Protein 6VTC (pdb70)

Solvent-accessible surface area: 20894 Å² total; per-residue (Å²): 133,21,106,16,94,90,25,85,61,61,24,69,50,38,30,121,4,49,2,48,2,59,14,74,64,85,52,19,62,72,24,9,3,1,62,5,85,97,62,94,15,2,122,65,32,9,64,104,169,105,84,55,72,24,28,9,93,61,63,112,109,72,64,87,1,3,0,58,0,78,78,0,52,29,83,5,33,8,30,0,1,0,0,0,0,5,71,131,177,55,124,80,29,36,3,58,20,2,49,5,4,113,1,67,1,75,7,98,22,156,120,66,52,7,0,3,1,85,1,131,16,39,108,87,59,135,97,28,0,2,0,0,3,8,0,59,11,86,12,105,15,43,107,36,106,48,66,74,22,32,4,5,81,50,13,51,2,62,14,69,119,104,138,58,64,2,1,2,0,0,0,24,17,138,86,124,101,39,46,17,75,57,5,5,113,54,13,167,41,42,116,111,13,71,85,40,166,158,58,118,8,60,10,101,38,92,38,46,10,10,48,62,38,120,120,19,56,1,56,0,18,2,127,48,100,15,76,1,0,0,0,7,27,35,19,137,80,95,6,17,67,24,0,15,45,0,78,53,52,111,55,55,54,140,18,121,41,26,89,45,4,113,22,36,2,156,82,56,127,27,0,25,0,35,0,108,75,1,38,78,115,8,58,12,31,1,0,0,0,0,0,101,50,16,0,19,40,32,3,82,25,1,48,1,0,86,2,11,5,18,148,60,26,41,59,0,42,38,4,132,22,10,1,2,36,11,10,84,29,0,9,89,77,26,113,31,0,2,0,0,0,8,0,33,7,0,22,5,20,0,22,71,29,18,2,62,16,84,62,56,76,41,138,67,2,35,10,48,13,108,129,26,38,108,28,80,75,90,114,140,68,6,88,36,0,10,0,0,0,3,6,18,28,3,110,74,3,58,60,84,197,13,42,0,55,0,24,0,34,0,55,13,2,62,96,136,27,84,50,125,78,158,76,89,53,0,54,65,56,93,33,44,20,84,3,136,5,84,79,89

Sequence (440 aa):
EVEQDPGPLSVPEGAIVSLNCTYSNSAFQYFMWYRQYSRKGPELLMYNKEDGRFTAQVDKSSKYISLFIRDSQPSDSATYLCAMSGLKEDSSYKLIFGSGTRLLVRPDIQNPDPAVYQLRDSKSSDKSVCLFTDFDSQTNVSQSKDSDVYITDKCVLDMRSMDFKSNSAVAWSNKSDFACANAFNNSIIPEDTFFPSEAQVTQNPRYLITVTGKKLTVTCSQNMNHEYMSWYRQDPGLGLRQIYYSMNVEVTDKGDVPEGYKVSRKEKRNFPLILESPSPNQTSLYFCASSIQQGADTQYFGPGTRLTVLEDLKNVFPPEVAVFEPSEAEISHTQKATLVCLATGFYPDHVELSWWVNGKEVHSGVCTDPQPLKEQPALNDSRYALSSRLRVSATFWQNPRNHFRCQVQFYGLSENDEWTQDRAKPVTQIVSAEAWGRAD

Nearest PDB structures (foldseek):
  7s8j-assembly1_B  TM=9.633E-01  e=1.199E-46  Homo sapiens
  2pyf-assembly1_B  TM=9.687E-01  e=2.043E-44  Homo sapiens
  3rev-assembly1_B  TM=9.902E-01  e=8.012E-44  Homo sapiens
  6rpb-assembly1_E  TM=9.897E-01  e=2.525E-43  Homo sapiens
  2p5e-assembly1_E  TM=9.801E-01  e=2.525E-43  Homo sapiens

CATH classification: 2.60.40.10

Radius of gyration: 23.81 Å; Cα contacts (8 Å, |Δi|>4): 1150; chains: 2; bounding box: 43×66×62 Å

B-factor: mean 43.3, std 14.26, range [22.64, 110.54]

Foldseek 3Di:
DKAFDADQAEAAQQDKDKGKMADDDLQWDFKWKWWAADPHDTHTDGSAADDVQWGWDADSVRRMTMIIGGRHDQVSFTWMKMKIWGDPVDPDTDIDIHPTYGYGHFYAAPDAAWAWDKADDPVDDPFIKIKTKRHGSVWWQDQQPDPFKGKATWDKDAPPVVRHIMIMMMMGGDPPPDDSVCNRVSTDGDPNYHYDD/DDAKAKPPQEEEEAFFAKDKIKIFDDPLAAKKWKWWQDPPPGTFTAKIAFGAQRIGGGDNPPQWDWHHNDSGMIMIIRNGDDQVPQTKMKMWGFNGPDPTDIGIYPIHGYGYHNAQVQAAFWAKEKAWFDPVCCVVPQKGKIKMKTWQGPDQAKDKFKAKPRHTDDPQKDKDPGWAFPPVVDPRGTTMIMMMHMGGNVQLLPQVIKMKIKMFGAGDDPPDDDDDPDDHRHGDIHMYMDGRHND

Secondary structure (DSSP, 8-state):
-EE-----EEEETT--EEEEEEE--TT--EEEEEEE-TTSPPEEEE---EETTEEEEEETTTTEEEEEESS--GGG-EEEEEEEE--TTSS----EE---EEEEEEP--SS---EEEEEEBSS-SS-EEEEEES--TT--PPP---TTEEEPPPEEEEEGGGTEEEEEEEEEE--TT--HHHHTTTS---TT-B---/---EEEE-SEEEEETT--EEEEEEESS--SEEEEEEEETTTEEEEEEEEEETTEEEE-SS-TT-EE--SSTTB--EEESS--GGG-EEEEEEEESSSSSSPEEE---EEEEEES-STT-BPPEEEEEPPPHHHHHHHSEEEEEEEEEEEBSS-EEEEEEETTEEE-TTEEE-SS-EES-TTSTT--EEEEEEEEEEHHHHH-TT-EEEEEEEE--B-TTS---SSSPP-BSEEEEEEEE----

Structure (mmCIF, N/CA/C/O backbone):
data_6VTC
#
_entry.id   6VTC
#
_cell.length_a   41.123
_cell.length_b   106.369
_cell.length_c   112.685
_cell.angle_alpha   90.000
_cell.angle_beta   90.000
_cell.angle_gamma   90.000
#
_symmetry.space_group_name_H-M   'P 2 21 21'
#
loop_
_entity.id
_entity.type
_entity.pdbx_description
1 polymer 'T-cell Receptor 1a2'
2 polymer 'p53-specific T cell receptor, B-chain'
3 water water
#
loop_
_atom_site.group_PDB
_atom_site.id
_atom_site.type_symbol
_atom_site.label_atom_id
_atom_site.label_alt_id
_atom_site.label_comp_id
_atom_site.label_asym_id
_atom_site.label_entity_id
_atom_site.label_seq_id
_atom_site.pdbx_PDB_ins_code
_atom_site.Cartn_x
_atom_site.Cartn_y
_atom_site.Cartn_z
_atom_site.occupancy
_atom_site.B_iso_or_equiv
_atom_site.auth_seq_id
_atom_site.auth_comp_id
_atom_site.auth_asym_id
_atom_site.auth_atom_id
_atom_site.pdbx_PDB_model_num
ATOM 1 N N . GLU A 1 3 ? 15.335 -4.922 18.291 1.00 63.54 3 GLU A N 1
ATOM 2 C CA . GLU A 1 3 ? 15.797 -3.833 17.378 1.00 62.62 3 GLU A CA 1
ATOM 3 C C . GLU A 1 3 ? 14.875 -3.782 16.150 1.00 61.97 3 GLU A C 1
ATOM 4 O O . GLU A 1 3 ? 14.351 -4.814 15.718 1.00 66.23 3 GLU A O 1
ATOM 10 N N . VAL A 1 4 ? 14.700 -2.558 15.612 1.00 55.25 4 VAL A N 1
ATOM 11 C CA . VAL A 1 4 ? 13.672 -2.178 14.653 1.00 47.97 4 VAL A CA 1
ATOM 12 C C . VAL A 1 4 ? 14.362 -1.362 13.572 1.00 46.14 4 VAL A C 1
ATOM 13 O O . VAL A 1 4 ? 15.044 -0.395 13.837 1.00 49.93 4 VAL A O 1
ATOM 17 N N . GLU A 1 5 ? 14.135 -1.675 12.314 1.00 45.41 5 GLU A N 1
ATOM 18 C CA . GLU A 1 5 ? 14.689 -0.819 11.288 1.00 46.51 5 GLU A CA 1
ATOM 19 C C . GLU A 1 5 ? 13.531 -0.093 10.604 1.00 48.77 5 GLU A C 1
ATOM 20 O O . GLU A 1 5 ? 12.569 -0.736 10.181 1.00 46.35 5 GLU A O 1
ATOM 26 N N . GLN A 1 6 ? 13.668 1.218 10.433 1.00 43.96 6 GLN A N 1
ATOM 27 C CA . GLN A 1 6 ? 12.626 2.037 9.827 1.00 45.40 6 GLN A CA 1
ATOM 28 C C . GLN A 1 6 ? 13.282 3.102 8.952 1.00 45.80 6 GLN A C 1
ATOM 29 O O . GLN A 1 6 ? 14.098 3.882 9.434 1.00 44.27 6 GLN A O 1
ATOM 35 N N . ASP A 1 7 ? 12.804 3.260 7.724 1.00 40.68 7 ASP A N 1
ATOM 36 C CA . ASP A 1 7 ? 13.367 4.285 6.859 1.00 49.11 7 ASP A CA 1
ATOM 37 C C . ASP A 1 7 ? 12.925 5.692 7.286 1.00 46.52 7 ASP A C 1
ATOM 38 O O . ASP A 1 7 ? 11.753 5.907 7.597 1.00 43.22 7 ASP A O 1
ATOM 43 N N . PRO A 1 8 ? 13.851 6.679 7.382 1.00 44.46 8 PRO A N 1
ATOM 44 C CA . PRO A 1 8 ? 13.492 8.005 7.885 1.00 47.08 8 PRO A CA 1
ATOM 45 C C . PRO A 1 8 ? 12.668 8.882 6.941 1.00 42.84 8 PRO A C 1
ATOM 46 O O . PRO A 1 8 ? 12.071 9.848 7.386 1.00 42.52 8 PRO A O 1
ATOM 50 N N . GLY A 1 9 ? 12.658 8.556 5.643 1.00 51.17 9 GLY A N 1
ATOM 51 C CA . GLY A 1 9 ? 12.105 9.447 4.624 1.00 53.21 9 GLY A CA 1
ATOM 52 C C . GLY A 1 9 ? 12.966 10.705 4.495 1.00 55.04 9 GLY A C 1
ATOM 53 O O . GLY A 1 9 ? 14.171 10.653 4.712 1.00 52.32 9 GLY A O 1
ATOM 54 N N . PRO A 1 10 ? 12.386 11.903 4.279 1.00 55.45 10 PRO A N 1
ATOM 55 C CA . PRO A 1 10 ? 10.931 12.075 4.204 1.00 56.06 10 PRO A CA 1
ATOM 56 C C . PRO A 1 10 ? 10.342 11.388 2.976 1.00 51.22 10 PRO A C 1
ATOM 57 O O . PRO A 1 10 ? 11.002 11.274 1.952 1.00 50.05 10 PRO A O 1
ATOM 61 N N . LEU A 1 11 ? 9.138 10.857 3.119 1.00 42.69 11 LEU A N 1
ATOM 62 C CA . LEU A 1 11 ? 8.400 10.377 1.949 1.00 43.26 11 LEU A CA 1
ATOM 63 C C . LEU A 1 11 ? 7.453 11.496 1.580 1.00 41.67 11 LEU A C 1
ATOM 64 O O . LEU A 1 11 ? 6.614 11.848 2.401 1.00 43.26 11 LEU A O 1
ATOM 69 N N . SER A 1 12 ? 7.530 11.924 0.328 1.00 38.66 12 SER A N 1
ATOM 70 C CA . SER A 1 12 ? 6.672 12.932 -0.234 1.00 36.32 12 SER A CA 1
ATOM 71 C C . SER A 1 12 ? 5.692 12.298 -1.207 1.00 37.82 12 SER A C 1
ATOM 72 O O . SER A 1 12 ? 6.090 11.688 -2.172 1.00 41.73 12 SER A O 1
ATOM 75 N N . VAL A 1 13 ? 4.396 12.507 -1.000 1.00 32.06 13 VAL A N 1
ATOM 76 C CA . VAL A 1 13 ? 3.386 11.973 -1.882 1.00 32.72 13 VAL A CA 1
ATOM 77 C C . VAL A 1 13 ? 2.356 13.055 -2.201 1.00 36.27 13 VAL A C 1
ATOM 78 O O . VAL A 1 13 ? 2.135 13.921 -1.359 1.00 35.67 13 VAL A O 1
ATOM 82 N N . PRO A 1 14 ? 1.620 12.955 -3.331 1.00 33.51 14 PRO A N 1
ATOM 83 C CA . PRO A 1 14 ? 0.494 13.866 -3.580 1.00 36.66 14 PRO A CA 1
ATOM 84 C C . PRO A 1 14 ? -0.729 13.491 -2.778 1.00 35.71 14 PRO A C 1
ATOM 85 O O . PRO A 1 14 ? -1.001 12.312 -2.573 1.00 33.98 14 PRO A O 1
ATOM 89 N N . GLU A 1 15 ? -1.458 14.511 -2.339 1.00 37.79 15 GLU A N 1
ATOM 90 C CA . GLU A 1 15 ? -2.750 14.307 -1.706 1.00 34.71 15 GLU A CA 1
ATOM 91 C C . GLU A 1 15 ? -3.577 13.366 -2.580 1.00 36.25 15 GLU A C 1
ATOM 92 O O . GLU A 1 15 ? -3.554 13.496 -3.822 1.00 35.21 15 GLU A O 1
ATOM 98 N N . GLY A 1 16 ? -4.373 12.493 -1.932 1.00 34.07 16 GLY A N 1
ATOM 99 C CA . GLY A 1 16 ? -5.195 11.458 -2.562 1.00 36.00 16 GLY A CA 1
ATOM 100 C C . GLY A 1 16 ? -4.441 10.140 -2.836 1.00 38.18 16 GLY A C 1
ATOM 101 O O . GLY A 1 16 ? -5.078 9.157 -3.077 1.00 38.44 16 GLY A O 1
ATOM 102 N N . ALA A 1 17 ? -3.091 10.104 -2.824 1.00 34.76 17 ALA A N 1
ATOM 103 C CA . ALA A 1 17 ? -2.344 8.858 -2.985 1.00 35.80 17 ALA A CA 1
ATOM 104 C C . ALA A 1 17 ? -2.482 7.899 -1.796 1.00 36.53 17 ALA A C 1
ATOM 105 O O . ALA A 1 17 ? -2.541 8.319 -0.628 1.00 35.16 17 ALA A O 1
ATOM 107 N N . ILE A 1 18 ? -2.381 6.586 -2.082 1.00 34.79 18 ILE A N 1
ATOM 108 C CA . ILE A 1 18 ? -2.110 5.632 -1.023 1.00 33.27 18 ILE A CA 1
ATOM 109 C C . ILE A 1 18 ? -0.638 5.703 -0.618 1.00 35.07 18 ILE A C 1
ATOM 110 O O . ILE A 1 18 ? 0.255 5.726 -1.482 1.00 33.67 18 ILE A O 1
ATOM 115 N N . VAL A 1 19 ? -0.381 5.681 0.707 1.00 34.41 19 VAL A N 1
ATOM 116 C CA . VAL A 1 19 ? 0.989 5.642 1.190 1.00 35.70 19 VAL A CA 1
ATOM 117 C C . VAL A 1 19 ? 1.196 4.369 1.987 1.00 36.31 19 VAL A C 1
ATOM 118 O O . VAL A 1 19 ? 0.281 3.873 2.671 1.00 32.41 19 VAL A O 1
ATOM 122 N N . SER A 1 20 ? 2.435 3.844 1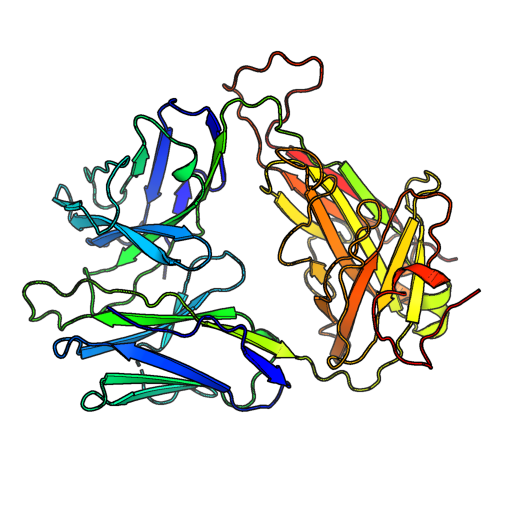.905 1.00 31.76 20 SER A N 1
ATOM 123 C CA . SER A 1 20 ? 2.776 2.691 2.682 1.00 34.42 20 SER A CA 1
ATOM 124 C C . SER A 1 20 ? 3.995 3.032 3.568 1.00 36.86 20 SER A C 1
ATOM 125 O O . SER A 1 20 ? 4.978 3.591 3.094 1.00 35.74 20 SER A O 1
ATOM 128 N N . LEU A 1 21 ? 3.864 2.834 4.877 1.00 37.07 21 LEU A N 1
ATOM 129 C CA . LEU A 1 21 ? 4.937 3.005 5.855 1.00 37.15 21 LEU A CA 1
ATOM 130 C C . LEU A 1 21 ? 5.253 1.619 6.405 1.00 38.20 21 LEU A C 1
ATOM 131 O O . LEU A 1 21 ? 4.343 0.780 6.533 1.00 38.21 21 LEU A O 1
ATOM 136 N N . ASN A 1 22 ? 6.553 1.353 6.633 1.00 36.35 22 ASN A N 1
ATOM 137 C CA . ASN A 1 22 ? 6.794 0.019 7.148 1.00 36.62 22 ASN A CA 1
ATOM 138 C C . ASN A 1 22 ? 8.031 -0.033 8.052 1.00 39.68 22 ASN A C 1
ATOM 139 O O . ASN A 1 22 ? 8.785 0.920 8.120 1.00 36.82 22 ASN A O 1
ATOM 144 N N . CYS A 1 23 ? 8.196 -1.156 8.762 1.00 40.49 23 CYS A N 1
ATOM 145 C CA . CYS A 1 23 ? 9.376 -1.426 9.602 1.00 37.38 23 CYS A CA 1
ATOM 146 C C . CYS A 1 23 ? 9.722 -2.911 9.525 1.00 42.87 23 CYS A C 1
ATOM 147 O O . CYS A 1 23 ? 8.855 -3.754 9.329 1.00 37.26 23 CYS A O 1
ATOM 150 N N . THR A 1 24 ? 10.993 -3.242 9.801 1.00 40.82 24 THR A N 1
ATOM 151 C CA . THR A 1 24 ? 11.402 -4.635 9.886 1.00 43.72 24 THR A CA 1
ATOM 152 C C . THR A 1 24 ? 12.027 -4.826 11.268 1.00 44.19 24 THR A C 1
ATOM 153 O O . THR A 1 24 ? 12.593 -3.874 11.810 1.00 51.47 24 THR A O 1
ATOM 157 N N . TYR A 1 25 ? 11.842 -6.005 11.868 1.00 50.35 25 TYR A N 1
ATOM 158 C CA . TYR A 1 25 ? 12.328 -6.327 13.198 1.00 46.71 25 TYR A CA 1
ATOM 159 C C . TYR A 1 25 ? 12.985 -7.695 13.156 1.00 50.91 25 TYR A C 1
ATOM 160 O O . TYR A 1 25 ? 12.847 -8.403 12.190 1.00 48.63 25 TYR A O 1
ATOM 169 N N . SER A 1 26 ? 13.739 -8.035 14.207 1.00 56.44 26 SER A N 1
ATOM 170 C CA . SER A 1 26 ? 14.564 -9.230 14.210 1.00 57.07 26 SER A CA 1
ATOM 171 C C . SER A 1 26 ? 14.143 -10.186 15.328 1.00 56.48 26 SER A C 1
ATOM 172 O O . SER A 1 26 ? 14.525 -11.345 15.298 1.00 69.48 26 SER A O 1
ATOM 175 N N . ASN A 1 27 ? 13.279 -9.740 16.239 1.00 52.42 27 ASN A N 1
ATOM 176 C CA . ASN A 1 27 ? 12.927 -10.512 17.425 1.00 51.79 27 ASN A CA 1
ATOM 177 C C . ASN A 1 27 ? 11.573 -11.242 17.292 1.00 50.63 27 ASN A C 1
ATOM 178 O O . ASN A 1 27 ? 10.502 -10.634 17.334 1.00 47.43 27 ASN A O 1
ATOM 183 N N . SER A 1 28 ? 11.607 -12.579 17.322 1.00 46.85 28 SER A N 1
ATOM 184 C CA . SER A 1 28 ? 10.440 -13.379 17.037 1.00 51.77 28 SER A CA 1
ATOM 185 C C . SER A 1 28 ? 9.471 -13.449 18.207 1.00 51.23 28 SER A C 1
ATOM 186 O O . SER A 1 28 ? 8.346 -13.903 18.019 1.00 50.15 28 SER A O 1
ATOM 189 N N . ALA A 1 29 ? 9.868 -12.931 19.359 1.00 48.68 29 ALA A N 1
ATOM 190 C CA . ALA A 1 29 ? 8.982 -12.854 20.511 1.00 50.42 29 ALA A CA 1
ATOM 191 C C . ALA A 1 29 ? 8.053 -11.643 20.401 1.00 46.85 29 ALA A C 1
ATOM 192 O O . ALA A 1 29 ? 7.091 -11.518 21.162 1.00 46.72 29 ALA A O 1
ATOM 194 N N . PHE A 1 30 ? 8.387 -10.676 19.524 1.00 47.98 30 PHE A N 1
ATOM 195 C CA . PHE A 1 30 ? 7.475 -9.556 19.364 1.00 42.99 30 PHE A CA 1
ATOM 196 C C . PHE A 1 30 ? 6.108 -10.080 18.916 1.00 41.51 30 PHE A C 1
ATOM 197 O O . PHE A 1 30 ? 6.024 -10.859 17.954 1.00 43.06 30 PHE A O 1
ATOM 205 N N . GLN A 1 31 ? 5.044 -9.665 19.614 1.00 40.67 31 GLN A N 1
ATOM 206 C CA . GLN A 1 31 ? 3.722 -10.217 19.273 1.00 42.85 31 GLN A CA 1
ATOM 207 C C . GLN A 1 31 ? 2.670 -9.119 19.312 1.00 43.19 31 GLN A C 1
ATOM 208 O O . GLN A 1 31 ? 1.523 -9.384 18.959 1.00 45.43 31 GLN A O 1
ATOM 214 N N . TYR A 1 32 ? 3.045 -7.932 19.792 1.00 41.29 32 TYR A N 1
ATOM 215 C CA . TYR A 1 32 ? 2.157 -6.768 19.786 1.00 48.54 32 TYR A CA 1
ATOM 216 C C . TYR A 1 32 ? 2.790 -5.656 18.948 1.00 43.85 32 TYR A C 1
ATOM 217 O O . TYR A 1 32 ? 3.996 -5.402 19.061 1.00 41.63 32 TYR A O 1
ATOM 226 N N . PHE A 1 33 ? 1.967 -5.047 18.082 1.00 39.56 33 PHE A N 1
ATOM 227 C CA . PHE A 1 33 ? 2.447 -4.132 17.051 1.00 39.72 33 PHE A CA 1
ATOM 228 C C . PHE A 1 33 ? 1.424 -3.030 16.947 1.00 44.47 33 PHE A C 1
ATOM 229 O O . PHE A 1 33 ? 0.221 -3.330 16.826 1.00 40.89 33 PHE A O 1
ATOM 237 N N . MET A 1 34 ? 1.934 -1.811 17.152 1.00 44.21 34 MET A N 1
ATOM 238 C CA . MET A 1 34 ? 1.159 -0.599 17.064 1.00 48.77 34 MET A CA 1
ATOM 239 C C . MET A 1 34 ? 1.918 0.462 16.242 1.00 46.66 34 MET A C 1
ATOM 240 O O . MET A 1 34 ? 3.138 0.356 15.936 1.00 48.46 34 MET A O 1
ATOM 245 N N . TRP A 1 35 ? 1.127 1.438 15.781 1.00 38.41 35 TRP A N 1
ATOM 246 C CA . TRP A 1 35 ? 1.739 2.596 15.119 1.00 37.61 35 TRP A CA 1
ATOM 247 C C . TRP A 1 35 ? 1.400 3.807 15.979 1.00 35.06 35 TRP A C 1
ATOM 248 O O . TRP A 1 35 ? 0.264 3.895 16.484 1.00 38.21 35 TRP A O 1
ATOM 259 N N . TYR A 1 36 ? 2.382 4.701 16.119 1.00 34.82 36 TYR A N 1
ATOM 260 C CA . TYR A 1 36 ? 2.190 5.971 16.776 1.00 37.45 36 TYR A CA 1
ATOM 261 C C . TYR A 1 36 ? 2.383 7.072 15.749 1.00 32.62 36 TYR A C 1
ATOM 262 O O . TYR A 1 36 ? 3.190 6.914 14.844 1.00 36.60 36 TYR A O 1
ATOM 271 N N . ARG A 1 37 ? 1.676 8.187 15.937 1.00 32.02 37 ARG A N 1
ATOM 272 C CA . ARG A 1 37 ? 1.839 9.320 15.010 1.00 32.15 37 ARG A CA 1
ATOM 273 C C . ARG A 1 37 ? 2.321 10.510 15.823 1.00 33.70 37 ARG A C 1
ATOM 274 O O . ARG A 1 37 ? 1.764 10.773 16.906 1.00 35.70 37 ARG A O 1
ATOM 282 N N . GLN A 1 38 ? 3.357 11.165 15.333 1.00 34.82 38 GLN A N 1
ATOM 283 C CA . GLN A 1 38 ? 3.911 12.309 16.048 1.00 36.64 38 GLN A CA 1
ATOM 284 C C . GLN A 1 38 ? 3.908 13.541 15.135 1.00 34.28 38 GLN A C 1
ATOM 285 O O . GLN A 1 38 ? 4.653 13.599 14.179 1.00 36.10 38 GLN A O 1
ATOM 291 N N . TYR A 1 39 ? 3.131 14.565 15.517 1.00 35.49 39 TYR A N 1
ATOM 292 C CA . TYR A 1 39 ? 3.156 15.847 14.796 1.00 39.86 39 TYR A CA 1
ATOM 293 C C . TYR A 1 39 ? 4.268 16.728 15.327 1.00 49.03 39 TYR A C 1
ATOM 294 O O . TYR A 1 39 ? 4.554 16.657 16.523 1.00 51.31 39 TYR A O 1
ATOM 303 N N . SER A 1 40 ? 4.883 17.501 14.407 1.00 44.32 40 SER A N 1
ATOM 304 C CA . SER A 1 40 ? 5.887 18.512 14.709 1.00 54.25 40 SER A CA 1
ATOM 305 C C . SER A 1 40 ? 6.737 17.916 15.811 1.00 61.49 40 SER A C 1
ATOM 306 O O . SER A 1 40 ? 7.034 16.719 15.750 1.00 72.20 40 SER A O 1
ATOM 309 N N . ARG A 1 41 ? 6.966 18.678 16.881 1.00 62.50 41 ARG A N 1
ATOM 310 C CA . ARG A 1 41 ? 7.790 18.128 17.950 1.00 62.36 41 ARG A CA 1
ATOM 311 C C . ARG A 1 41 ? 6.927 17.649 19.128 1.00 63.03 41 ARG A C 1
ATOM 312 O O . ARG A 1 41 ? 7.485 17.337 20.188 1.00 61.87 41 ARG A O 1
ATOM 314 N N . LYS A 1 42 ? 5.596 17.541 18.917 1.00 42.87 42 LYS A N 1
ATOM 315 C CA . LYS A 1 42 ? 4.661 17.161 19.964 1.00 40.03 42 LYS A CA 1
ATOM 316 C C . LYS A 1 42 ? 4.895 15.697 20.426 1.00 36.90 42 LYS A C 1
ATOM 317 O O . LYS A 1 42 ? 5.677 14.948 19.822 1.00 37.62 42 LYS A O 1
ATOM 321 N N . GLY A 1 43 ? 4.216 15.281 21.519 1.00 35.52 43 GLY A N 1
ATOM 322 C CA . GLY A 1 43 ? 4.312 13.904 22.019 1.00 34.12 43 GLY A CA 1
ATOM 323 C C . GLY A 1 43 ? 3.757 12.893 21.012 1.00 37.50 43 GLY A C 1
ATOM 324 O O . GLY A 1 43 ? 2.668 13.149 20.478 1.00 36.74 43 GLY A O 1
ATOM 325 N N . PRO A 1 44 ? 4.403 11.710 20.739 1.00 32.93 44 PRO A N 1
ATOM 326 C CA . PRO A 1 44 ? 3.783 10.644 19.941 1.00 30.81 44 PRO A CA 1
ATOM 327 C C . PRO A 1 44 ? 2.423 10.262 20.558 1.00 33.99 44 PRO A C 1
ATOM 328 O O . PRO A 1 44 ? 2.250 10.284 21.778 1.00 33.33 44 PRO A O 1
ATOM 332 N N . GLU A 1 45 ? 1.472 9.820 19.717 1.00 32.68 45 GLU A N 1
ATOM 333 C CA . GLU A 1 45 ? 0.178 9.425 20.264 1.00 37.28 45 GLU A CA 1
ATOM 334 C C . GLU A 1 45 ? -0.236 8.176 19.509 1.00 36.97 45 GLU A C 1
ATOM 335 O O . GLU A 1 45 ? -0.034 8.094 18.304 1.00 38.29 45 GLU A O 1
ATOM 341 N N . LEU A 1 46 ? -0.781 7.196 20.231 1.00 33.27 46 LEU A N 1
ATOM 342 C CA . LEU A 1 46 ? -1.154 5.964 19.541 1.00 36.13 46 LEU A CA 1
ATOM 343 C C . LEU A 1 46 ? -2.088 6.284 18.358 1.00 37.70 46 LEU A C 1
ATOM 344 O O . LEU A 1 46 ? -3.072 6.981 18.573 1.00 40.84 46 LEU A O 1
ATOM 349 N N . LEU A 1 47 ? -1.845 5.643 17.195 1.00 42.53 47 LEU A N 1
ATOM 350 C CA . LEU A 1 47 ? -2.728 5.592 16.037 1.00 40.94 47 LEU A CA 1
ATOM 351 C C . LEU A 1 47 ? -3.390 4.213 15.981 1.00 50.42 47 LEU A C 1
ATOM 352 O O . LEU A 1 47 ? -4.575 4.173 16.264 1.00 43.46 47 LEU A O 1
ATOM 357 N N . MET A 1 48 ? -2.611 3.110 15.734 1.00 56.86 48 MET A N 1
ATOM 358 C CA . MET A 1 48 ? -3.066 1.718 15.580 1.00 62.97 48 MET A CA 1
ATOM 359 C C . MET A 1 48 ? -2.264 0.799 16.497 1.00 62.73 48 MET A C 1
ATOM 360 O O . MET A 1 48 ? -1.059 0.974 16.525 1.00 76.29 48 MET A O 1
ATOM 365 N N . TYR A 1 49 ? -2.889 -0.243 17.113 1.00 65.21 49 TYR A N 1
ATOM 366 C CA . TYR A 1 49 ? -2.218 -1.283 17.912 1.00 47.64 49 TYR A CA 1
ATOM 367 C C . TYR A 1 49 ? -2.520 -2.649 17.278 1.00 62.28 49 TYR A C 1
ATOM 368 O O . TYR A 1 49 ? -3.731 -2.905 16.972 1.00 56.55 49 TYR A O 1
ATOM 370 N N . ASN A 1 55 ? -4.465 -2.455 14.995 1.00 67.58 55 ASN A N 1
ATOM 371 C CA . ASN A 1 55 ? -5.723 -3.142 14.572 1.00 88.39 55 ASN A CA 1
ATOM 372 C C . ASN A 1 55 ? -5.522 -3.875 13.240 1.00 82.36 55 ASN A C 1
ATOM 373 O O . ASN A 1 55 ? -4.405 -4.250 12.881 1.00 98.81 55 ASN A O 1
ATOM 378 N N . LYS A 1 56 ? -6.627 -4.133 12.535 1.00 82.02 56 LYS A N 1
ATOM 379 C CA . LYS A 1 56 ? -6.600 -4.433 11.111 1.00 80.04 56 LYS A CA 1
ATOM 380 C C . LYS A 1 56 ? -6.951 -3.134 10.364 1.00 74.02 56 LYS A C 1
ATOM 381 O O . LYS A 1 56 ? -6.109 -2.249 10.229 1.00 48.59 56 LYS A O 1
ATOM 387 N N . GLU A 1 57 ? -8.213 -2.968 9.934 1.00 64.30 57 GLU A N 1
ATOM 388 C CA . GLU A 1 57 ? -8.580 -1.733 9.260 1.00 67.55 57 GLU A CA 1
ATOM 389 C C . GLU A 1 57 ? -9.216 -0.764 10.264 1.00 67.53 57 GLU A C 1
ATOM 390 O O . GLU A 1 57 ? -9.793 -1.200 11.270 1.00 68.95 57 GLU A O 1
ATOM 396 N N . ASP A 1 58 ? -9.059 0.548 9.998 1.00 64.72 58 ASP A N 1
ATOM 397 C CA . ASP A 1 58 ? -9.724 1.676 10.661 1.00 64.15 58 ASP A CA 1
ATOM 398 C C . ASP A 1 58 ? -9.852 2.829 9.651 1.00 61.37 58 ASP A C 1
ATOM 399 O O . ASP A 1 58 ? -8.916 3.621 9.503 1.00 55.57 58 ASP A O 1
ATOM 404 N N . GLY A 1 59 ? -11.011 2.911 8.955 1.00 66.00 59 GLY A N 1
ATOM 405 C CA . GLY A 1 59 ? -11.281 3.917 7.924 1.00 60.81 59 GLY A CA 1
ATOM 406 C C . GLY A 1 59 ? -10.201 3.933 6.832 1.00 52.76 59 GLY A C 1
ATOM 407 O O . GLY A 1 59 ? -10.013 2.931 6.147 1.00 53.73 59 GLY A O 1
ATOM 408 N N . ARG A 1 60 ? -9.457 5.045 6.738 1.00 52.80 60 ARG A N 1
ATOM 409 C CA . ARG A 1 60 ? -8.387 5.253 5.761 1.00 47.72 60 ARG A CA 1
ATOM 410 C C . ARG A 1 60 ? -7.078 4.534 6.163 1.00 44.52 60 ARG A C 1
ATOM 411 O O . ARG A 1 60 ? -6.131 4.432 5.370 1.00 40.52 60 ARG A O 1
ATOM 419 N N . PHE A 1 61 ? -7.062 3.923 7.335 1.00 39.93 61 PHE A N 1
ATOM 420 C CA . PHE A 1 61 ? -5.848 3.251 7.817 1.00 40.27 61 PHE A CA 1
ATOM 421 C C . PHE A 1 61 ? -5.987 1.735 7.839 1.00 40.31 61 PHE A C 1
ATOM 422 O O . PHE A 1 61 ? -6.983 1.231 8.330 1.00 41.63 61 PHE A O 1
ATOM 430 N N . THR A 1 62 ? -4.956 0.972 7.438 1.00 35.12 62 THR A N 1
ATOM 431 C CA . THR A 1 62 ? -4.905 -0.447 7.667 1.00 36.03 62 THR A CA 1
ATOM 432 C C . THR A 1 62 ? -3.498 -0.742 8.170 1.00 39.56 62 THR A C 1
ATOM 433 O O . THR A 1 62 ? -2.507 -0.421 7.479 1.00 37.76 62 THR A O 1
ATOM 437 N N . ALA A 1 63 ? -3.445 -1.406 9.335 1.00 35.57 63 ALA A N 1
ATOM 438 C CA . ALA A 1 63 ? -2.168 -1.856 9.864 1.00 34.98 63 ALA A CA 1
ATOM 439 C C . ALA A 1 63 ? -2.075 -3.350 9.596 1.00 38.17 63 ALA A C 1
ATOM 440 O O . ALA A 1 63 ? -3.046 -4.071 9.834 1.00 39.13 63 ALA A O 1
ATOM 442 N N . GLN A 1 64 ? -0.885 -3.828 9.237 1.00 33.48 64 GLN A N 1
ATOM 443 C CA . GLN A 1 64 ? -0.722 -5.249 9.027 1.00 34.44 64 GLN A CA 1
ATOM 444 C C . GLN A 1 64 ? 0.631 -5.708 9.540 1.00 36.06 64 GLN A C 1
ATOM 445 O O . GLN A 1 64 ? 1.532 -4.895 9.720 1.00 36.43 64 GLN A O 1
ATOM 451 N N . VAL A 1 65 ? 0.737 -7.017 9.788 1.00 34.73 65 VAL A N 1
ATOM 452 C CA . VAL A 1 65 ? 1.989 -7.608 10.257 1.00 38.86 65 VAL A CA 1
ATOM 453 C C . VAL A 1 65 ? 2.172 -8.931 9.551 1.00 42.83 65 VAL A C 1
ATOM 454 O O . VAL A 1 65 ? 1.226 -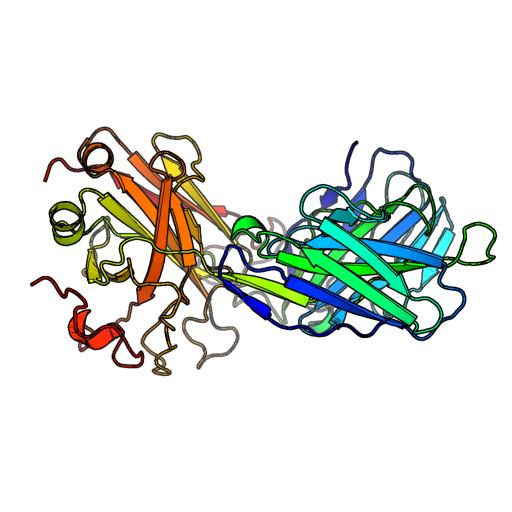9.698 9.410 1.00 42.51 65 VAL A O 1
ATOM 458 N N . ASP A 1 66 ? 3.407 -9.183 9.116 1.00 39.23 66 ASP A N 1
ATOM 459 C CA . ASP A 1 66 ? 3.779 -10.513 8.648 1.00 41.56 66 ASP A CA 1
ATOM 460 C C . ASP A 1 66 ? 4.878 -11.020 9.579 1.00 41.09 66 ASP A C 1
ATOM 461 O O . ASP A 1 66 ? 6.032 -10.652 9.383 1.00 43.76 66 ASP A O 1
ATOM 466 N N . LYS A 1 67 ? 4.531 -11.933 10.513 1.00 44.31 67 LYS A N 1
ATOM 467 C CA . LYS A 1 67 ? 5.470 -12.358 11.555 1.00 47.59 67 LYS A CA 1
ATOM 468 C C . LYS A 1 67 ? 6.582 -13.217 10.979 1.00 50.84 67 LYS A C 1
ATOM 469 O O . LYS A 1 67 ? 7.720 -13.151 11.433 1.00 54.33 67 LYS A O 1
ATOM 475 N N . SER A 1 68 ? 6.255 -13.952 9.913 1.00 56.38 68 SER A N 1
ATOM 476 C CA . SER A 1 68 ? 7.219 -14.814 9.257 1.00 57.81 68 SER A CA 1
ATOM 477 C C . SER A 1 68 ? 8.280 -13.953 8.566 1.00 56.35 68 SER A C 1
ATOM 478 O O . SER A 1 68 ? 9.457 -14.200 8.740 1.00 58.86 68 SER A O 1
ATOM 481 N N . SER A 1 69 ? 7.868 -12.862 7.905 1.00 53.66 69 SER A N 1
ATOM 482 C CA . SER A 1 69 ? 8.798 -11.943 7.253 1.00 46.45 69 SER A CA 1
ATOM 483 C C . SER A 1 69 ? 9.375 -10.935 8.240 1.00 46.20 69 SER A C 1
ATOM 484 O O . SER A 1 69 ? 10.304 -10.235 7.876 1.00 45.89 69 SER A O 1
ATOM 487 N N . LYS A 1 70 ? 8.800 -10.829 9.446 1.00 45.22 70 LYS A N 1
ATOM 488 C CA . LYS A 1 70 ? 9.147 -9.831 10.445 1.00 47.55 70 LYS A CA 1
ATOM 489 C C . LYS A 1 70 ? 9.002 -8.440 9.806 1.00 49.61 70 LYS A C 1
ATOM 490 O O . LYS A 1 70 ? 9.911 -7.628 9.858 1.00 44.32 70 LYS A O 1
ATOM 496 N N . TYR A 1 71 ? 7.798 -8.127 9.281 1.00 42.23 71 TYR A N 1
ATOM 497 C CA . TYR A 1 71 ? 7.663 -6.933 8.475 1.00 40.13 71 TYR A CA 1
ATOM 498 C C . TYR A 1 71 ? 6.289 -6.391 8.803 1.00 45.21 71 TYR A C 1
ATOM 499 O O . TYR A 1 71 ? 5.340 -7.150 8.750 1.00 39.40 71 TYR A O 1
ATOM 508 N N . ILE A 1 72 ? 6.258 -5.110 9.225 1.00 41.24 72 ILE A N 1
ATOM 509 C CA . ILE A 1 72 ? 5.128 -4.371 9.766 1.00 39.46 72 ILE A CA 1
ATOM 510 C C . ILE A 1 72 ? 4.818 -3.279 8.747 1.00 35.89 72 ILE A C 1
ATOM 511 O O . ILE A 1 72 ? 5.716 -2.626 8.249 1.00 35.75 72 ILE A O 1
ATOM 516 N N . SER A 1 73 ? 3.538 -2.998 8.491 1.00 35.44 73 SER A N 1
ATOM 517 C CA . SER A 1 73 ? 3.222 -1.992 7.513 1.00 32.11 73 SER A CA 1
ATOM 518 C C . SER A 1 73 ? 1.967 -1.242 7.964 1.00 36.54 73 SER A C 1
ATOM 519 O O . SER A 1 73 ? 1.097 -1.807 8.652 1.00 35.91 73 SER A O 1
ATOM 522 N N . LEU A 1 74 ? 1.896 0.038 7.571 1.00 33.70 74 LEU A N 1
ATOM 523 C CA . LEU A 1 74 ? 0.746 0.896 7.738 1.00 34.40 74 LEU A CA 1
ATOM 524 C C . LEU A 1 74 ? 0.432 1.500 6.377 1.00 34.35 74 LEU A C 1
ATOM 525 O O . LEU A 1 74 ? 1.340 1.970 5.668 1.00 37.35 74 LEU A O 1
ATOM 530 N N . PHE A 1 75 ? -0.835 1.298 5.937 1.00 33.60 75 PHE A N 1
ATOM 531 C CA . PHE A 1 75 ? -1.240 1.873 4.680 1.00 33.02 75 PHE A CA 1
ATOM 532 C C . PHE A 1 75 ? -2.233 2.968 5.022 1.00 35.81 75 PHE A C 1
ATOM 533 O O . PHE A 1 75 ? -3.137 2.763 5.847 1.00 39.65 75 PHE A O 1
ATOM 541 N N . ILE A 1 76 ? -2.073 4.110 4.359 1.00 33.47 76 ILE A N 1
ATOM 542 C CA . ILE A 1 76 ? -2.983 5.252 4.476 1.00 33.14 76 ILE A CA 1
ATOM 543 C C . ILE A 1 76 ? -3.568 5.469 3.082 1.00 34.79 76 ILE A C 1
ATOM 544 O O . ILE A 1 76 ? -2.852 5.866 2.129 1.00 35.45 76 ILE A O 1
ATOM 549 N N . ARG A 1 77 ? -4.854 5.156 2.972 1.00 33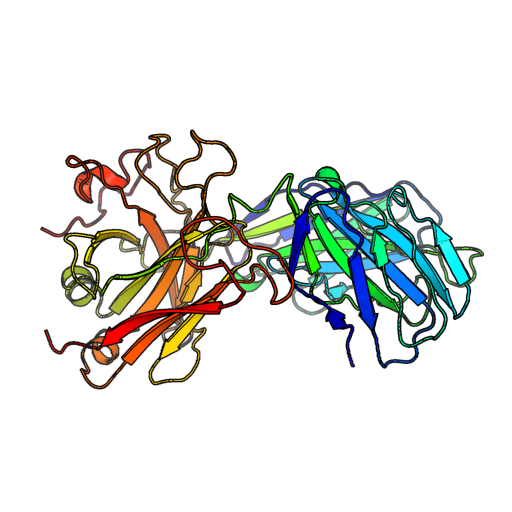.54 77 ARG A N 1
ATOM 550 C CA . ARG A 1 77 ? -5.614 5.496 1.757 1.00 38.94 77 ARG A CA 1
ATOM 551 C C . ARG A 1 77 ? -6.014 6.980 1.748 1.00 39.44 77 ARG A C 1
ATOM 552 O O . ARG A 1 77 ? -6.195 7.573 2.798 1.00 39.92 77 ARG A O 1
ATOM 560 N N . ASP A 1 78 ? -6.186 7.543 0.527 1.00 37.20 78 ASP A N 1
ATOM 561 C CA . ASP A 1 78 ? -6.649 8.880 0.219 1.00 37.72 78 ASP A CA 1
ATOM 562 C C . ASP A 1 78 ? -5.936 9.886 1.103 1.00 38.32 78 ASP A C 1
ATOM 563 O O . ASP A 1 78 ? -6.559 10.575 1.929 1.00 36.20 78 ASP A O 1
ATOM 568 N N . SER A 1 79 ? -4.601 9.956 0.992 1.00 36.15 79 SER A N 1
ATOM 569 C CA . SER A 1 79 ? -3.893 10.674 2.031 1.00 36.23 79 SER A CA 1
ATOM 570 C C . SER A 1 79 ? -4.167 12.194 1.925 1.00 40.83 79 SER A C 1
ATOM 571 O O . SER A 1 79 ? -4.473 12.701 0.839 1.00 37.48 79 SER A O 1
ATOM 574 N N . GLN A 1 80 ? -4.046 12.919 3.063 1.00 39.32 80 GLN A N 1
ATOM 575 C CA . GLN A 1 80 ? -4.455 14.322 3.150 1.00 40.43 80 GLN A CA 1
ATOM 576 C C . GLN A 1 80 ? -3.277 15.084 3.701 1.00 40.29 80 GLN A C 1
ATOM 577 O O . GLN A 1 80 ? -2.526 14.453 4.445 1.00 38.20 80 GLN A O 1
ATOM 583 N N . PRO A 1 81 ? -3.080 16.409 3.421 1.00 38.69 81 PRO A N 1
ATOM 584 C CA . PRO A 1 81 ? -1.943 17.141 3.960 1.00 38.33 81 PRO A CA 1
ATOM 585 C C . PRO A 1 81 ? -1.913 17.063 5.477 1.00 36.87 81 PRO A C 1
ATOM 586 O O . PRO A 1 81 ? -0.843 17.103 6.004 1.00 37.96 81 PRO A O 1
ATOM 590 N N . SER A 1 82 ? -3.091 16.826 6.098 1.00 37.78 82 SER A N 1
ATOM 591 C CA . SER A 1 82 ? -3.144 16.703 7.540 1.00 41.28 82 SER A CA 1
ATOM 592 C C . SER A 1 82 ? -2.524 15.406 8.084 1.00 45.53 82 SER A C 1
ATOM 593 O O . SER A 1 82 ? -2.291 15.299 9.275 1.00 38.19 82 SER A O 1
ATOM 596 N N . ASP A 1 83 ? -2.189 14.439 7.219 1.00 40.02 83 ASP A N 1
ATOM 597 C CA . ASP A 1 83 ? -1.520 13.192 7.612 1.00 35.40 83 ASP A CA 1
ATOM 598 C C . AS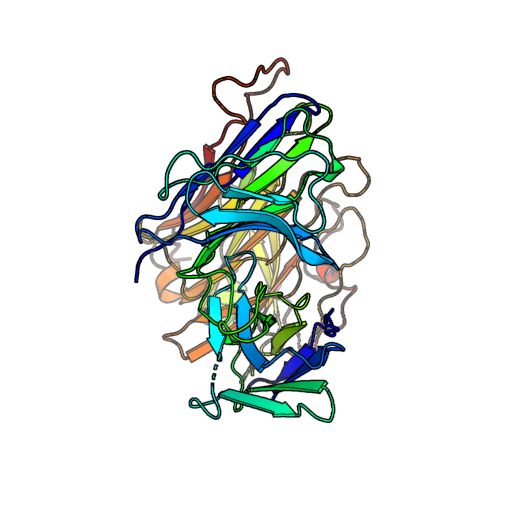P A 1 83 ? -0.022 13.464 7.767 1.00 33.81 83 ASP A C 1
ATOM 599 O O . ASP A 1 83 ? 0.717 12.588 8.175 1.00 35.63 83 ASP A O 1
ATOM 604 N N . SER A 1 84 ? 0.440 14.631 7.324 1.00 35.00 84 SER A N 1
ATOM 605 C CA . SER A 1 84 ? 1.868 14.901 7.321 1.00 32.13 84 SER A CA 1
ATOM 606 C C . SER A 1 84 ? 2.351 14.920 8.783 1.00 37.82 84 SER A C 1
ATOM 607 O O . SER A 1 84 ? 1.810 15.643 9.622 1.00 38.74 84 SER A O 1
ATOM 610 N N . ALA A 1 85 ? 3.297 14.047 9.131 1.00 35.19 85 ALA A N 1
ATOM 611 C CA . ALA A 1 85 ? 3.656 13.742 10.515 1.00 36.76 85 ALA A CA 1
ATOM 612 C C . ALA A 1 85 ? 4.797 12.717 10.430 1.00 37.25 85 ALA A C 1
ATOM 613 O O . ALA A 1 85 ? 5.111 12.206 9.340 1.00 37.15 85 ALA A O 1
ATOM 615 N N . THR A 1 86 ? 5.402 12.431 11.587 1.00 35.86 86 THR A N 1
ATOM 616 C CA . THR A 1 86 ? 6.258 11.254 11.735 1.00 37.06 86 THR A CA 1
ATOM 617 C C . THR A 1 86 ? 5.457 10.084 12.288 1.00 31.99 86 THR A C 1
ATOM 618 O O . THR A 1 86 ? 4.736 10.220 13.268 1.00 35.75 86 THR A O 1
ATOM 622 N N . TYR A 1 87 ? 5.592 8.906 11.623 1.00 33.69 87 TYR A N 1
ATOM 623 C CA . TYR A 1 87 ? 4.935 7.675 12.022 1.00 35.64 87 TYR A CA 1
ATOM 624 C C . TYR A 1 87 ? 5.964 6.726 12.641 1.00 35.05 87 TYR A C 1
ATOM 625 O O . TYR A 1 87 ? 6.970 6.442 11.997 1.00 35.98 87 TYR A O 1
ATOM 634 N N . LEU A 1 88 ? 5.637 6.207 13.851 1.00 36.20 88 LEU A N 1
ATOM 635 C CA . LEU A 1 88 ? 6.603 5.347 14.583 1.00 37.34 88 LEU A CA 1
ATOM 636 C C . LEU A 1 88 ? 6.005 3.960 14.785 1.00 34.47 88 LEU A C 1
ATOM 637 O O . LEU A 1 88 ? 4.862 3.890 15.219 1.00 40.05 88 LEU A O 1
ATOM 642 N N . CYS A 1 89 ? 6.661 2.878 14.321 1.00 37.70 89 CYS A N 1
ATOM 643 C CA . CYS A 1 89 ? 6.126 1.556 14.653 1.00 37.34 89 CYS A CA 1
ATOM 644 C C . CYS A 1 89 ? 6.579 1.167 16.074 1.00 42.24 89 CYS A C 1
ATOM 645 O O . CYS A 1 89 ? 7.711 1.437 16.463 1.00 41.63 89 CYS A O 1
ATOM 648 N N . ALA A 1 90 ? 5.651 0.655 16.894 1.00 41.16 90 ALA A N 1
ATOM 649 C CA . ALA A 1 90 ? 5.995 0.259 18.255 1.00 40.96 90 ALA A CA 1
ATOM 650 C C . ALA A 1 90 ? 5.632 -1.213 18.387 1.00 46.67 90 ALA A C 1
ATOM 651 O O . ALA A 1 90 ? 4.647 -1.649 17.771 1.00 43.19 90 ALA A O 1
ATOM 653 N N . MET A 1 91 ? 6.371 -1.931 19.248 1.00 45.72 91 MET A N 1
ATOM 654 C CA . MET A 1 91 ? 6.149 -3.360 19.427 1.00 47.79 91 MET A CA 1
ATOM 655 C C . MET A 1 91 ? 6.768 -3.892 20.718 1.00 48.56 91 MET A C 1
ATOM 656 O O . MET A 1 91 ? 7.741 -3.328 21.242 1.00 46.45 91 MET A O 1
ATOM 661 N N . SER A 1 92 ? 6.263 -5.059 21.140 1.00 42.14 92 SER A N 1
ATOM 662 C CA . SER A 1 92 ? 6.763 -5.669 22.377 1.00 45.85 92 SER A CA 1
ATOM 663 C C . SER A 1 92 ? 6.352 -7.141 22.381 1.00 50.89 92 SER A C 1
ATOM 664 O O . SER A 1 92 ? 5.504 -7.529 21.556 1.00 46.71 92 SER A O 1
ATOM 667 N N . GLY A 1 93 ? 6.917 -7.933 23.335 1.00 51.07 93 GLY A N 1
ATOM 668 C CA . GLY A 1 93 ? 6.423 -9.269 23.698 1.00 51.86 93 GLY A CA 1
ATOM 669 C C . GLY A 1 93 ? 5.014 -9.264 24.336 1.00 61.15 93 GLY A C 1
ATOM 670 O O . GLY A 1 93 ? 4.385 -8.203 24.499 1.00 54.67 93 GLY A O 1
ATOM 671 N N . LEU A 1 94 ? 4.518 -10.459 24.731 1.00 66.59 94 LEU A N 1
ATOM 672 C CA . LEU A 1 94 ? 3.234 -10.607 25.434 1.00 70.89 94 LEU A CA 1
ATOM 673 C C . LEU A 1 94 ? 3.391 -10.208 26.906 1.00 62.17 94 LEU A C 1
ATOM 674 O O . LEU A 1 94 ? 4.507 -10.134 27.399 1.00 59.97 94 LEU A O 1
ATOM 679 N N . LYS A 1 95 ? 2.281 -9.918 27.598 1.00 58.22 95 LYS A N 1
ATOM 680 C CA . LYS A 1 95 ? 2.323 -9.706 29.046 1.00 66.53 95 LYS A CA 1
ATOM 681 C C . LYS A 1 95 ? 2.578 -11.012 29.824 1.00 70.16 95 LYS A C 1
ATOM 682 O O . LYS A 1 95 ? 3.002 -10.979 30.976 1.00 64.40 95 LYS A O 1
ATOM 688 N N . GLU A 1 96 ? 2.327 -12.179 29.203 1.00 81.34 96 GLU A N 1
ATOM 689 C CA . GLU A 1 96 ? 2.658 -13.466 29.817 1.00 88.23 96 GLU A CA 1
ATOM 690 C C . GLU A 1 96 ? 4.180 -13.621 29.933 1.00 92.10 96 GLU A C 1
ATOM 691 O O . GLU A 1 96 ? 4.642 -14.515 30.635 1.00 93.81 96 GLU A O 1
ATOM 697 N N . ASP A 1 97 ? 4.937 -12.742 29.244 1.00 93.82 97 ASP A N 1
ATOM 698 C CA . ASP A 1 97 ? 6.394 -12.742 29.149 1.00 91.06 97 ASP A CA 1
ATOM 699 C C . ASP A 1 97 ? 6.974 -12.133 30.418 1.00 83.48 97 ASP A C 1
ATOM 700 O O . ASP A 1 97 ? 6.409 -11.189 30.972 1.00 76.45 97 ASP A O 1
ATOM 705 N N . SER A 1 98 ? 8.152 -12.639 30.794 1.00 78.12 98 SER A N 1
ATOM 706 C CA . SER A 1 98 ? 8.967 -12.139 31.892 1.00 72.55 98 SER A CA 1
ATOM 707 C C . SER A 1 98 ? 9.267 -10.634 31.769 1.00 67.70 98 SER A C 1
ATOM 708 O O . SER A 1 98 ? 9.164 -9.881 32.740 1.00 62.67 98 SER A O 1
ATOM 711 N N . SER A 1 99 ? 9.701 -10.208 30.574 1.00 61.56 99 SER A N 1
ATOM 712 C CA . SER A 1 99 ? 9.815 -8.805 30.179 1.00 65.41 99 SER A CA 1
ATOM 713 C C . SER A 1 99 ? 9.205 -8.628 28.794 1.00 63.39 99 SER A C 1
ATOM 714 O O . SER A 1 99 ? 9.349 -9.477 27.900 1.00 67.16 99 SER A O 1
ATOM 717 N N . TYR A 1 100 ? 8.493 -7.513 28.661 1.00 56.87 100 TYR A N 1
ATOM 718 C CA . TYR A 1 100 ? 7.819 -7.165 27.425 1.00 56.95 100 TYR A CA 1
ATOM 719 C C . TYR A 1 100 ? 7.757 -5.629 27.319 1.00 56.47 100 TYR A C 1
ATOM 720 O O . TYR A 1 100 ? 6.663 -5.077 27.101 1.00 48.17 100 TYR A O 1
ATOM 729 N N . LYS A 1 101 ? 8.928 -4.943 27.453 1.00 49.71 101 LYS A N 1
ATOM 730 C CA . LYS A 1 101 ? 9.005 -3.490 27.334 1.00 48.81 101 LYS A CA 1
ATOM 731 C C . LYS A 1 101 ? 8.717 -3.049 25.880 1.00 51.00 101 LYS A C 1
ATOM 732 O O . LYS A 1 101 ? 9.345 -3.517 24.923 1.00 43.17 101 LYS A O 1
ATOM 734 N N . LEU A 1 102 ? 7.761 -2.119 25.724 1.00 46.47 102 LEU A N 1
ATOM 735 C CA . LEU A 1 102 ? 7.454 -1.568 24.411 1.00 46.04 102 LEU A CA 1
ATOM 736 C C . LEU A 1 102 ? 8.682 -0.867 23.844 1.00 45.97 102 LEU A C 1
ATOM 737 O O . LEU A 1 102 ? 9.315 -0.070 24.513 1.00 47.73 102 LEU A O 1
ATOM 742 N N . ILE A 1 103 ? 9.000 -1.116 22.583 1.00 45.75 103 ILE A N 1
ATOM 743 C CA . ILE A 1 103 ? 10.048 -0.330 21.949 1.00 47.03 103 ILE A CA 1
ATOM 744 C C . ILE A 1 103 ? 9.513 0.353 20.684 1.00 50.52 103 ILE A C 1
ATOM 745 O O . ILE A 1 103 ? 8.584 -0.167 20.048 1.00 47.31 103 ILE A O 1
ATOM 750 N N . PHE A 1 104 ? 10.118 1.493 20.299 1.00 45.43 104 PHE A N 1
ATOM 751 C CA . PHE A 1 104 ? 9.673 2.305 19.169 1.00 44.18 104 PHE A CA 1
ATOM 752 C C . PHE A 1 104 ? 10.724 2.279 18.065 1.00 46.28 104 PHE A C 1
ATOM 753 O O . PHE A 1 104 ? 11.906 2.333 18.339 1.00 46.24 104 PHE A O 1
ATOM 761 N N . GLY A 1 105 ? 10.296 2.141 16.803 1.00 42.20 105 GLY A N 1
ATOM 762 C CA . GLY A 1 105 ? 11.245 2.429 15.720 1.00 40.24 105 GLY A CA 1
ATOM 763 C C . GLY A 1 105 ? 11.493 3.939 15.605 1.00 39.01 105 GLY A C 1
ATOM 764 O O . GLY A 1 105 ? 10.746 4.786 16.166 1.00 42.65 105 GLY A O 1
ATOM 765 N N . SER A 1 106 ? 12.485 4.322 14.799 1.00 40.54 106 SER A N 1
ATOM 766 C CA . SER A 1 106 ? 12.971 5.693 14.869 1.00 42.90 106 SER A CA 1
ATOM 767 C C . SER A 1 106 ? 12.162 6.669 14.010 1.00 43.11 106 SER A C 1
ATOM 768 O O . SER A 1 106 ? 12.463 7.869 14.007 1.00 39.30 106 SER A O 1
ATOM 771 N N . GLY A 1 107 ? 11.123 6.159 13.312 1.00 39.23 107 GLY A N 1
ATOM 772 C CA . GLY A 1 107 ? 10.063 6.952 12.673 1.00 35.50 107 GLY A CA 1
ATOM 773 C C . GLY A 1 107 ? 10.337 7.254 11.197 1.00 39.06 107 GLY A C 1
ATOM 774 O O . GLY A 1 107 ? 11.502 7.389 10.781 1.00 39.08 107 GLY A O 1
ATOM 775 N N . THR A 1 108 ? 9.256 7.432 10.429 1.00 36.00 108 THR A N 1
ATOM 776 C CA . THR A 1 108 ? 9.371 7.811 9.035 1.00 37.02 108 THR A CA 1
ATOM 777 C C . THR A 1 108 ? 8.572 9.118 8.929 1.00 38.02 108 THR A C 1
ATOM 778 O O . THR A 1 108 ? 7.397 9.153 9.335 1.00 34.41 108 THR A O 1
ATOM 782 N N . ARG A 1 109 ? 9.183 10.148 8.331 1.00 37.53 109 ARG A N 1
ATOM 783 C CA . ARG A 1 109 ? 8.491 11.428 8.124 1.00 39.28 109 ARG A CA 1
ATOM 784 C C . ARG A 1 109 ? 7.764 11.437 6.769 1.00 34.32 109 ARG A C 1
ATOM 785 O O . ARG A 1 109 ? 8.318 11.064 5.721 1.00 39.00 109 ARG A O 1
ATOM 793 N N . LEU A 1 110 ? 6.483 11.739 6.819 1.00 34.08 110 LEU A N 1
ATOM 794 C CA . LEU A 1 110 ? 5.641 11.702 5.633 1.00 31.25 110 LEU A CA 1
ATOM 795 C C . LEU A 1 110 ? 5.224 13.165 5.386 1.00 35.17 110 LEU A C 1
ATOM 796 O O . LEU A 1 110 ? 4.792 13.846 6.344 1.00 38.12 110 LEU A O 1
ATOM 801 N N . LEU A 1 111 ? 5.360 13.638 4.140 1.00 33.70 111 LEU A N 1
ATOM 802 C CA . LEU A 1 111 ? 4.785 14.914 3.683 1.00 36.85 111 LEU A CA 1
ATOM 803 C C . LEU A 1 111 ? 3.734 14.612 2.610 1.00 36.40 111 LEU A C 1
ATOM 804 O O . LEU A 1 111 ? 4.086 14.027 1.589 1.00 36.82 111 LEU A O 1
ATOM 809 N N . VAL A 1 112 ? 2.455 14.973 2.833 1.00 31.93 112 VAL A N 1
ATOM 810 C CA . VAL A 1 112 ? 1.461 14.868 1.790 1.00 31.59 112 VAL A CA 1
ATOM 811 C C . VAL A 1 112 ? 1.332 16.242 1.123 1.00 36.98 112 VAL A C 1
ATOM 812 O O . VAL A 1 112 ? 0.983 17.210 1.821 1.00 35.73 112 VAL A O 1
ATOM 816 N N . ARG A 1 113 ? 1.615 16.334 -0.211 1.00 33.63 113 ARG A N 1
ATOM 817 C CA . ARG A 1 113 ? 1.677 17.586 -0.964 1.00 38.31 113 ARG A CA 1
ATOM 818 C C . ARG A 1 113 ? 0.252 18.026 -1.277 1.00 35.77 113 ARG A C 1
ATOM 819 O O . ARG A 1 113 ? -0.558 17.264 -1.814 1.00 35.82 113 ARG A O 1
ATOM 827 N N . PRO A 1 114 ? -0.159 19.286 -0.932 1.00 34.62 114 PRO A N 1
ATOM 828 C CA . PRO A 1 114 ? -1.511 19.722 -1.227 1.00 32.73 114 PRO A CA 1
ATOM 829 C C . PRO A 1 114 ? -1.765 19.892 -2.709 1.00 33.80 114 PRO A C 1
ATOM 830 O O . PRO A 1 114 ? -0.878 20.283 -3.494 1.00 34.99 114 PRO A O 1
ATOM 834 N N . ASP A 1 115 ? -2.999 19.505 -3.078 1.00 33.89 115 ASP A N 1
ATOM 835 C CA . ASP A 1 115 ? -3.403 19.650 -4.460 1.00 38.91 115 ASP A CA 1
ATOM 836 C C . ASP A 1 115 ? -3.801 21.112 -4.702 1.00 38.96 115 ASP A C 1
ATOM 837 O O . ASP A 1 115 ? -4.741 21.560 -4.055 1.00 41.33 115 ASP A O 1
ATOM 842 N N . ILE A 1 116 ? -3.007 21.890 -5.455 1.00 38.21 116 ILE A N 1
ATOM 843 C CA . ILE A 1 116 ? -3.293 23.337 -5.622 1.00 35.25 116 ILE A CA 1
ATOM 844 C C . ILE A 1 116 ? -4.145 23.442 -6.906 1.00 39.30 116 ILE A C 1
ATOM 845 O O . ILE A 1 116 ? -3.632 23.174 -7.984 1.00 41.37 116 ILE A O 1
ATOM 850 N N . GLN A 1 117 ? -5.425 23.814 -6.801 1.00 41.86 117 GLN A N 1
ATOM 851 C CA . GLN A 1 117 ? -6.301 23.575 -7.959 1.00 47.81 117 GLN A CA 1
ATOM 852 C C . GLN A 1 117 ? -6.113 24.678 -9.003 1.00 46.90 117 GLN A C 1
ATOM 853 O O . GLN A 1 117 ? -6.222 24.441 -10.217 1.00 48.38 117 GLN A O 1
ATOM 859 N N . ASN A 1 118 ? -5.757 25.896 -8.547 1.00 39.93 118 ASN A N 1
ATOM 860 C CA . ASN A 1 118 ? -5.669 27.006 -9.478 1.00 39.31 118 ASN A CA 1
ATOM 861 C C . ASN A 1 118 ? -4.415 27.844 -9.183 1.00 35.18 118 ASN A C 1
ATOM 862 O O . ASN A 1 118 ? -4.527 28.903 -8.580 1.00 34.14 118 ASN A O 1
ATOM 867 N N . PRO A 1 119 ? -3.211 27.375 -9.528 1.00 37.86 119 PRO A N 1
ATOM 868 C CA . PRO A 1 119 ? -1.990 28.077 -9.167 1.00 41.06 119 PRO A CA 1
ATOM 869 C C . PRO A 1 119 ? -1.960 29.443 -9.826 1.00 38.74 119 PRO A C 1
ATOM 870 O O . PRO A 1 119 ? -2.473 29.646 -10.934 1.00 34.28 119 PRO A O 1
ATOM 874 N N . ASP A 1 120 ? -1.312 30.374 -9.133 1.00 33.31 120 ASP A N 1
ATOM 875 C CA . ASP A 1 120 ? -1.245 31.735 -9.564 1.00 31.63 120 ASP A CA 1
ATOM 876 C C . ASP A 1 120 ? 0.051 32.297 -8.979 1.00 37.50 120 ASP A C 1
ATOM 877 O O . ASP A 1 120 ? 0.040 33.275 -8.232 1.00 34.25 120 ASP A O 1
ATOM 882 N N . PRO A 1 121 ? 1.200 31.680 -9.329 1.00 34.66 121 PRO A N 1
ATOM 883 C CA . PRO A 1 121 ? 2.491 31.951 -8.669 1.00 36.93 121 PRO A CA 1
ATOM 884 C C . PRO A 1 121 ? 2.833 33.426 -8.840 1.00 32.77 121 PRO A C 1
ATOM 885 O O . PRO A 1 121 ? 2.628 34.036 -9.899 1.00 31.71 121 PRO A O 1
ATOM 889 N N . ALA A 1 122 ? 3.294 34.042 -7.729 1.00 28.95 122 ALA A N 1
ATOM 890 C CA . ALA A 1 122 ? 3.579 35.486 -7.719 1.00 30.22 122 ALA A CA 1
ATOM 891 C C . ALA A 1 122 ? 4.647 35.764 -6.654 1.00 30.13 122 ALA A C 1
ATOM 892 O O . ALA A 1 122 ? 4.730 35.010 -5.654 1.00 32.10 122 ALA A O 1
ATOM 894 N N . VAL A 1 123 ? 5.400 36.848 -6.837 1.00 31.45 123 VAL A N 1
ATOM 895 C CA . VAL A 1 123 ? 6.352 37.249 -5.801 1.00 32.47 123 VAL A CA 1
ATOM 896 C C . VAL A 1 123 ? 5.918 38.653 -5.418 1.00 33.92 123 VAL A C 1
ATOM 897 O O . VAL A 1 123 ? 5.879 39.529 -6.298 1.00 34.91 123 VAL A O 1
ATOM 901 N N . TYR A 1 124 ? 5.550 38.877 -4.130 1.00 30.81 124 TYR A N 1
ATOM 902 C CA . TYR A 1 124 ? 5.038 40.173 -3.701 1.00 28.75 124 TYR A CA 1
ATOM 903 C C . TYR A 1 124 ? 6.004 40.758 -2.653 1.00 26.70 124 TYR A C 1
ATOM 904 O O . TYR A 1 124 ? 6.685 40.015 -1.926 1.00 29.36 124 TYR A O 1
ATOM 913 N N . GLN A 1 125 ? 6.045 42.081 -2.601 1.00 29.61 125 GLN A N 1
ATOM 914 C CA . GLN A 1 125 ? 6.889 42.736 -1.600 1.00 32.51 125 GLN A CA 1
ATOM 915 C C . GLN A 1 125 ? 5.974 43.247 -0.505 1.00 34.52 125 GLN A C 1
ATOM 916 O O . GLN A 1 125 ? 4.952 43.867 -0.835 1.00 33.91 125 GLN A O 1
ATOM 922 N N . LEU A 1 126 ? 6.329 42.970 0.783 1.00 31.33 126 LEU A N 1
ATOM 923 C CA . LEU A 1 126 ? 5.505 43.422 1.904 1.00 31.52 126 LEU A CA 1
ATOM 924 C C . LEU A 1 126 ? 6.381 44.318 2.782 1.00 36.54 126 LEU A C 1
ATOM 925 O O . LEU A 1 126 ? 7.552 43.949 3.072 1.00 36.62 126 LEU A O 1
ATOM 930 N N . ARG A 1 127 ? 5.785 45.439 3.243 1.00 33.95 127 ARG A N 1
ATOM 931 C CA . ARG A 1 127 ? 6.603 46.325 4.059 1.00 36.78 127 ARG A CA 1
ATOM 932 C C . ARG A 1 127 ? 6.223 46.187 5.515 1.00 31.26 127 ARG A C 1
ATOM 933 O O . ARG A 1 127 ? 5.053 45.984 5.846 1.00 32.56 127 ARG A O 1
ATOM 941 N N . ASP A 1 128 ? 7.209 46.485 6.367 1.00 33.39 128 ASP A N 1
ATOM 942 C CA . ASP A 1 128 ? 7.053 46.382 7.810 1.00 34.68 128 ASP A CA 1
ATOM 943 C C . ASP A 1 128 ? 5.982 47.359 8.250 1.00 41.39 128 ASP A C 1
ATOM 944 O O . ASP A 1 128 ? 5.947 48.518 7.815 1.00 41.33 128 ASP A O 1
ATOM 949 N N . SER A 1 129 ? 5.167 46.919 9.195 1.00 35.43 129 SER A N 1
ATOM 950 C CA . SER A 1 129 ? 4.121 47.780 9.696 1.00 41.37 129 SER A CA 1
ATOM 951 C C . SER A 1 129 ? 4.673 48.995 10.467 1.00 47.17 129 SER A C 1
ATOM 952 O O . SER A 1 129 ? 4.003 50.015 10.544 1.00 47.48 129 SER A O 1
ATOM 955 N N . LYS A 1 130 ? 5.830 48.818 11.111 1.00 47.03 130 LYS A N 1
ATOM 956 C CA . LYS A 1 130 ? 6.435 49.778 12.029 1.00 51.16 130 LYS A CA 1
ATOM 957 C C . LYS A 1 130 ? 7.236 50.801 11.232 1.00 64.14 130 LYS A C 1
ATOM 958 O O . LYS A 1 130 ? 7.433 51.927 11.704 1.00 61.59 130 LYS A O 1
ATOM 961 N N . SER A 1 131 ? 7.732 50.420 10.045 1.00 64.01 131 SER A N 1
ATOM 962 C CA . SER A 1 131 ? 8.588 51.363 9.323 1.00 83.97 131 SER A CA 1
ATOM 963 C C . SER A 1 131 ? 10.013 51.004 9.680 1.00 78.81 131 SER A C 1
ATOM 964 O O . SER A 1 131 ? 10.283 50.568 10.794 1.00 84.36 131 SER A O 1
ATOM 967 N N . SER A 1 132 ? 10.917 51.256 8.744 1.00 77.40 132 SER A N 1
ATOM 968 C CA . SER A 1 132 ? 12.291 50.868 8.956 1.00 75.85 132 SER A CA 1
ATOM 969 C C . SER A 1 132 ? 12.995 50.806 7.605 1.00 76.70 132 SER A C 1
ATOM 970 O O . SER A 1 132 ? 14.222 50.668 7.522 1.00 73.13 132 SER A O 1
ATOM 973 N N . ASP A 1 133 ? 12.199 50.878 6.529 1.00 70.65 133 ASP A N 1
ATOM 974 C CA . ASP A 1 133 ? 12.825 50.575 5.258 1.00 69.60 133 ASP A CA 1
ATOM 975 C C . ASP A 1 133 ? 12.936 49.050 5.136 1.00 54.95 133 ASP A C 1
ATOM 976 O O . ASP A 1 133 ? 13.548 48.571 4.178 1.00 52.68 133 ASP A O 1
ATOM 981 N N . LYS A 1 134 ? 12.322 48.290 6.084 1.00 42.98 134 LYS A N 1
ATOM 982 C CA . LYS A 1 134 ? 12.475 46.842 6.104 1.00 39.65 134 LYS A CA 1
ATOM 983 C C . LYS A 1 134 ? 11.336 46.276 5.256 1.00 34.10 134 LYS A C 1
ATOM 984 O O . LYS A 1 134 ? 10.147 46.683 5.404 1.00 34.60 134 LYS A O 1
ATOM 990 N N . SER A 1 135 ? 11.718 45.278 4.445 1.00 32.92 135 SER A N 1
ATOM 991 C CA . SER A 1 135 ? 10.599 44.570 3.809 1.00 39.10 135 SER A CA 1
ATOM 992 C C . SER A 1 135 ? 10.925 43.083 3.680 1.00 37.88 135 SER A C 1
ATOM 993 O O . SER A 1 135 ? 12.066 42.636 3.997 1.00 37.41 135 SER A O 1
ATOM 996 N N . VAL A 1 136 ? 9.899 42.311 3.256 1.00 32.26 136 VAL A N 1
ATOM 997 C CA . VAL A 1 136 ? 10.145 40.934 2.877 1.00 30.77 136 VAL A CA 1
ATOM 998 C C . VAL A 1 136 ? 9.597 40.676 1.476 1.00 27.27 136 VAL A C 1
ATOM 999 O O . VAL A 1 136 ? 8.696 41.408 1.023 1.00 32.13 136 VAL A O 1
ATOM 1003 N N . CYS A 1 137 ? 9.987 39.539 0.899 1.00 29.65 137 CYS A N 1
ATOM 1004 C CA . CYS A 1 137 ? 9.498 39.100 -0.396 1.00 30.11 137 CYS A CA 1
ATOM 1005 C C . CYS A 1 137 ? 8.725 37.790 -0.208 1.00 28.34 137 CYS A C 1
ATOM 1006 O O . CYS A 1 137 ? 9.198 36.848 0.451 1.00 30.44 137 CYS A O 1
ATOM 1009 N N . LEU A 1 138 ? 7.465 37.745 -0.663 1.00 26.96 138 LEU A N 1
ATOM 1010 C CA . LEU A 1 138 ? 6.678 36.566 -0.391 1.00 24.54 138 LEU A CA 1
ATOM 1011 C C . LEU A 1 138 ? 6.403 35.889 -1.752 1.00 26.91 138 LEU A C 1
ATOM 1012 O O . LEU A 1 138 ? 5.744 36.512 -2.592 1.00 28.30 138 LEU A O 1
ATOM 1017 N N . PHE A 1 139 ? 6.976 34.682 -1.985 1.00 26.45 139 PHE A N 1
ATOM 1018 C CA . PHE A 1 139 ? 6.617 33.872 -3.151 1.00 27.71 139 PHE A CA 1
ATOM 1019 C C . PHE A 1 139 ? 5.446 32.982 -2.747 1.00 25.65 139 PHE A C 1
ATOM 1020 O O . PHE A 1 139 ? 5.501 32.239 -1.760 1.00 27.99 139 PHE A O 1
ATOM 1028 N N . THR A 1 140 ? 4.356 33.031 -3.524 1.00 29.10 140 THR A N 1
ATOM 1029 C CA . THR A 1 140 ? 3.118 32.403 -3.052 1.00 24.26 140 THR A CA 1
ATOM 1030 C C . THR A 1 140 ? 2.279 31.967 -4.237 1.00 27.60 140 THR A C 1
ATOM 1031 O O . THR A 1 140 ? 2.537 32.425 -5.367 1.00 29.72 140 THR A O 1
ATOM 1035 N N . ASP A 1 141 ? 1.396 31.014 -3.953 1.00 26.91 141 ASP A N 1
ATOM 1036 C CA . ASP A 1 141 ? 0.336 30.524 -4.855 1.00 30.28 141 ASP A CA 1
ATOM 1037 C C . ASP A 1 141 ? 0.891 29.609 -5.974 1.00 30.89 141 ASP A C 1
ATOM 1038 O O . ASP A 1 141 ? 0.210 29.350 -6.985 1.00 35.14 141 ASP A O 1
ATOM 1043 N N . PHE A 1 142 ? 2.094 29.052 -5.756 1.00 30.13 142 PHE A N 1
ATOM 1044 C CA . PHE A 1 142 ? 2.669 28.145 -6.728 1.00 32.55 142 PHE A CA 1
ATOM 1045 C C . PHE A 1 142 ? 2.217 26.712 -6.455 1.00 32.29 142 PHE A C 1
ATOM 1046 O O . PHE A 1 142 ? 1.733 26.404 -5.352 1.00 31.73 142 PHE A O 1
ATOM 1054 N N . ASP A 1 143 ? 2.275 25.811 -7.483 1.00 34.47 143 ASP A N 1
ATOM 1055 C CA . ASP A 1 143 ? 1.797 24.446 -7.204 1.00 42.55 143 ASP A CA 1
ATOM 1056 C C . ASP A 1 143 ? 2.797 23.644 -6.388 1.00 40.13 143 ASP A C 1
ATOM 1057 O O . ASP A 1 143 ? 3.947 24.056 -6.262 1.00 42.70 143 ASP A O 1
ATOM 1062 N N . SER A 1 144 ? 2.341 22.507 -5.852 1.00 37.71 144 SER A N 1
ATOM 1063 C CA . SER A 1 144 ? 3.183 21.790 -4.900 1.00 46.82 144 SER A CA 1
ATOM 1064 C C . SER A 1 144 ? 4.372 21.114 -5.628 1.00 48.58 144 SER A C 1
ATOM 1065 O O . SER A 1 144 ? 5.235 20.511 -4.995 1.00 57.68 144 SER A O 1
ATOM 1068 N N . GLN A 1 145 ? 4.436 21.196 -6.968 1.00 55.87 145 GLN A N 1
ATOM 1069 C CA . GLN A 1 145 ? 5.588 20.648 -7.691 1.00 57.61 145 GLN A CA 1
ATOM 1070 C C . GLN A 1 145 ? 6.833 21.497 -7.456 1.00 57.82 145 GLN A C 1
ATOM 1071 O O . GLN A 1 145 ? 7.947 21.077 -7.788 1.00 56.05 145 GLN A O 1
ATOM 1073 N N . THR A 1 146 ? 6.635 22.727 -6.967 1.00 50.30 146 THR A N 1
ATOM 1074 C CA . THR A 1 146 ? 7.672 23.743 -6.995 1.00 49.79 146 THR A CA 1
ATOM 1075 C C . THR A 1 146 ? 8.605 23.496 -5.821 1.00 47.46 146 THR A C 1
ATOM 1076 O O . THR A 1 146 ? 8.167 23.170 -4.721 1.00 48.02 146 THR A O 1
ATOM 1080 N N . ASN A 1 147 ? 9.917 23.654 -6.049 1.00 45.81 147 ASN A N 1
ATOM 1081 C CA . ASN A 1 147 ? 10.833 23.555 -4.923 1.00 46.58 147 ASN A CA 1
ATOM 1082 C C . ASN A 1 147 ? 11.439 24.922 -4.629 1.00 45.27 147 ASN A C 1
ATOM 1083 O O . ASN A 1 147 ? 11.850 25.664 -5.536 1.00 45.08 147 ASN A O 1
ATOM 1088 N N . VAL A 1 148 ? 11.561 25.229 -3.328 1.00 42.35 148 VAL A N 1
ATOM 1089 C CA . VAL A 1 148 ? 12.174 26.508 -3.059 1.00 37.88 148 VAL A CA 1
ATOM 1090 C C . VAL A 1 148 ? 13.619 26.225 -2.611 1.00 41.92 148 VAL A C 1
ATOM 1091 O O . VAL A 1 148 ? 13.819 25.482 -1.645 1.00 43.18 148 VAL A O 1
ATOM 1095 N N . SER A 1 149 ? 14.587 26.822 -3.282 1.00 41.02 149 SER A N 1
ATOM 1096 C CA . SER A 1 149 ? 15.969 26.525 -2.892 1.00 48.78 149 SER A CA 1
ATOM 1097 C C . SER A 1 149 ? 16.422 27.543 -1.867 1.00 47.66 149 SER A C 1
ATOM 1098 O O . SER A 1 149 ? 15.977 28.697 -1.930 1.00 49.74 149 SER A O 1
ATOM 1101 N N . GLN A 1 150 ? 17.296 27.092 -0.957 1.00 53.08 150 GLN A N 1
ATOM 1102 C CA . GLN A 1 150 ? 18.117 27.994 -0.162 1.00 62.54 150 GLN A CA 1
ATOM 1103 C C . GLN A 1 150 ? 19.139 28.543 -1.121 1.00 66.63 150 GLN A C 1
ATOM 1104 O O . GLN A 1 150 ? 19.768 27.746 -1.792 1.00 78.38 150 GLN A O 1
ATOM 1110 N N . SER A 1 151 ? 19.234 29.873 -1.236 1.00 76.97 151 SER A N 1
ATOM 1111 C CA . SER A 1 151 ? 20.112 30.497 -2.225 1.00 91.78 151 SER A CA 1
ATOM 1112 C C . SER A 1 151 ? 21.612 30.278 -1.970 1.00 87.41 151 SER A C 1
ATOM 1113 O O . SER A 1 151 ? 22.411 30.469 -2.892 1.00 104.94 151 SER A O 1
ATOM 1116 N N . LYS A 1 152 ? 21.992 29.997 -0.709 1.00 79.37 152 LYS A N 1
ATOM 1117 C CA . LYS A 1 152 ? 23.350 29.595 -0.347 1.00 87.92 152 LYS A CA 1
ATOM 1118 C C . LYS A 1 152 ? 24.299 30.805 -0.316 1.00 84.75 152 LYS A C 1
ATOM 1119 O O . LYS A 1 152 ? 25.522 30.647 -0.224 1.00 86.80 152 LYS A O 1
ATOM 1121 N N . ASP A 1 153 ? 23.693 32.007 -0.379 1.00 80.20 153 ASP A N 1
ATOM 1122 C CA . ASP A 1 153 ? 24.264 33.311 -0.060 1.00 69.80 153 ASP A CA 1
ATOM 1123 C C . ASP A 1 153 ? 24.005 33.636 1.414 1.00 69.44 153 ASP A C 1
ATOM 1124 O O . ASP A 1 153 ? 22.843 33.635 1.867 1.00 58.90 153 ASP A O 1
ATOM 1129 N N . SER A 1 154 ? 25.097 33.949 2.136 1.00 59.98 154 SER A N 1
ATOM 1130 C CA . SER A 1 154 ? 25.057 34.017 3.594 1.00 56.83 154 SER A CA 1
ATOM 1131 C C . SER A 1 154 ? 24.251 35.215 4.114 1.00 46.63 154 SER A C 1
ATOM 1132 O O . SER A 1 154 ? 23.912 35.206 5.309 1.00 52.28 154 SER A O 1
ATOM 1135 N N . ASP A 1 155 ? 24.014 36.229 3.260 1.00 36.37 155 ASP A N 1
ATOM 1136 C CA . ASP A 1 155 ? 23.367 37.439 3.721 1.00 39.88 155 ASP A CA 1
ATOM 1137 C C . ASP A 1 155 ? 21.907 37.481 3.204 1.00 37.44 155 ASP A C 1
ATOM 1138 O O . ASP A 1 155 ? 21.251 38.490 3.377 1.00 39.70 155 ASP A O 1
ATOM 1143 N N . VAL A 1 156 ? 21.427 36.404 2.605 1.00 39.01 156 VAL A N 1
ATOM 1144 C CA . VAL A 1 156 ? 20.001 36.391 2.166 1.00 40.89 156 VAL A CA 1
ATOM 1145 C C . VAL A 1 156 ? 19.349 35.183 2.828 1.00 39.68 156 VAL A C 1
ATOM 1146 O O . VAL A 1 156 ? 19.955 34.135 2.859 1.00 43.59 156 VAL A O 1
ATOM 1150 N N . TYR A 1 157 ? 18.116 35.334 3.338 1.00 36.96 157 TYR A N 1
ATOM 1151 C CA . TYR A 1 157 ? 17.515 34.229 4.052 1.00 34.36 157 TYR A CA 1
ATOM 1152 C C . TYR A 1 157 ? 16.214 33.862 3.335 1.00 33.10 157 TYR A C 1
ATOM 1153 O O . TYR A 1 157 ? 15.481 34.778 2.987 1.00 31.30 157 TYR A O 1
ATOM 1162 N N . ILE A 1 158 ? 16.013 32.553 3.168 1.00 34.95 158 ILE A N 1
ATOM 1163 C CA . ILE A 1 158 ? 14.870 32.027 2.435 1.00 35.15 158 ILE A CA 1
ATOM 1164 C C . ILE A 1 158 ? 14.338 30.846 3.206 1.00 35.87 158 ILE A C 1
ATOM 1165 O O . ILE A 1 158 ? 15.076 29.894 3.535 1.00 37.03 158 ILE A O 1
ATOM 1170 N N . THR A 1 159 ? 13.002 30.877 3.466 1.00 30.85 159 THR A N 1
ATOM 1171 C CA . THR A 1 159 ? 12.341 29.854 4.249 1.00 30.75 159 THR A CA 1
ATOM 1172 C C . THR A 1 159 ? 11.971 28.751 3.247 1.00 33.84 159 THR A C 1
ATOM 1173 O O . THR A 1 159 ? 11.975 28.949 2.036 1.00 41.01 159 THR A O 1
ATOM 1177 N N . ASP A 1 160 ? 11.674 27.568 3.758 1.00 35.16 160 ASP A N 1
ATOM 1178 C CA . ASP A 1 160 ? 11.117 26.578 2.857 1.00 35.49 160 ASP A CA 1
ATOM 1179 C C . ASP A 1 160 ? 9.613 26.867 2.669 1.00 41.11 160 ASP A C 1
ATOM 1180 O O . ASP A 1 160 ? 9.084 27.717 3.377 1.00 37.42 160 ASP A O 1
ATOM 1185 N N . LYS A 1 161 ? 8.988 26.168 1.705 1.00 37.99 161 LYS A N 1
ATOM 1186 C CA . LYS A 1 161 ? 7.562 26.318 1.427 1.00 38.17 161 LYS A CA 1
ATOM 1187 C C . LYS A 1 161 ? 6.797 25.792 2.625 1.00 37.94 161 LYS A C 1
ATOM 1188 O O . LYS A 1 161 ? 7.203 24.812 3.270 1.00 37.47 161 LYS A O 1
ATOM 1194 N N . CYS A 1 162 ? 5.592 26.369 2.839 1.00 34.56 162 CYS A N 1
ATOM 1195 C CA . CYS A 1 162 ? 4.758 26.034 3.946 1.00 33.99 162 CYS A CA 1
ATOM 1196 C C . CYS A 1 162 ? 3.336 26.169 3.401 1.00 32.78 162 CYS A C 1
ATOM 1197 O O . CYS A 1 162 ? 3.079 27.084 2.626 1.00 31.57 162 CYS A O 1
ATOM 1200 N N . VAL A 1 163 ? 2.434 25.259 3.749 1.00 32.70 163 VAL A N 1
ATOM 1201 C CA . VAL A 1 163 ? 1.085 25.312 3.198 1.00 31.49 163 VAL A CA 1
ATOM 1202 C C . VAL A 1 163 ? 0.170 25.850 4.286 1.00 31.30 163 VAL A C 1
ATOM 1203 O O . VAL A 1 163 ? 0.272 25.385 5.455 1.00 30.45 163 VAL A O 1
ATOM 1207 N N . LEU A 1 164 ? -0.620 26.839 3.915 1.00 30.56 164 LEU A N 1
ATOM 1208 C CA . LEU A 1 164 ? -1.687 27.322 4.811 1.00 31.56 164 LEU A CA 1
ATOM 1209 C C . LEU A 1 164 ? -3.013 26.933 4.210 1.00 30.34 164 LEU A C 1
ATOM 1210 O O . LEU A 1 164 ? -3.162 26.863 3.005 1.00 32.93 164 LEU A O 1
ATOM 1215 N N . ASP A 1 165 ? -4.003 26.834 5.092 1.00 34.69 165 ASP A N 1
ATOM 1216 C CA . ASP A 1 165 ? -5.294 26.352 4.685 1.00 37.22 165 ASP A CA 1
ATOM 1217 C C . ASP A 1 165 ? -6.311 27.392 5.163 1.00 34.33 165 ASP A C 1
ATOM 1218 O O . ASP A 1 165 ? -6.461 27.595 6.372 1.00 36.86 165 ASP A O 1
ATOM 1223 N N . MET A 1 166 ? -7.019 28.013 4.231 1.00 34.18 166 MET A N 1
ATOM 1224 C CA . MET A 1 166 ? -8.147 28.856 4.575 1.00 36.93 166 MET A CA 1
ATOM 1225 C C . MET A 1 166 ? -9.375 27.960 4.499 1.00 45.11 166 MET A C 1
ATOM 1226 O O . MET A 1 166 ? -10.032 27.929 3.445 1.00 39.90 166 MET A O 1
ATOM 1231 N N . ARG A 1 167 ? -9.606 27.250 5.620 1.00 53.14 167 ARG A N 1
ATOM 1232 C CA . ARG A 1 167 ? -10.635 26.230 5.746 1.00 65.46 167 ARG A CA 1
ATOM 1233 C C . ARG A 1 167 ? -11.947 26.693 5.087 1.00 69.29 167 ARG A C 1
ATOM 1234 O O . ARG A 1 167 ? -12.445 26.020 4.185 1.00 79.13 167 ARG A O 1
ATOM 1236 N N . SER A 1 168 ? -12.458 27.882 5.441 1.00 67.59 168 SER A N 1
ATOM 1237 C CA . SER A 1 168 ? -13.811 28.290 5.047 1.00 73.32 168 SER A CA 1
ATOM 1238 C C . SER A 1 168 ? -13.867 28.900 3.644 1.00 76.28 168 SER A C 1
ATOM 1239 O O . SER A 1 168 ? -14.883 29.474 3.242 1.00 77.34 168 SER A O 1
ATOM 1242 N N . MET A 1 169 ? -12.755 28.831 2.904 1.00 74.74 169 MET A N 1
ATOM 1243 C CA . MET A 1 169 ? -12.809 29.192 1.497 1.00 69.46 169 MET A CA 1
ATOM 1244 C C . MET A 1 169 ? -12.566 27.934 0.644 1.00 65.00 169 MET A C 1
ATOM 1245 O O . MET A 1 169 ? -12.675 28.013 -0.580 1.00 67.33 169 MET A O 1
ATOM 1250 N N . ASP A 1 170 ? -12.294 26.792 1.309 1.00 58.74 170 ASP A N 1
ATOM 1251 C CA . ASP A 1 170 ? -11.812 25.544 0.724 1.00 61.71 170 ASP A CA 1
ATOM 1252 C C . ASP A 1 170 ? -10.656 25.897 -0.215 1.00 58.38 170 ASP A C 1
ATOM 1253 O O . ASP A 1 170 ? -10.771 25.802 -1.438 1.00 58.36 170 ASP A O 1
ATOM 1258 N N . PHE A 1 171 ? -9.613 26.478 0.386 1.00 49.19 171 PHE A N 1
ATOM 1259 C CA . PHE A 1 171 ? -8.499 27.054 -0.355 1.00 43.19 171 PHE A CA 1
ATOM 1260 C C . PHE A 1 171 ? -7.247 26.728 0.435 1.00 42.15 171 PHE A C 1
ATOM 1261 O O . PHE A 1 171 ? -7.197 26.978 1.636 1.00 42.75 171 PHE A O 1
ATOM 1269 N N . LYS A 1 172 ? -6.209 26.233 -0.251 1.00 36.32 172 LYS A N 1
ATOM 1270 C CA . LYS A 1 172 ? -4.923 26.068 0.383 1.00 37.96 172 LYS A CA 1
ATOM 1271 C C . LYS A 1 172 ? -3.943 26.809 -0.518 1.00 33.37 172 LYS A C 1
ATOM 1272 O O . LYS A 1 172 ? -4.182 26.921 -1.736 1.00 30.35 172 LYS A O 1
ATOM 1278 N N . SER A 1 173 ? -2.820 27.275 0.049 1.00 30.49 173 SER A N 1
ATOM 1279 C CA . SER A 1 173 ? -1.840 27.890 -0.822 1.00 26.03 173 SER A CA 1
ATOM 1280 C C . SER A 1 173 ? -0.453 27.666 -0.176 1.00 27.91 173 SER A C 1
ATOM 1281 O O . SER A 1 173 ? -0.314 27.560 1.066 1.00 28.62 173 SER A O 1
ATOM 1284 N N . ASN A 1 174 ? 0.559 27.578 -1.047 1.00 27.80 174 ASN A N 1
ATOM 1285 C CA . ASN A 1 174 ? 1.919 27.424 -0.549 1.00 29.82 174 ASN A CA 1
ATOM 1286 C C . ASN A 1 174 ? 2.584 28.812 -0.477 1.00 29.58 174 ASN A C 1
ATOM 1287 O O . ASN A 1 174 ? 2.290 29.664 -1.302 1.00 29.70 174 ASN A O 1
ATOM 1292 N N . SER A 1 175 ? 3.588 29.026 0.406 1.00 26.98 175 SER A N 1
ATOM 1293 C CA . SER A 1 175 ? 4.372 30.234 0.223 1.00 30.32 175 SER A CA 1
ATOM 1294 C C . SER A 1 175 ? 5.764 30.022 0.849 1.00 27.45 175 SER A C 1
ATOM 1295 O O . SER A 1 175 ? 5.931 29.130 1.703 1.00 31.27 175 SER A O 1
ATOM 1298 N N . ALA A 1 176 ? 6.707 30.877 0.453 1.00 29.69 176 ALA A N 1
ATOM 1299 C CA . ALA A 1 176 ? 8.032 30.935 1.113 1.00 28.22 176 ALA A CA 1
ATOM 1300 C C . ALA A 1 176 ? 8.356 32.427 1.263 1.00 27.07 176 ALA A C 1
ATOM 1301 O O . ALA A 1 176 ? 7.854 33.254 0.495 1.00 28.69 176 ALA A O 1
ATOM 1303 N N . VAL A 1 177 ? 9.269 32.766 2.205 1.00 26.96 177 VAL A N 1
ATOM 1304 C CA . VAL A 1 177 ? 9.570 34.151 2.479 1.00 27.18 177 VAL A CA 1
ATOM 1305 C C . VAL A 1 177 ? 11.107 34.315 2.277 1.00 27.52 177 VAL A C 1
ATOM 1306 O O . VAL A 1 177 ? 11.802 33.400 2.687 1.00 30.92 177 VAL A O 1
ATOM 1310 N N . ALA A 1 178 ? 11.516 35.425 1.695 1.00 29.30 178 ALA A N 1
ATOM 1311 C CA . ALA A 1 178 ? 12.948 35.751 1.603 1.00 29.31 178 ALA A CA 1
ATOM 1312 C C . ALA A 1 178 ? 13.131 37.199 2.065 1.00 31.24 178 ALA A C 1
ATOM 1313 O O . ALA A 1 178 ? 12.275 38.089 1.872 1.00 31.01 178 ALA A O 1
ATOM 1315 N N . TRP A 1 179 ? 14.288 37.460 2.697 1.00 30.68 179 TRP A N 1
ATOM 1316 C CA . TRP A 1 179 ? 14.599 38.803 3.142 1.00 32.46 179 TRP A CA 1
ATOM 1317 C C . TRP A 1 179 ? 16.130 38.890 3.243 1.00 30.92 179 TRP A C 1
ATOM 1318 O O . TRP A 1 179 ? 16.820 37.862 3.325 1.00 31.99 179 TRP A O 1
ATOM 1329 N N . SER A 1 180 ? 16.620 40.116 3.246 1.00 39.41 180 SER A N 1
ATOM 1330 C CA . SER A 1 180 ? 18.069 40.308 3.225 1.00 47.61 180 SER A CA 1
ATOM 1331 C C . SER A 1 180 ? 18.321 41.776 3.523 1.00 56.68 180 SER A C 1
ATOM 1332 O O . SER A 1 180 ? 17.437 42.594 3.294 1.00 54.14 180 SER A O 1
ATOM 1335 N N . ASN A 1 181 ? 19.539 42.117 3.959 1.00 69.78 181 ASN A N 1
ATOM 1336 C CA . ASN A 1 181 ? 19.884 43.526 4.129 1.00 76.85 181 ASN A CA 1
ATOM 1337 C C . ASN A 1 181 ? 20.753 44.054 2.988 1.00 77.56 181 ASN A C 1
ATOM 1338 O O . ASN A 1 181 ? 20.701 45.263 2.737 1.00 76.43 181 ASN A O 1
ATOM 1343 N N . LYS A 1 182 ? 21.520 43.164 2.310 1.00 73.72 182 LYS A N 1
ATOM 1344 C CA . LYS A 1 182 ? 22.225 43.517 1.075 1.00 62.90 182 LYS A CA 1
ATOM 1345 C C . LYS A 1 182 ? 21.440 44.600 0.336 1.00 66.78 182 LYS A C 1
ATOM 1346 O O . LYS A 1 182 ? 20.253 44.438 0.049 1.00 72.31 182 LYS A O 1
ATOM 1352 N N . SER A 1 183 ? 22.112 45.718 0.042 1.00 66.89 183 SER A N 1
ATOM 1353 C CA . SER A 1 183 ? 21.533 46.851 -0.666 1.00 63.93 183 SER A CA 1
ATOM 1354 C C . SER A 1 183 ? 21.085 46.432 -2.069 1.00 56.99 183 SER A C 1
ATOM 1355 O O . SER A 1 183 ? 20.203 47.053 -2.645 1.00 67.62 183 SER A O 1
ATOM 1358 N N . ASP A 1 184 ? 21.690 45.378 -2.635 1.00 55.81 184 ASP A N 1
ATOM 1359 C CA . ASP A 1 184 ? 21.302 44.974 -3.980 1.00 59.11 184 ASP A CA 1
ATOM 1360 C C . ASP A 1 184 ? 20.112 43.990 -3.960 1.00 55.54 184 ASP A C 1
ATOM 1361 O O . ASP A 1 184 ? 19.724 43.502 -5.006 1.00 46.86 184 ASP A O 1
ATOM 1366 N N . PHE A 1 185 ? 19.509 43.699 -2.791 1.00 51.09 185 PHE A N 1
ATOM 1367 C CA . PHE A 1 185 ? 18.439 42.683 -2.756 1.00 47.83 185 PHE A CA 1
ATOM 1368 C C . PHE A 1 185 ? 17.126 43.296 -3.229 1.00 47.02 185 PHE A C 1
ATOM 1369 O O . PHE A 1 185 ? 16.742 44.366 -2.754 1.00 47.08 185 PHE A O 1
ATOM 1377 N N . ALA A 1 186 ? 16.403 42.577 -4.108 1.00 50.29 186 ALA A N 1
ATOM 1378 C CA . ALA A 1 186 ? 15.093 42.997 -4.575 1.00 44.81 186 ALA A CA 1
ATOM 1379 C C . ALA A 1 186 ? 14.221 41.761 -4.816 1.00 39.33 186 ALA A C 1
ATOM 1380 O O . ALA A 1 186 ? 14.753 40.643 -5.013 1.00 36.36 186 ALA A O 1
ATOM 1382 N N . CYS A 1 187 ? 12.901 41.928 -4.678 1.00 40.59 187 CYS A N 1
ATOM 1383 C CA . CYS A 1 187 ? 12.057 40.739 -4.875 1.00 41.08 187 CYS A CA 1
ATOM 1384 C C . CYS A 1 187 ? 12.271 40.088 -6.252 1.00 39.53 187 CYS A C 1
ATOM 1385 O O . CYS A 1 187 ? 12.082 38.880 -6.441 1.00 39.12 187 CYS A O 1
ATOM 1388 N N . ALA A 1 188 ? 12.655 40.913 -7.247 1.00 44.25 188 ALA A N 1
ATOM 1389 C CA . ALA A 1 188 ? 12.895 40.461 -8.616 1.00 43.20 188 ALA A CA 1
ATOM 1390 C C . ALA A 1 188 ? 13.912 39.332 -8.644 1.00 47.62 188 ALA A C 1
ATOM 1391 O O . ALA A 1 188 ? 13.695 38.389 -9.378 1.00 47.73 188 ALA A O 1
ATOM 1393 N N . ASN A 1 189 ? 14.958 39.416 -7.802 1.00 45.18 189 ASN A N 1
ATOM 1394 C CA . ASN A 1 189 ? 16.091 38.500 -7.812 1.00 45.74 189 ASN A CA 1
ATOM 1395 C C . ASN A 1 189 ? 16.035 37.505 -6.634 1.00 47.70 189 ASN A C 1
ATOM 1396 O O . ASN A 1 189 ? 16.907 36.630 -6.517 1.00 48.31 189 ASN A O 1
ATOM 1401 N N . ALA A 1 190 ? 15.020 37.606 -5.737 1.00 41.30 190 ALA A N 1
ATOM 1402 C CA . ALA A 1 190 ? 15.160 37.044 -4.410 1.00 37.87 190 ALA A CA 1
ATOM 1403 C C . ALA A 1 190 ? 15.226 35.533 -4.558 1.00 41.85 190 ALA A C 1
ATOM 1404 O O . ALA A 1 190 ? 15.982 34.881 -3.837 1.00 38.29 190 ALA A O 1
ATOM 1406 N N . PHE A 1 191 ? 14.374 34.986 -5.443 1.00 40.46 191 PHE A N 1
ATOM 1407 C CA . PHE A 1 191 ? 14.268 33.551 -5.629 1.00 40.08 191 PHE A CA 1
ATOM 1408 C C . PHE A 1 191 ? 14.962 33.166 -6.956 1.00 47.10 191 PHE A C 1
ATOM 1409 O O . PHE A 1 191 ? 14.605 32.177 -7.571 1.00 47.31 191 PHE A O 1
ATOM 1417 N N . ASN A 1 192 ? 16.004 33.909 -7.385 1.00 49.99 192 ASN A N 1
ATOM 1418 C CA . ASN A 1 192 ? 16.790 33.543 -8.575 1.00 56.09 192 ASN A CA 1
ATOM 1419 C C . ASN A 1 192 ? 17.465 32.173 -8.476 1.00 58.87 192 ASN A C 1
ATOM 1420 O O . ASN A 1 192 ? 17.843 31.607 -9.506 1.00 59.75 192 ASN A O 1
ATOM 1425 N N . ASN A 1 193 ? 17.657 31.652 -7.257 1.00 51.84 193 ASN A N 1
ATOM 1426 C CA . ASN A 1 193 ? 18.335 30.376 -7.079 1.00 53.56 193 ASN A CA 1
ATOM 1427 C C . ASN A 1 193 ? 17.346 29.216 -7.238 1.00 55.89 193 ASN A C 1
ATOM 1428 O O . ASN A 1 193 ? 17.776 28.068 -7.230 1.00 47.54 193 ASN A O 1
ATOM 1430 N N . SER A 1 194 ? 16.027 29.501 -7.356 1.00 51.31 194 SER A N 1
ATOM 1431 C CA . SER A 1 194 ? 15.018 28.457 -7.474 1.00 48.63 194 SER A CA 1
ATOM 1432 C C . SER A 1 194 ? 14.529 28.406 -8.929 1.00 49.69 194 SER A C 1
ATOM 1433 O O . SER A 1 194 ? 14.663 29.376 -9.691 1.00 45.87 194 SER A O 1
ATOM 1436 N N . ILE A 1 195 ? 13.896 27.291 -9.293 1.00 47.06 195 ILE A N 1
ATOM 1437 C CA . ILE A 1 195 ? 13.235 27.263 -10.588 1.00 50.17 195 ILE A CA 1
ATOM 1438 C C . ILE A 1 195 ? 11.762 27.589 -10.340 1.00 45.36 195 ILE A C 1
ATOM 1439 O O . ILE A 1 195 ? 11.064 26.826 -9.700 1.00 46.15 195 ILE A O 1
ATOM 1444 N N . ILE A 1 196 ? 11.340 28.718 -10.885 1.00 45.31 196 ILE A N 1
ATOM 1445 C CA . ILE A 1 196 ? 9.994 29.205 -10.627 1.00 47.59 196 ILE A CA 1
ATOM 1446 C C . ILE A 1 196 ? 9.289 29.351 -11.968 1.00 50.99 196 ILE A C 1
ATOM 1447 O O . ILE A 1 196 ? 9.889 29.584 -13.030 1.00 51.50 196 ILE A O 1
ATOM 1452 N N . PRO A 1 197 ? 7.948 29.201 -11.950 1.00 52.10 197 PRO A N 1
ATOM 1453 C CA . PRO A 1 197 ? 7.168 29.262 -13.193 1.00 47.54 197 PRO A CA 1
ATOM 1454 C C . PRO A 1 197 ? 7.431 30.524 -14.007 1.00 48.13 197 PRO A C 1
ATOM 1455 O O . PRO A 1 197 ? 7.598 31.630 -13.438 1.00 45.61 197 PRO A O 1
ATOM 1459 N N . GLU A 1 198 ? 7.459 30.374 -15.357 1.00 49.45 198 GLU A N 1
ATOM 1460 C CA . GLU A 1 198 ? 7.760 31.509 -16.234 1.00 48.95 198 GLU A CA 1
ATOM 1461 C C . GLU A 1 198 ? 6.668 32.566 -16.106 1.00 50.96 198 GLU A C 1
ATOM 1462 O O . GLU A 1 198 ? 6.952 33.742 -16.291 1.00 55.98 198 GLU A O 1
ATOM 1464 N N . ASP A 1 199 ? 5.440 32.130 -15.772 1.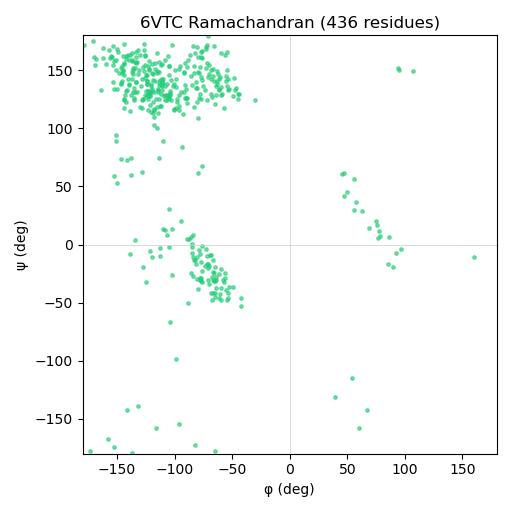00 50.04 199 ASP A N 1
ATOM 1465 C CA . ASP A 1 199 ? 4.290 33.003 -15.640 1.00 55.01 199 ASP A CA 1
ATOM 1466 C C . ASP A 1 199 ? 4.216 33.605 -14.229 1.00 50.60 199 ASP A C 1
ATOM 1467 O O . ASP A 1 199 ? 3.253 34.325 -13.954 1.00 46.02 199 ASP A O 1
ATOM 1472 N N . THR A 1 200 ? 5.226 33.386 -13.363 1.00 44.97 200 THR A N 1
ATOM 1473 C CA . THR A 1 200 ? 5.199 34.049 -12.057 1.00 38.50 200 THR A CA 1
ATOM 1474 C C . THR A 1 200 ? 5.037 35.576 -12.173 1.00 43.21 200 THR A C 1
ATOM 1475 O O . THR A 1 200 ? 5.722 36.247 -12.973 1.00 45.34 200 THR A O 1
ATOM 1479 N N . PHE A 1 201 ? 4.111 36.150 -11.379 1.00 38.74 201 PHE A N 1
ATOM 1480 C CA . PHE A 1 201 ? 3.733 37.544 -11.484 1.00 41.10 201 PHE A CA 1
ATOM 1481 C C . PHE A 1 201 ? 4.674 38.316 -10.566 1.00 44.28 201 PHE A C 1
ATOM 1482 O O . PHE A 1 201 ? 4.715 38.033 -9.350 1.00 34.78 201 PHE A O 1
ATOM 1490 N N . PHE A 1 202 ? 5.404 39.266 -11.166 1.00 39.38 202 PHE A N 1
ATOM 1491 C CA . PHE A 1 202 ? 6.200 40.235 -10.414 1.00 40.87 202 PHE A CA 1
ATOM 1492 C C . PHE A 1 202 ? 5.544 41.616 -10.557 1.00 47.80 202 PHE A C 1
ATOM 1493 O O . PHE A 1 202 ? 5.848 42.407 -11.451 1.00 50.99 202 PHE A O 1
ATOM 1501 N N . PRO A 1 203 ? 4.602 42.011 -9.683 1.00 45.74 203 PRO A N 1
ATOM 1502 C CA . PRO A 1 203 ? 4.044 43.356 -9.766 1.00 47.74 203 PRO A CA 1
ATOM 1503 C C . PRO A 1 203 ? 5.147 44.412 -9.736 1.00 58.96 203 PRO A C 1
ATOM 1504 O O . PRO A 1 203 ? 6.283 44.089 -9.378 1.00 56.37 203 PRO A O 1
ATOM 1508 N N . SER A 1 204 ? 4.781 45.654 -10.111 1.00 58.64 204 SER A N 1
ATOM 1509 C CA . SER A 1 204 ? 5.730 46.714 -10.379 1.00 70.41 204 SER A CA 1
ATOM 1510 C C . SER A 1 204 ? 5.933 47.571 -9.122 1.00 71.25 204 SER A C 1
ATOM 1511 O O . SER A 1 204 ? 7.008 47.378 -8.504 1.00 81.44 204 SER A O 1
ATOM 1514 N N . GLU B 2 2 ? -8.906 8.510 29.745 1.00 94.74 1 GLU B N 1
ATOM 1515 C CA . GLU B 2 2 ? -8.392 9.812 29.205 1.00 90.84 1 GLU B CA 1
ATOM 1516 C C . GLU B 2 2 ? -8.036 10.766 30.349 1.00 89.23 1 GLU B C 1
ATOM 1517 O O . GLU B 2 2 ? -8.919 11.418 30.920 1.00 92.62 1 GLU B O 1
ATOM 1519 N N . ALA B 2 3 ? -6.742 10.770 30.717 1.00 64.68 2 ALA B N 1
ATOM 1520 C CA . ALA B 2 3 ? -6.072 11.982 31.156 1.00 69.01 2 ALA B CA 1
ATOM 1521 C C . ALA B 2 3 ? -4.656 11.936 30.572 1.00 66.73 2 ALA B C 1
ATOM 1522 O O . ALA B 2 3 ? -4.467 11.408 29.482 1.00 66.63 2 ALA B O 1
ATOM 1524 N N . GLN B 2 4 ? -3.648 12.395 31.315 1.00 57.42 3 GLN B N 1
ATOM 1525 C CA . GLN B 2 4 ? -2.519 12.953 30.625 1.00 48.81 3 GLN B CA 1
ATOM 1526 C C . GLN B 2 4 ? -1.252 12.910 31.475 1.00 42.22 3 GLN B C 1
ATOM 1527 O O . GLN B 2 4 ? -1.272 12.764 32.704 1.00 38.55 3 GLN B O 1
ATOM 1533 N N . VAL B 2 5 ? -0.179 13.159 30.774 1.00 38.65 4 VAL B N 1
ATOM 1534 C CA . VAL B 2 5 ? 1.172 13.197 31.342 1.00 32.70 4 VAL B CA 1
ATOM 1535 C C . VAL B 2 5 ? 1.735 14.635 31.278 1.00 32.22 4 VAL B C 1
ATOM 1536 O O . VAL B 2 5 ? 1.663 15.250 30.214 1.00 37.89 4 VAL B O 1
ATOM 1540 N N . THR B 2 6 ? 2.180 15.226 32.399 1.00 30.63 5 THR B N 1
ATOM 1541 C CA . THR B 2 6 ? 2.711 16.582 32.320 1.00 32.96 5 THR B CA 1
ATOM 1542 C C . THR B 2 6 ? 4.198 16.558 32.626 1.00 33.89 5 THR B C 1
ATOM 1543 O O . THR B 2 6 ? 4.622 15.755 33.437 1.00 31.86 5 THR B O 1
ATOM 1547 N N . GLN B 2 7 ? 4.958 17.456 32.015 1.00 30.20 6 GLN B N 1
ATOM 1548 C CA . GLN B 2 7 ? 6.377 17.513 32.327 1.00 27.97 6 GLN B CA 1
ATOM 1549 C C . GLN B 2 7 ? 6.664 18.955 32.749 1.00 29.97 6 GLN B C 1
ATOM 1550 O O . GLN B 2 7 ? 6.040 19.895 32.206 1.00 31.93 6 GLN B O 1
ATOM 1556 N N . ASN B 2 8 ? 7.591 19.161 33.695 1.00 30.06 7 ASN B N 1
ATOM 1557 C CA . ASN B 2 8 ? 7.913 20.537 34.107 1.00 29.48 7 ASN B CA 1
ATOM 1558 C C . ASN B 2 8 ? 9.410 20.646 34.416 1.00 31.58 7 ASN B C 1
ATOM 1559 O O . ASN B 2 8 ? 9.940 19.892 35.227 1.00 32.33 7 ASN B O 1
ATOM 1564 N N . PRO B 2 9 ? 10.159 21.554 33.785 1.00 31.79 8 PRO B N 1
ATOM 1565 C CA . PRO B 2 9 ? 9.602 22.518 32.807 1.00 31.82 8 PRO B CA 1
ATOM 1566 C C . PRO B 2 9 ? 9.483 21.931 31.400 1.00 30.61 8 PRO B C 1
ATOM 1567 O O . PRO B 2 9 ? 9.940 20.798 31.183 1.00 31.22 8 PRO B O 1
ATOM 1571 N N . ARG B 2 10 ? 8.817 22.663 30.473 1.00 31.51 9 ARG B N 1
ATOM 1572 C CA . ARG B 2 10 ? 8.746 22.270 29.088 1.00 31.27 9 ARG B CA 1
ATOM 1573 C C . ARG B 2 10 ? 9.970 22.774 28.315 1.00 29.97 9 ARG B C 1
ATOM 1574 O O . ARG B 2 10 ? 10.273 22.221 27.239 1.00 27.62 9 ARG B O 1
ATOM 1582 N N . TYR B 2 11 ? 10.585 23.852 28.822 1.00 29.61 10 TYR B N 1
ATOM 1583 C CA . TYR B 2 11 ? 11.812 24.348 28.179 1.00 28.73 10 TYR B CA 1
ATOM 1584 C C . TYR B 2 11 ? 12.836 24.720 29.252 1.00 27.62 10 TYR B C 1
ATOM 1585 O O . TYR B 2 11 ? 12.456 25.337 30.251 1.00 32.40 10 TYR B O 1
ATOM 1594 N N . LEU B 2 12 ? 14.147 24.455 29.000 1.00 27.76 11 LEU B N 1
ATOM 1595 C CA . LEU B 2 12 ? 15.092 24.792 30.063 1.00 28.86 11 LEU B CA 1
ATOM 1596 C C . LEU B 2 12 ? 16.463 25.057 29.436 1.00 27.30 11 LEU B C 1
ATOM 1597 O O . LEU B 2 12 ? 16.835 24.348 28.498 1.00 29.70 11 LEU B O 1
ATOM 1602 N N . ILE B 2 13 ? 17.148 26.076 29.948 1.00 30.30 12 ILE B N 1
ATOM 1603 C CA . ILE B 2 13 ? 18.532 26.358 29.499 1.00 30.29 12 ILE B CA 1
ATOM 1604 C C . ILE B 2 13 ? 19.331 26.201 30.802 1.00 31.05 12 ILE B C 1
ATOM 1605 O O . ILE B 2 13 ? 18.907 26.715 31.838 1.00 31.28 12 ILE B O 1
ATOM 1610 N N . THR B 2 14 ? 20.513 25.634 30.696 1.00 31.17 13 THR B N 1
ATOM 1611 C CA . THR B 2 14 ? 21.361 25.507 31.888 1.00 34.00 13 THR B CA 1
ATOM 1612 C C . THR B 2 14 ? 22.811 25.660 31.437 1.00 34.46 13 THR B C 1
ATOM 1613 O O . THR B 2 14 ? 23.107 25.387 30.297 1.00 35.61 13 THR B O 1
ATOM 1617 N N . VAL B 2 15 ? 23.688 26.113 32.330 1.00 37.31 14 VAL B N 1
ATOM 1618 C CA . VAL B 2 15 ? 25.122 25.982 32.029 1.00 43.17 14 VA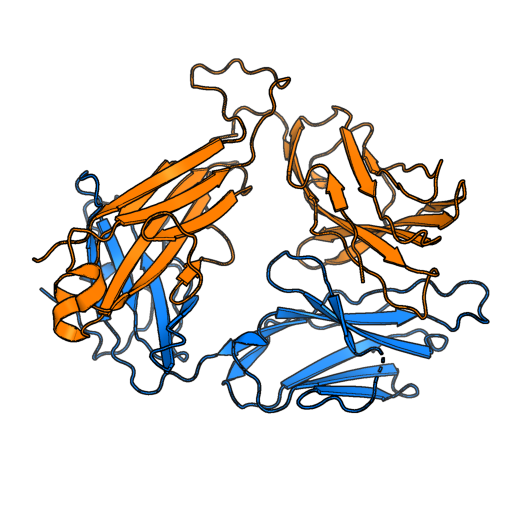L B CA 1
ATOM 1619 C C . VAL B 2 15 ? 25.618 24.557 32.319 1.00 45.10 14 VAL B C 1
ATOM 1620 O O . VAL B 2 15 ? 25.114 23.899 33.233 1.00 42.48 14 VAL B O 1
ATOM 1624 N N . THR B 2 16 ? 26.619 24.098 31.548 1.00 42.29 15 THR B N 1
ATOM 1625 C CA . THR B 2 16 ? 27.324 22.849 31.772 1.00 41.61 15 THR B CA 1
ATOM 1626 C C . THR B 2 16 ? 27.669 22.707 33.251 1.00 43.20 15 THR B C 1
ATOM 1627 O O . THR B 2 16 ? 28.173 23.645 33.880 1.00 45.66 15 THR B O 1
ATOM 1631 N N . GLY B 2 17 ? 27.311 21.540 33.812 1.00 39.57 16 GLY B N 1
ATOM 1632 C CA . GLY B 2 17 ? 27.758 21.137 35.124 1.00 42.17 16 GLY B CA 1
ATOM 1633 C C . GLY B 2 17 ? 26.800 21.538 36.243 1.00 42.37 16 GLY B C 1
ATOM 1634 O O . GLY B 2 17 ? 26.971 21.075 37.346 1.00 41.90 16 GLY B O 1
ATOM 1635 N N . LYS B 2 18 ? 25.745 22.329 35.990 1.00 37.50 17 LYS B N 1
ATOM 1636 C CA . LYS B 2 18 ? 24.895 22.736 37.092 1.00 38.46 17 LYS B CA 1
ATOM 1637 C C . LYS B 2 18 ? 23.641 21.847 37.171 1.00 42.30 17 LYS B C 1
ATOM 1638 O O . LYS B 2 18 ? 22.886 21.819 36.219 1.00 37.89 17 LYS B O 1
ATOM 1644 N N . LYS B 2 19 ? 23.416 21.190 38.315 1.00 42.09 18 LYS B N 1
ATOM 1645 C CA . LYS B 2 19 ? 22.422 20.130 38.438 1.00 37.23 18 LYS B CA 1
ATOM 1646 C C . LYS B 2 19 ? 21.021 20.677 38.165 1.00 34.31 18 LYS B C 1
ATOM 1647 O O . LYS B 2 19 ? 20.726 21.793 38.483 1.00 35.78 18 LYS B O 1
ATOM 1653 N N . LEU B 2 20 ? 20.154 19.847 37.577 1.00 36.54 19 LEU B N 1
ATOM 1654 C CA . LEU B 2 20 ? 18.766 20.211 37.300 1.00 31.73 19 LEU B CA 1
ATOM 1655 C C . LEU B 2 20 ? 17.986 18.910 37.356 1.00 30.26 19 LEU B C 1
ATOM 1656 O O . LEU B 2 20 ? 18.534 17.797 37.227 1.00 29.98 19 LEU B O 1
ATOM 1661 N N . THR B 2 21 ? 16.685 19.104 37.578 1.00 30.33 20 THR B N 1
ATOM 1662 C CA . THR B 2 21 ? 15.776 17.975 37.565 1.00 30.06 20 THR B CA 1
ATOM 1663 C C . THR B 2 21 ? 14.559 18.360 36.715 1.00 30.85 20 THR B C 1
ATOM 1664 O O . THR B 2 21 ? 14.088 19.515 36.816 1.00 30.77 20 THR B O 1
ATOM 1668 N N . VAL B 2 22 ? 14.078 17.382 35.917 1.00 29.40 21 VAL B N 1
ATOM 1669 C CA . VAL B 2 22 ? 12.811 17.605 35.194 1.00 29.72 21 VAL B CA 1
ATOM 1670 C C . VAL B 2 22 ? 11.754 16.682 35.777 1.00 29.24 21 VAL B C 1
ATOM 1671 O O . VAL B 2 22 ? 11.998 15.477 35.942 1.00 29.47 21 VAL B O 1
ATOM 1675 N N . THR B 2 23 ? 10.576 17.226 36.143 1.00 29.28 22 THR B N 1
ATOM 1676 C CA . THR B 2 23 ? 9.530 16.369 36.688 1.00 28.24 22 THR B CA 1
ATOM 1677 C C . THR B 2 23 ? 8.623 15.815 35.590 1.00 31.19 22 THR B C 1
ATOM 1678 O O . THR B 2 23 ? 8.437 16.398 34.510 1.00 29.66 22 THR B O 1
ATOM 1682 N N . CYS B 2 24 ? 8.062 14.637 35.907 1.00 27.84 23 CYS B N 1
ATOM 1683 C CA . CYS B 2 24 ? 7.048 14.050 35.039 1.00 27.56 23 CYS B CA 1
ATOM 1684 C C . CYS B 2 24 ? 5.960 13.572 35.977 1.00 27.82 23 CYS B C 1
ATOM 1685 O O . CYS B 2 24 ? 6.253 12.833 36.932 1.00 27.25 23 CYS B O 1
ATOM 1688 N N . SER B 2 25 ? 4.697 13.861 35.629 1.00 28.06 24 SER B N 1
ATOM 1689 C CA . SER B 2 25 ? 3.671 13.484 36.591 1.00 29.89 24 SER B CA 1
ATOM 1690 C C . SER B 2 25 ? 2.432 13.015 35.834 1.00 30.72 24 SER B C 1
ATOM 1691 O O . SER B 2 25 ? 2.210 13.390 34.660 1.00 32.21 24 SER B O 1
ATOM 1694 N N . GLN B 2 26 ? 1.741 12.047 36.422 1.00 29.56 25 GLN B N 1
ATOM 1695 C CA . GLN B 2 26 ? 0.521 11.594 35.735 1.00 28.78 25 GLN B CA 1
ATOM 1696 C C . GLN B 2 26 ? -0.472 11.242 36.811 1.00 31.79 25 GLN B C 1
ATOM 1697 O O . GLN B 2 26 ? -0.083 10.868 37.924 1.00 30.66 25 GLN B O 1
ATOM 1703 N N . ASN B 2 27 ? -1.755 11.440 36.475 1.00 36.76 26 ASN B N 1
ATOM 1704 C CA . ASN B 2 27 ? -2.712 11.342 37.572 1.00 40.40 26 ASN B CA 1
ATOM 1705 C C . ASN B 2 27 ? -3.567 10.084 37.406 1.00 45.65 26 ASN B C 1
ATOM 1706 O O . ASN B 2 27 ? -4.514 9.914 38.191 1.00 47.06 26 ASN B O 1
ATOM 1711 N N . MET B 2 28 ? -3.158 9.170 36.513 1.00 39.61 27 MET B N 1
ATOM 1712 C CA . MET B 2 28 ? -3.888 7.942 36.174 1.00 45.51 27 MET B CA 1
ATOM 1713 C C . MET B 2 28 ? -3.544 6.740 37.047 1.00 44.06 27 MET B C 1
ATOM 1714 O O . MET B 2 28 ? -4.081 5.663 36.851 1.00 43.77 27 MET B O 1
ATOM 1719 N N . ASN B 2 29 ? -2.722 6.937 38.070 1.00 38.73 28 ASN B N 1
ATOM 1720 C CA . ASN B 2 29 ? -2.274 5.845 38.923 1.00 40.43 28 ASN B CA 1
ATOM 1721 C C . ASN B 2 29 ? -1.597 4.713 38.126 1.00 39.57 28 ASN B C 1
ATOM 1722 O O . ASN B 2 29 ? -1.600 3.565 38.578 1.00 38.39 28 ASN B O 1
ATOM 1727 N N . HIS B 2 30 ? -0.950 5.011 36.984 1.00 31.36 29 HIS B N 1
ATOM 1728 C CA . HIS B 2 30 ? -0.271 3.995 36.209 1.00 31.94 29 HIS B CA 1
ATOM 1729 C C . HIS B 2 30 ? 0.970 3.552 36.978 1.00 30.17 29 HIS B C 1
ATOM 1730 O O . HIS B 2 30 ? 1.713 4.391 37.503 1.00 30.12 29 HIS B O 1
ATOM 1737 N N . GLU B 2 31 ? 1.266 2.230 36.867 1.00 29.90 30 GLU B N 1
ATOM 1738 C CA . GLU B 2 31 ? 2.451 1.704 37.509 1.00 30.86 30 GLU B CA 1
ATOM 1739 C C . GLU B 2 31 ? 3.718 1.993 36.699 1.00 30.45 30 GLU B C 1
ATOM 1740 O O . GLU B 2 31 ? 4.747 2.245 37.307 1.00 32.54 30 GLU B O 1
ATOM 1746 N N . TYR B 2 32 ? 3.655 1.925 35.366 1.00 30.43 31 TYR B N 1
ATOM 1747 C CA . TYR B 2 32 ? 4.868 1.994 34.543 1.00 28.07 31 TYR B CA 1
ATOM 1748 C C . TYR B 2 32 ? 5.093 3.417 34.051 1.00 30.00 31 TYR B C 1
ATOM 1749 O O . TYR B 2 32 ? 4.179 4.076 33.530 1.00 27.44 31 TYR B O 1
ATOM 1758 N N . MET B 2 33 ? 6.320 3.935 34.279 1.00 27.73 32 MET B N 1
ATOM 1759 C CA . MET B 2 33 ? 6.713 5.230 33.681 1.00 27.93 32 MET B CA 1
ATOM 1760 C C . MET B 2 33 ? 8.116 5.129 33.085 1.00 28.65 32 MET B C 1
ATOM 1761 O O . MET B 2 33 ? 8.921 4.304 33.533 1.00 26.30 32 MET B O 1
ATOM 1766 N N . SER B 2 34 ? 8.371 5.950 32.041 1.00 27.49 33 SER B N 1
ATOM 1767 C CA . SER B 2 34 ? 9.611 5.778 31.281 1.00 28.36 33 SER B CA 1
ATOM 1768 C C . SER B 2 34 ? 10.068 7.170 30.831 1.00 26.68 33 SER B C 1
ATOM 1769 O O . SER B 2 34 ? 9.232 8.004 30.401 1.00 27.83 33 SER B O 1
ATOM 1772 N N . TRP B 2 35 ? 11.405 7.385 30.740 1.00 27.15 34 TRP B N 1
ATOM 1773 C CA . TRP B 2 35 ? 11.967 8.584 30.144 1.00 26.84 34 TRP B CA 1
ATOM 1774 C C . TRP B 2 35 ? 12.721 8.207 28.872 1.00 29.63 34 TRP B C 1
ATOM 1775 O O . TRP B 2 35 ? 13.511 7.259 28.866 1.00 29.24 34 TRP B O 1
ATOM 1786 N N . TYR B 2 36 ? 12.459 8.971 27.805 1.00 28.29 35 TYR B N 1
ATOM 1787 C CA . TYR B 2 36 ? 13.238 8.850 26.569 1.00 28.60 35 TYR B CA 1
ATOM 1788 C C . TYR B 2 36 ? 13.864 10.182 26.205 1.00 29.72 35 TYR B C 1
ATOM 1789 O O . TYR B 2 36 ? 13.380 11.239 26.621 1.00 28.93 35 TYR B O 1
ATOM 1798 N N . ARG B 2 37 ? 14.966 10.156 25.382 1.00 28.89 36 ARG B N 1
ATOM 1799 C CA . ARG B 2 37 ? 15.314 11.340 24.615 1.00 27.95 36 ARG B CA 1
ATOM 1800 C C . ARG B 2 37 ? 15.097 11.079 23.110 1.00 32.14 36 ARG B C 1
ATOM 1801 O O . ARG B 2 37 ? 15.093 9.941 22.671 1.00 34.25 36 ARG B O 1
ATOM 1809 N N . GLN B 2 38 ? 14.862 12.159 22.364 1.00 30.48 37 GLN B N 1
ATOM 1810 C CA . GLN B 2 38 ? 14.732 12.121 20.919 1.00 29.47 37 GLN B CA 1
ATOM 1811 C C . GLN B 2 38 ? 15.751 13.094 20.334 1.00 32.98 37 GLN B C 1
ATOM 1812 O O . GLN B 2 38 ? 15.777 14.284 20.684 1.00 30.70 37 GLN B O 1
ATOM 1818 N N . ASP B 2 39 ? 16.521 12.544 19.408 1.00 33.72 38 ASP B N 1
ATOM 1819 C CA . ASP B 2 39 ? 17.552 13.293 18.699 1.00 35.76 38 ASP B CA 1
ATOM 1820 C C . ASP B 2 39 ? 17.529 12.980 17.193 1.00 44.55 38 ASP B C 1
ATOM 1821 O O . ASP B 2 39 ? 17.396 11.805 16.845 1.00 40.56 38 ASP B O 1
ATOM 1826 N N . PRO B 2 40 ? 17.860 13.962 16.303 1.00 48.01 39 PRO B N 1
ATOM 1827 C CA . PRO B 2 40 ? 17.820 13.758 14.834 1.00 51.67 39 PRO B CA 1
ATOM 1828 C C . PRO B 2 40 ? 18.544 12.476 14.432 1.00 49.42 39 PRO B C 1
ATOM 1829 O O . PRO B 2 40 ? 19.633 12.216 14.918 1.00 49.84 39 PRO B O 1
ATOM 1833 N N . GLY B 2 41 ? 17.870 11.613 13.656 1.00 49.76 40 GLY B N 1
ATOM 1834 C CA . GLY B 2 41 ? 18.513 10.417 13.144 1.00 50.02 40 GLY B CA 1
ATOM 1835 C C . GLY B 2 41 ? 18.393 9.190 14.060 1.00 60.13 40 GLY B C 1
ATOM 1836 O O . GLY B 2 41 ? 18.556 8.050 13.593 1.00 57.24 40 GLY B O 1
ATOM 1837 N N . LEU B 2 42 ? 18.099 9.409 15.361 1.00 53.00 41 LEU B N 1
ATOM 1838 C CA . LEU B 2 42 ? 18.102 8.341 16.351 1.00 48.31 41 LEU B CA 1
ATOM 1839 C C . LEU B 2 42 ? 16.687 8.037 16.891 1.00 45.17 41 LEU B C 1
ATOM 1840 O O . LEU B 2 42 ? 16.517 7.015 17.542 1.00 56.96 41 LEU B O 1
ATOM 1845 N N . GLY B 2 43 ? 15.675 8.865 16.594 1.00 42.31 42 GLY B N 1
ATOM 1846 C CA . GLY B 2 43 ? 14.334 8.578 17.117 1.00 43.05 42 GLY B CA 1
ATOM 1847 C C . GLY B 2 43 ? 14.356 8.571 18.654 1.00 39.19 42 GLY B C 1
ATOM 1848 O O . GLY B 2 43 ? 15.228 9.223 19.238 1.00 34.93 42 GLY B O 1
ATOM 1849 N N . LEU B 2 44 ? 13.384 7.905 19.315 1.00 39.21 43 LEU B N 1
ATOM 1850 C CA . LEU B 2 44 ? 13.279 7.757 20.771 1.00 35.13 43 LEU B CA 1
ATOM 1851 C C . LEU B 2 44 ? 14.245 6.718 21.326 1.00 36.04 43 LEU B C 1
ATOM 1852 O O . LEU B 2 44 ? 14.345 5.585 20.863 1.00 39.84 43 LEU B O 1
ATOM 1857 N N . ARG B 2 45 ? 15.046 7.126 22.290 1.00 36.25 44 ARG B N 1
ATOM 1858 C CA . ARG B 2 45 ? 15.914 6.190 22.979 1.00 33.95 44 ARG B CA 1
ATOM 1859 C C . ARG B 2 45 ? 15.624 6.254 24.489 1.00 34.13 44 ARG B C 1
ATOM 1860 O O . ARG B 2 45 ? 15.559 7.343 25.044 1.00 35.20 44 ARG B O 1
ATOM 1868 N N . GLN B 2 46 ? 15.388 5.097 25.116 1.00 33.62 45 GLN B N 1
ATOM 1869 C CA . GLN B 2 46 ? 14.979 5.045 26.533 1.00 30.96 45 GLN B CA 1
ATOM 1870 C C . GLN B 2 46 ? 16.223 5.261 27.407 1.00 33.84 45 GLN B C 1
ATOM 1871 O O . GLN B 2 46 ? 17.210 4.515 27.317 1.00 36.96 45 GLN B O 1
ATOM 1877 N N . ILE B 2 47 ? 16.094 6.207 28.358 1.00 30.45 46 ILE B N 1
ATOM 1878 C CA . ILE B 2 47 ? 17.089 6.537 29.353 1.00 30.76 46 ILE B CA 1
ATOM 1879 C C . ILE B 2 47 ? 16.922 5.675 30.605 1.00 34.14 46 ILE B C 1
ATOM 1880 O O . ILE B 2 47 ? 17.902 5.081 31.064 1.00 33.69 46 ILE B O 1
ATOM 1885 N N . TYR B 2 48 ? 15.675 5.599 31.159 1.00 30.53 47 TYR B N 1
ATOM 1886 C CA . TYR B 2 48 ? 15.467 4.906 32.417 1.00 29.53 47 TYR B CA 1
ATOM 1887 C C . TYR B 2 48 ? 13.976 4.562 32.471 1.00 28.33 47 TYR B C 1
ATOM 1888 O O . TYR B 2 48 ? 13.194 5.287 31.846 1.00 29.05 47 TYR B O 1
ATOM 1897 N N . TYR B 2 49 ? 13.589 3.533 33.214 1.00 29.79 48 TYR B N 1
ATOM 1898 C CA . TYR B 2 49 ? 12.164 3.237 33.360 1.00 29.26 48 TYR B CA 1
ATOM 1899 C C . TYR B 2 49 ? 11.866 2.713 34.754 1.00 30.02 48 TYR B C 1
ATOM 1900 O O . TYR B 2 49 ? 12.765 2.369 35.485 1.00 29.82 48 TYR B O 1
ATOM 1909 N N . SER B 2 50 ? 10.586 2.745 35.157 1.00 28.34 49 SER B N 1
ATOM 1910 C CA . SER B 2 50 ? 10.211 2.394 36.503 1.00 26.43 49 SER B CA 1
ATOM 1911 C C . SER B 2 50 ? 8.938 1.555 36.397 1.00 29.77 49 SER B C 1
ATOM 1912 O O . SER B 2 50 ? 7.919 2.059 35.929 1.00 28.53 49 SER B O 1
ATOM 1915 N N . MET B 2 51 ? 8.993 0.263 36.791 1.00 30.71 50 MET B N 1
ATOM 1916 C CA . MET B 2 51 ? 7.835 -0.583 36.659 1.00 30.79 50 MET B CA 1
ATOM 1917 C C . MET B 2 51 ? 6.794 -0.284 37.727 1.00 30.76 50 MET B C 1
ATOM 1918 O O . MET B 2 51 ? 5.616 -0.640 37.533 1.00 35.18 50 MET B O 1
ATOM 1923 N N . ASN B 2 52 ? 7.203 0.293 38.833 1.00 28.69 51 ASN B N 1
ATOM 1924 C CA . ASN B 2 52 ? 6.228 0.621 39.878 1.00 33.38 51 ASN B CA 1
ATOM 1925 C C . ASN B 2 52 ? 6.944 1.468 40.915 1.00 30.21 51 ASN B C 1
ATOM 1926 O O . ASN B 2 52 ? 8.156 1.654 40.794 1.00 31.15 51 ASN B O 1
ATOM 1931 N N . VAL B 2 53 ? 6.196 1.959 41.923 1.00 31.21 52 VAL B N 1
ATOM 1932 C CA . VAL B 2 53 ? 6.804 2.651 43.068 1.00 32.44 52 VAL B CA 1
ATOM 1933 C C . VAL B 2 53 ? 8.041 1.917 43.569 1.00 31.82 52 VAL B C 1
ATOM 1934 O O . VAL B 2 53 ? 8.006 0.703 43.750 1.00 32.42 52 VAL B O 1
ATOM 1938 N N . GLU B 2 54 ? 9.159 2.638 43.741 1.00 30.47 53 GLU B N 1
ATOM 1939 C CA . GLU B 2 54 ? 10.411 2.166 44.347 1.00 34.14 53 GLU B CA 1
ATOM 1940 C C . GLU B 2 54 ? 11.118 1.136 43.461 1.00 35.85 53 GLU B C 1
ATOM 1941 O O . GLU B 2 54 ? 12.009 0.468 43.936 1.00 36.18 53 GLU B O 1
ATOM 1947 N N . VAL B 2 55 ? 10.720 1.010 42.197 1.00 33.20 54 VAL B N 1
ATOM 1948 C CA . VAL B 2 55 ? 11.377 0.155 41.217 1.00 32.01 54 VAL B CA 1
ATOM 1949 C C . VAL B 2 55 ? 11.854 1.003 40.040 1.00 29.48 54 VAL B C 1
ATOM 1950 O O . VAL B 2 55 ? 11.055 1.517 39.281 1.00 32.00 54 VAL B O 1
ATOM 1954 N N . THR B 2 56 ? 13.178 1.093 39.883 1.00 31.30 55 THR B N 1
ATOM 1955 C CA . THR B 2 56 ? 13.729 1.759 38.706 1.00 30.29 55 THR B CA 1
ATOM 1956 C C . THR B 2 56 ? 14.823 0.886 38.085 1.00 33.38 55 THR B C 1
ATOM 1957 O O . THR B 2 56 ? 15.458 0.079 38.784 1.00 33.93 55 THR B O 1
ATOM 1961 N N . ASP B 2 57 ? 15.084 1.112 36.774 1.00 32.13 56 ASP B N 1
ATOM 1962 C CA . ASP B 2 57 ? 15.940 0.245 35.966 1.00 33.35 56 ASP B CA 1
ATOM 1963 C C . ASP B 2 57 ? 16.537 1.104 34.871 1.00 33.94 56 ASP B C 1
ATOM 1964 O O . ASP B 2 57 ? 15.860 1.885 34.196 1.00 30.69 56 ASP B O 1
ATOM 1969 N N . LYS B 2 58 ? 17.867 0.976 34.654 1.00 33.01 57 LYS B N 1
ATOM 1970 C CA . LYS B 2 58 ? 18.461 1.643 33.507 1.00 33.69 57 LYS B CA 1
ATOM 1971 C C . LYS B 2 58 ? 17.878 1.164 32.177 1.00 35.01 57 LYS B C 1
ATOM 1972 O O . LYS B 2 58 ? 17.546 -0.009 31.994 1.00 35.88 57 LYS B O 1
ATOM 1978 N N . GLY B 2 59 ? 17.755 2.121 31.245 1.00 34.53 58 GLY B N 1
ATOM 1979 C CA . GLY B 2 59 ? 17.352 1.873 29.871 1.00 38.75 58 GLY B CA 1
ATOM 1980 C C . GLY B 2 59 ? 18.625 1.752 29.031 1.00 41.86 58 GLY B C 1
ATOM 1981 O O . GLY B 2 59 ? 19.677 1.377 29.606 1.00 41.59 58 GLY B O 1
ATOM 1982 N N . ASP B 2 60 ? 18.519 2.047 27.739 1.00 37.65 59 ASP B N 1
ATOM 1983 C CA . ASP B 2 60 ? 19.638 1.889 26.790 1.00 40.05 59 ASP B CA 1
ATOM 1984 C C . ASP B 2 60 ? 20.696 2.984 26.894 1.00 39.82 59 ASP B C 1
ATOM 1985 O O . ASP B 2 60 ? 21.878 2.704 26.634 1.00 39.24 59 ASP B O 1
ATOM 1990 N N . VAL B 2 61 ? 20.324 4.230 27.245 1.00 35.73 60 VAL B N 1
ATOM 1991 C CA . VAL B 2 61 ? 21.262 5.355 27.339 1.00 37.39 60 VAL B CA 1
ATOM 1992 C C . VAL B 2 61 ? 21.165 6.097 28.687 1.00 37.87 60 VAL B C 1
ATOM 1993 O O . VAL B 2 61 ? 20.746 7.281 28.719 1.00 40.72 60 VAL B O 1
ATOM 1997 N N . PRO B 2 62 ? 21.456 5.422 29.821 1.00 35.42 61 PRO B N 1
ATOM 1998 C CA . PRO B 2 62 ? 21.351 6.005 31.167 1.00 35.12 61 PRO B CA 1
ATOM 1999 C C . PRO B 2 62 ? 22.460 6.933 31.595 1.00 35.93 61 PRO B C 1
ATOM 2000 O O . PRO B 2 62 ? 22.384 7.489 32.647 1.00 34.32 61 PRO B O 1
ATOM 2004 N N . GLU B 2 63 ? 23.614 6.934 30.874 1.00 39.05 62 GLU B N 1
ATOM 2005 C CA . GLU B 2 63 ? 24.774 7.603 31.434 1.00 36.16 62 GLU B CA 1
ATOM 2006 C C . GLU B 2 63 ? 24.523 9.111 31.591 1.00 35.68 62 GLU B C 1
ATOM 2007 O O . GLU B 2 63 ? 24.099 9.767 30.655 1.00 37.15 62 GLU B O 1
ATOM 2009 N N . GLY B 2 64 ? 24.780 9.672 32.789 1.00 33.87 63 GLY B N 1
ATOM 2010 C CA . GLY B 2 64 ? 24.568 11.095 32.961 1.00 37.31 63 GLY B CA 1
ATOM 2011 C C . GLY B 2 64 ? 23.200 11.418 33.577 1.00 34.53 63 GLY B C 1
ATOM 2012 O O . GLY B 2 64 ? 22.936 12.598 33.850 1.00 37.30 63 GLY B O 1
ATOM 2013 N N . TYR B 2 65 ? 22.372 10.372 33.783 1.00 31.78 64 TYR B N 1
ATOM 2014 C CA . TYR B 2 65 ? 21.000 10.522 34.302 1.00 29.65 64 TYR B CA 1
ATOM 2015 C C . TYR B 2 65 ? 20.766 9.651 35.521 1.00 31.09 64 TYR B C 1
ATOM 2016 O O . TYR B 2 65 ? 21.378 8.574 35.659 1.00 34.33 64 TYR B O 1
ATOM 2025 N N . LYS B 2 66 ? 19.896 10.115 36.429 1.00 30.15 65 LYS B N 1
ATOM 2026 C CA . LYS B 2 66 ? 19.398 9.239 37.476 1.00 28.22 65 LYS B CA 1
ATOM 2027 C C . LYS B 2 66 ? 17.902 9.527 37.578 1.00 31.03 65 LYS B C 1
ATOM 2028 O O . LYS B 2 66 ? 17.485 10.538 36.997 1.00 31.75 65 LYS B O 1
ATOM 2034 N N . VAL B 2 67 ? 17.152 8.639 38.256 1.00 28.04 66 VAL B N 1
ATOM 2035 C CA . VAL B 2 67 ? 15.709 8.908 38.454 1.00 29.82 66 VAL B CA 1
ATOM 2036 C C . VAL B 2 67 ? 15.354 8.563 39.898 1.00 33.15 66 VAL B C 1
ATOM 2037 O O . VAL B 2 67 ? 16.172 7.982 40.602 1.00 31.21 66 VAL B O 1
ATOM 2041 N N . SER B 2 68 ? 14.084 8.728 40.296 1.00 30.69 67 SER B N 1
ATOM 2042 C CA . SER B 2 68 ? 13.563 8.118 41.519 1.00 29.91 67 SER B CA 1
ATOM 2043 C C . SER B 2 68 ? 12.087 7.820 41.306 1.00 30.59 67 SER B C 1
ATOM 2044 O O . SER B 2 68 ? 11.470 8.350 40.380 1.00 27.93 67 SER B O 1
ATOM 2047 N N . ARG B 2 69 ? 11.497 6.990 42.191 1.00 28.59 68 ARG B N 1
ATOM 2048 C CA . ARG B 2 69 ? 10.090 6.704 42.101 1.00 29.08 68 ARG B CA 1
ATOM 2049 C C . ARG B 2 69 ? 9.544 6.513 43.528 1.00 33.35 68 ARG B C 1
ATOM 2050 O O . ARG B 2 69 ? 9.270 5.388 43.948 1.00 34.49 68 ARG B O 1
ATOM 2058 N N . LYS B 2 70 ? 9.396 7.608 44.302 1.00 31.39 69 LYS B N 1
ATOM 2059 C CA . LYS B 2 70 ? 8.901 7.509 45.654 1.00 31.86 69 LYS B CA 1
ATOM 2060 C C . LYS B 2 70 ? 7.398 7.322 45.609 1.00 32.53 69 LYS B C 1
ATOM 2061 O O . LYS B 2 70 ? 6.813 6.811 46.552 1.00 34.61 69 LYS B O 1
ATOM 2067 N N . GLU B 2 71 ? 6.747 7.842 44.563 1.00 28.61 70 GLU B N 1
ATOM 2068 C CA . GLU B 2 71 ? 5.325 7.665 44.521 1.00 29.33 70 GLU B CA 1
ATOM 2069 C C . GLU B 2 71 ? 4.845 7.366 43.098 1.00 29.35 70 GLU B C 1
ATOM 2070 O O . GLU B 2 71 ? 5.582 7.541 42.127 1.00 28.23 70 GLU B O 1
ATOM 2076 N N . LYS B 2 72 ? 3.591 6.838 42.974 1.00 31.07 71 LYS B N 1
ATOM 2077 C CA . LYS B 2 72 ? 3.166 6.457 41.627 1.00 34.27 71 LYS B CA 1
ATOM 2078 C C . 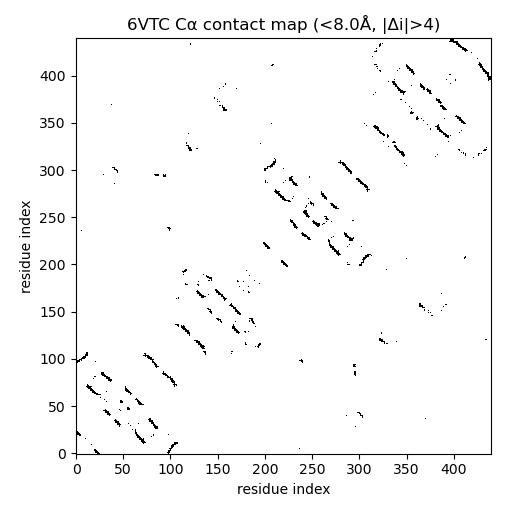LYS B 2 72 ? 3.040 7.663 40.697 1.00 35.27 71 LYS B C 1
ATOM 2079 O O . LYS B 2 72 ? 3.318 7.537 39.510 1.00 34.25 71 LYS B O 1
ATOM 2085 N N . ARG B 2 73 ? 2.675 8.830 41.253 1.00 33.03 72 ARG B N 1
ATOM 2086 C CA . ARG B 2 73 ? 2.274 10.012 40.484 1.00 33.44 72 ARG B CA 1
ATOM 2087 C C . ARG B 2 73 ? 3.483 10.562 39.717 1.00 35.30 72 ARG B C 1
ATOM 2088 O O . ARG B 2 73 ? 3.278 11.209 38.710 1.00 36.48 72 ARG B O 1
ATOM 2096 N N . ASN B 2 74 ? 4.713 10.368 40.202 1.00 30.52 73 ASN B N 1
ATOM 2097 C CA . ASN B 2 74 ? 5.815 11.182 39.732 1.00 28.98 73 ASN B CA 1
ATOM 2098 C C . ASN B 2 74 ? 6.985 10.292 39.353 1.00 28.81 73 ASN B C 1
ATOM 2099 O O . ASN B 2 74 ? 7.244 9.324 40.010 1.00 28.00 73 ASN B O 1
ATOM 2104 N N . PHE B 2 75 ? 7.779 10.767 38.384 1.00 28.10 74 PHE B N 1
ATOM 2105 C CA . PHE B 2 75 ? 9.000 10.055 38.016 1.00 24.80 74 PHE B CA 1
ATOM 2106 C C . PHE B 2 75 ? 9.984 11.114 37.511 1.00 25.01 74 PHE B C 1
ATOM 2107 O O . PHE B 2 75 ? 10.049 11.438 36.330 1.00 26.79 74 PHE B O 1
ATOM 2115 N N . PRO B 2 76 ? 10.796 11.703 38.392 1.00 26.87 75 PRO B N 1
ATOM 2116 C CA . PRO B 2 76 ? 11.695 12.761 37.957 1.00 28.60 75 PRO B CA 1
ATOM 2117 C C . PRO B 2 76 ? 12.995 12.235 37.352 1.00 30.08 75 PRO B C 1
ATOM 2118 O O . PRO B 2 76 ? 13.499 11.145 37.691 1.00 28.41 75 PRO B O 1
ATOM 2122 N N . LEU B 2 77 ? 13.477 13.016 36.384 1.00 27.61 76 LEU B N 1
ATOM 2123 C CA . LEU B 2 77 ? 14.757 12.794 35.714 1.00 26.43 76 LEU B CA 1
ATOM 2124 C C . LEU B 2 77 ? 15.758 13.818 36.244 1.00 30.45 76 LEU B C 1
ATOM 2125 O O . LEU B 2 77 ? 15.542 15.037 36.146 1.00 29.63 76 LEU B O 1
ATOM 2130 N N . ILE B 2 78 ? 16.912 13.280 36.722 1.00 28.74 77 ILE B N 1
ATOM 2131 C CA . ILE B 2 78 ? 17.859 14.134 37.426 1.00 31.48 77 ILE B CA 1
ATOM 2132 C C . ILE B 2 78 ? 19.187 14.053 36.656 1.00 29.59 77 ILE B C 1
ATOM 2133 O O . ILE B 2 78 ? 19.681 12.963 36.390 1.00 30.71 77 ILE B O 1
ATOM 2138 N N . LEU B 2 79 ? 19.758 15.224 36.311 1.00 28.26 78 LEU B N 1
ATOM 2139 C CA . LEU B 2 79 ? 21.041 15.328 35.621 1.00 30.04 78 LEU B CA 1
ATOM 2140 C C . LEU B 2 79 ? 21.974 16.028 36.593 1.00 34.56 78 LEU B C 1
ATOM 2141 O O . LEU B 2 79 ? 21.921 17.227 36.741 1.00 32.37 78 LEU B O 1
ATOM 2146 N N . GLU B 2 80 ? 22.807 15.238 37.269 1.00 38.53 79 GLU B N 1
ATOM 2147 C CA . GLU B 2 80 ? 23.689 15.782 38.306 1.00 43.11 79 GLU B CA 1
ATOM 2148 C C . GLU B 2 80 ? 24.700 16.767 37.699 1.00 36.68 79 GLU B C 1
ATOM 2149 O O . GLU B 2 80 ? 25.027 17.780 38.320 1.00 42.12 79 GLU B O 1
ATOM 2155 N N . SER B 2 81 ? 25.185 16.464 36.512 1.00 33.18 80 SER B N 1
ATOM 2156 C CA . SER B 2 81 ? 26.219 17.300 35.924 1.00 38.96 80 SER B CA 1
ATOM 2157 C C . SER B 2 81 ? 25.988 17.452 34.417 1.00 40.12 80 SER B C 1
ATOM 2158 O O . SER B 2 81 ? 26.666 16.825 33.605 1.00 39.10 80 SER B O 1
ATOM 2161 N N . PRO B 2 82 ? 24.951 18.241 33.982 1.00 37.98 81 PRO B N 1
ATOM 2162 C CA . PRO B 2 82 ? 24.636 18.366 32.569 1.00 35.58 81 PRO B CA 1
ATOM 2163 C C . PRO B 2 82 ? 25.822 18.624 31.657 1.00 38.50 81 PRO B C 1
ATOM 2164 O O . PRO B 2 82 ? 26.764 19.348 32.019 1.00 39.40 81 PRO B O 1
ATOM 2168 N N . SER B 2 83 ? 25.855 17.894 30.548 1.00 38.92 82 SER B N 1
ATOM 2169 C CA . SER B 2 83 ? 26.889 18.109 29.546 1.00 43.56 82 SER B CA 1
ATOM 2170 C C . SER B 2 83 ? 26.206 18.573 28.259 1.00 46.50 82 SER B C 1
ATOM 2171 O O . SER B 2 83 ? 25.014 18.293 28.044 1.00 37.03 82 SER B O 1
ATOM 2174 N N . PRO B 2 84 ? 26.916 19.293 27.342 1.00 45.22 83 PRO B N 1
ATOM 2175 C CA . PRO B 2 84 ? 26.319 19.684 26.059 1.00 41.45 83 PRO B CA 1
ATOM 2176 C C . PRO B 2 84 ? 25.638 18.561 25.282 1.00 39.91 83 PRO B C 1
ATOM 2177 O O . PRO B 2 84 ? 24.603 18.859 24.716 1.00 41.56 83 PRO B O 1
ATOM 2181 N N . ASN B 2 85 ? 26.149 17.302 25.294 1.00 36.42 84 ASN B N 1
ATOM 2182 C CA . ASN B 2 85 ? 25.491 16.291 24.467 1.00 41.24 84 ASN B CA 1
ATOM 2183 C C . ASN B 2 85 ? 24.170 15.794 25.106 1.00 37.24 84 ASN B C 1
ATOM 2184 O O . ASN B 2 85 ? 23.550 14.883 24.548 1.00 37.71 84 ASN B O 1
ATOM 2189 N N . GLN B 2 86 ? 23.839 16.316 26.301 1.00 36.30 85 GLN B N 1
ATOM 2190 C CA . GLN B 2 86 ? 22.484 16.158 26.897 1.00 34.48 85 GLN B CA 1
ATOM 2191 C C . GLN B 2 86 ? 21.474 17.202 26.417 1.00 39.07 85 GLN B C 1
ATOM 2192 O O . GLN B 2 86 ? 20.278 17.173 26.821 1.00 30.76 85 GLN B O 1
ATOM 2198 N N . THR B 2 87 ? 21.935 18.133 25.569 1.00 34.50 86 THR B N 1
ATOM 2199 C CA . THR B 2 87 ? 21.014 18.999 24.826 1.00 35.98 86 THR B CA 1
ATOM 2200 C C . THR B 2 87 ? 20.062 18.110 24.013 1.00 33.59 86 THR B C 1
ATOM 2201 O O . THR B 2 87 ? 20.539 17.304 23.222 1.00 34.65 86 THR B O 1
ATOM 2205 N N . SER B 2 88 ? 18.732 18.161 24.280 1.00 30.94 87 SER B N 1
ATOM 2206 C CA . SER B 2 88 ? 17.881 17.203 23.574 1.00 32.62 87 SER B CA 1
ATOM 2207 C C . SER B 2 88 ? 16.424 17.522 23.880 1.00 28.93 87 SER B C 1
ATOM 2208 O O . SER B 2 88 ? 16.139 18.500 24.565 1.00 31.04 87 SER B O 1
ATOM 2211 N N . LEU B 2 89 ? 15.554 16.680 23.319 1.00 29.02 88 LEU B N 1
ATOM 2212 C CA . LEU B 2 89 ? 14.105 16.746 23.575 1.00 28.61 88 LEU B CA 1
ATOM 2213 C C . LEU B 2 89 ? 13.760 15.478 24.348 1.00 26.30 88 LEU B C 1
ATOM 2214 O O . LEU B 2 89 ? 14.004 14.334 23.893 1.00 30.02 88 LEU B O 1
ATOM 2219 N N . TYR B 2 90 ? 13.255 15.685 25.571 1.00 26.52 89 TYR B N 1
ATOM 2220 C CA . TYR B 2 90 ? 12.968 14.546 26.449 1.00 25.46 89 TYR B CA 1
ATOM 2221 C C . TYR B 2 90 ? 11.462 14.326 26.547 1.00 25.11 89 TYR B C 1
ATOM 2222 O O . TYR B 2 90 ? 10.715 15.276 26.769 1.00 27.59 89 TYR B O 1
ATOM 2231 N N . PHE B 2 91 ? 11.085 13.047 26.495 1.00 29.44 90 PHE B N 1
ATOM 2232 C CA . PHE B 2 91 ? 9.680 12.670 26.628 1.00 27.24 90 PHE B CA 1
ATOM 2233 C C . PHE B 2 91 ? 9.541 11.647 27.762 1.00 25.04 90 PHE B C 1
ATOM 2234 O O . PHE B 2 91 ? 10.258 10.659 27.848 1.00 27.98 90 PHE B O 1
ATOM 2242 N N . CYS B 2 92 ? 8.561 11.913 28.644 1.00 24.75 91 CYS B N 1
ATOM 2243 C CA . CYS B 2 92 ? 8.177 10.991 29.686 1.00 25.54 91 CYS B CA 1
ATOM 2244 C C . CYS B 2 92 ? 6.949 10.259 29.176 1.00 27.66 91 CYS B C 1
ATOM 2245 O O . CYS B 2 92 ? 6.053 10.901 28.551 1.00 27.96 91 CYS B O 1
ATOM 2248 N N . ALA B 2 93 ? 6.858 8.970 29.486 1.00 28.22 92 ALA B N 1
ATOM 2249 C CA . ALA B 2 93 ? 5.614 8.287 29.138 1.00 31.96 92 ALA B CA 1
ATOM 2250 C C . ALA B 2 93 ? 5.157 7.385 30.279 1.00 30.53 92 ALA B C 1
ATOM 2251 O O . ALA B 2 93 ? 5.951 6.989 31.133 1.00 28.05 92 ALA B O 1
ATOM 2253 N N . SER B 2 94 ? 3.831 7.079 30.275 1.00 28.35 93 SER B N 1
ATOM 2254 C CA . SER B 2 94 ? 3.241 6.255 31.324 1.00 29.08 93 SER B CA 1
ATOM 2255 C C . SER B 2 94 ? 2.278 5.224 30.722 1.00 30.65 93 SER B C 1
ATOM 2256 O O . SER B 2 94 ? 1.836 5.379 29.589 1.00 31.01 93 SER B O 1
ATOM 2259 N N . SER B 2 95 ? 2.167 4.049 31.350 1.00 31.73 94 SER B N 1
ATOM 2260 C CA . SER B 2 95 ? 1.184 3.100 30.867 1.00 33.31 94 SER B CA 1
ATOM 2261 C C . SER B 2 95 ? 0.760 2.177 32.006 1.00 33.70 94 SER B C 1
ATOM 2262 O O . SER B 2 95 ? 1.348 2.098 33.092 1.00 31.28 94 SER B O 1
ATOM 2265 N N . ILE B 2 96 ? -0.402 1.542 31.796 1.00 32.41 95 ILE B N 1
ATOM 2266 C CA . ILE B 2 96 ? -0.854 0.660 32.857 1.00 37.38 95 ILE B CA 1
ATOM 2267 C C . ILE B 2 96 ? 0.259 -0.392 33.126 1.00 43.02 95 ILE B C 1
ATOM 2268 O O . ILE B 2 96 ? 0.450 -0.799 34.264 1.00 42.58 95 ILE B O 1
ATOM 2273 N N . GLN B 2 97 ? 1.057 -0.821 32.104 1.00 46.77 96 GLN B N 1
ATOM 2274 C CA . GLN B 2 97 ? 2.099 -1.850 32.279 1.00 45.30 96 GLN B CA 1
ATOM 2275 C C . GLN B 2 97 ? 3.202 -1.658 31.237 1.00 48.36 96 GLN B C 1
ATOM 2276 O O . GLN B 2 97 ? 3.012 -0.893 30.276 1.00 47.07 96 GLN B O 1
ATOM 2282 N N . GLN B 2 98 ? 4.332 -2.400 31.370 1.00 45.39 97 GLN B N 1
ATOM 2283 C CA . GLN B 2 98 ? 5.551 -2.003 30.640 1.00 50.99 97 GLN B CA 1
ATOM 2284 C C . GLN B 2 98 ? 5.420 -2.105 29.121 1.00 52.13 97 GLN B C 1
ATOM 2285 O O . GLN B 2 98 ? 6.221 -1.481 28.382 1.00 46.74 97 GLN B O 1
ATOM 2291 N N . GLY B 2 99 ? 4.489 -2.981 28.681 1.00 45.48 98 GLY B N 1
ATOM 2292 C CA . GLY B 2 99 ? 4.216 -3.113 27.256 1.00 51.75 98 GLY B CA 1
ATOM 2293 C C . GLY B 2 99 ? 2.821 -3.699 27.001 1.00 52.50 98 GLY B C 1
ATOM 2294 O O . GLY B 2 99 ? 1.989 -3.742 27.927 1.00 52.21 98 GLY B O 1
ATOM 2295 N N . ALA B 2 100 ? 2.597 -4.103 25.729 1.00 52.36 99 ALA B N 1
ATOM 2296 C CA . ALA B 2 100 ? 1.337 -4.682 25.283 1.00 52.03 99 ALA B CA 1
ATOM 2297 C C . ALA B 2 100 ? 0.168 -3.826 25.791 1.00 58.48 99 ALA B C 1
ATOM 2298 O O . ALA B 2 100 ? -0.891 -4.322 26.193 1.00 59.59 99 ALA B O 1
ATOM 2300 N N . ASP B 2 101 ? 0.349 -2.512 25.713 1.00 51.72 100 ASP B N 1
ATOM 2301 C CA . ASP B 2 101 ? -0.609 -1.569 26.244 1.00 53.96 100 ASP B CA 1
ATOM 2302 C C . ASP B 2 101 ? -0.181 -0.192 25.727 1.00 49.69 100 ASP B C 1
ATOM 2303 O O . ASP B 2 101 ? 1.005 0.037 25.446 1.00 40.13 100 ASP B O 1
ATOM 2308 N N . THR B 2 102 ? -1.150 0.715 25.631 1.00 40.15 101 THR B N 1
ATOM 2309 C CA . THR B 2 102 ? -0.910 2.099 25.215 1.00 37.39 101 THR B CA 1
ATOM 2310 C C . THR B 2 102 ? 0.021 2.826 26.177 1.00 36.48 101 THR B C 1
ATOM 2311 O O . THR B 2 102 ? -0.199 2.833 27.402 1.00 35.73 101 THR B O 1
ATOM 2315 N N . GLN B 2 103 ? 1.018 3.512 25.607 1.00 39.55 102 GLN B N 1
ATOM 2316 C CA . GLN B 2 103 ? 1.798 4.492 26.358 1.00 35.97 102 GLN B CA 1
ATOM 2317 C C . GLN B 2 103 ? 1.331 5.897 26.013 1.00 36.90 102 GLN B C 1
ATOM 2318 O O . GLN B 2 103 ? 1.009 6.210 24.847 1.00 40.38 102 GLN B O 1
ATOM 2324 N N . TYR B 2 104 ? 1.195 6.695 27.060 1.00 33.36 103 TYR B N 1
ATOM 2325 C CA . TYR B 2 104 ? 0.731 8.067 26.933 1.00 31.31 103 TYR B CA 1
ATOM 2326 C C . TYR B 2 104 ? 1.984 8.929 27.082 1.00 33.97 103 TYR B C 1
ATOM 2327 O O . TYR B 2 104 ? 2.669 8.746 28.101 1.00 32.86 103 TYR B O 1
ATOM 2336 N N . PHE B 2 105 ? 2.224 9.855 26.133 1.00 31.90 104 PHE B N 1
ATOM 2337 C CA . PHE B 2 105 ? 3.463 10.640 26.227 1.00 29.69 104 PHE B CA 1
ATOM 2338 C C . PHE B 2 105 ? 3.187 12.037 26.697 1.00 29.69 104 PHE B C 1
ATOM 2339 O O . PHE B 2 105 ? 2.137 12.615 26.421 1.00 31.00 104 PHE B O 1
ATOM 2347 N N . GLY B 2 106 ? 4.112 12.621 27.479 1.00 27.94 105 GLY B N 1
ATOM 2348 C CA . GLY B 2 106 ? 4.040 14.028 27.835 1.00 28.43 105 GLY B CA 1
ATOM 2349 C C . GLY B 2 106 ? 4.359 14.903 26.624 1.00 28.80 105 GLY B C 1
ATOM 2350 O O . GLY B 2 106 ? 4.653 14.384 25.554 1.00 28.74 105 GLY B O 1
ATOM 2351 N N . PRO B 2 107 ? 4.337 16.251 26.743 1.00 30.92 106 PRO B N 1
ATOM 2352 C CA . PRO B 2 107 ? 4.463 17.117 25.579 1.00 31.96 106 PRO B CA 1
ATOM 2353 C C . PRO B 2 107 ? 5.928 17.341 25.187 1.00 31.39 106 PRO B C 1
ATOM 2354 O O . PRO B 2 107 ? 6.169 17.897 24.142 1.00 32.29 106 PRO B O 1
ATOM 2358 N N . GLY B 2 108 ? 6.873 16.923 26.039 1.00 26.37 107 GLY B N 1
ATOM 2359 C CA . GLY B 2 108 ? 8.295 17.080 25.700 1.00 28.65 107 GLY B CA 1
ATOM 2360 C C . GLY B 2 108 ? 8.928 18.170 26.526 1.00 30.59 107 GLY B C 1
ATOM 2361 O O . GLY B 2 108 ? 8.294 19.157 26.890 1.00 32.51 107 GLY B O 1
ATOM 2362 N N . THR B 2 109 ? 10.228 18.016 26.817 1.00 26.92 108 THR B N 1
ATOM 2363 C CA . THR B 2 109 ? 10.922 19.068 27.535 1.00 29.54 108 THR B CA 1
ATOM 2364 C C . THR B 2 109 ? 12.123 19.300 26.625 1.00 32.44 108 THR B C 1
ATOM 2365 O O . THR B 2 109 ? 12.897 18.359 26.451 1.00 29.54 108 THR B O 1
ATOM 2369 N N . ARG B 2 110 ? 12.320 20.571 26.187 1.00 27.87 109 ARG B N 1
ATOM 2370 C CA . ARG B 2 110 ? 13.463 20.857 25.343 1.00 31.92 109 ARG B CA 1
ATOM 2371 C C . ARG B 2 110 ? 14.542 21.434 26.277 1.00 30.72 109 ARG B C 1
ATOM 2372 O O . ARG B 2 110 ? 14.333 22.475 26.910 1.00 34.42 109 ARG B O 1
ATOM 2380 N N . LEU B 2 111 ? 15.683 20.751 26.392 1.00 30.58 110 LEU B N 1
ATOM 2381 C CA . LEU B 2 111 ? 16.735 21.233 27.294 1.00 28.51 110 LEU B CA 1
ATOM 2382 C C . LEU B 2 111 ? 17.940 21.612 26.413 1.00 29.45 110 LEU B C 1
ATOM 2383 O O . LEU B 2 111 ? 18.338 20.871 25.493 1.00 29.56 110 LEU B O 1
ATOM 2388 N N . THR B 2 112 ? 18.506 22.807 26.704 1.00 32.12 111 THR B N 1
ATOM 2389 C CA . THR B 2 112 ? 19.743 23.212 26.032 1.00 32.85 111 THR B CA 1
ATOM 2390 C C . THR B 2 112 ? 20.806 23.449 27.119 1.00 33.29 111 THR B C 1
ATOM 2391 O O . THR B 2 112 ? 20.507 24.116 28.102 1.00 32.53 111 THR B O 1
ATOM 2395 N N . VAL B 2 113 ? 21.981 22.849 26.933 1.00 32.99 112 VAL B N 1
ATOM 2396 C CA . VAL B 2 113 ? 23.037 22.928 27.952 1.00 30.95 112 VAL B CA 1
ATOM 2397 C C . VAL B 2 113 ? 24.222 23.646 27.286 1.00 31.53 112 VAL B C 1
ATOM 2398 O O . VAL B 2 113 ? 24.656 23.206 26.236 1.00 35.01 112 VAL B O 1
ATOM 2402 N N . LEU B 2 114 ? 24.544 24.829 27.809 1.00 38.29 113 LEU B N 1
ATOM 2403 C CA . LEU B 2 114 ? 25.503 25.720 27.170 1.00 39.95 113 LEU B CA 1
ATOM 2404 C C . LEU B 2 114 ? 26.732 25.848 28.055 1.00 41.42 113 LEU B C 1
ATOM 2405 O O . LEU B 2 114 ? 26.651 25.705 29.254 1.00 46.01 113 LEU B O 1
ATOM 2410 N N . GLU B 2 115 ? 27.844 26.220 27.423 1.00 46.10 114 GLU B N 1
ATOM 2411 C CA . GLU B 2 115 ? 29.093 26.473 28.126 1.00 49.67 114 GLU B CA 1
ATOM 2412 C C . GLU B 2 115 ? 28.914 27.675 29.049 1.00 45.48 114 GLU B C 1
ATOM 2413 O O . GLU B 2 115 ? 29.368 27.630 30.189 1.00 53.64 114 GLU B O 1
ATOM 2419 N N . ASP B 2 116 ? 28.221 28.716 28.566 1.00 47.91 115 ASP B N 1
ATOM 2420 C CA . ASP B 2 116 ? 27.749 29.814 29.410 1.00 49.58 115 ASP B CA 1
ATOM 2421 C C . ASP B 2 116 ? 26.485 30.429 28.780 1.00 43.38 115 ASP B C 1
ATOM 2422 O O . ASP B 2 116 ? 26.014 29.942 27.771 1.00 49.16 115 ASP B O 1
ATOM 2427 N N . LEU B 2 117 ? 25.966 31.519 29.340 1.00 38.84 116 LEU B N 1
ATOM 2428 C CA . LEU B 2 117 ? 24.656 31.989 28.903 1.00 39.03 116 LEU B CA 1
ATOM 2429 C C . LEU B 2 117 ? 24.783 33.280 28.084 1.00 42.63 116 LEU B C 1
ATOM 2430 O O . LEU B 2 117 ? 23.769 33.944 27.837 1.00 38.01 116 LEU B O 1
ATOM 2435 N N . LYS B 2 118 ? 26.031 33.623 27.687 1.00 42.08 117 LYS B N 1
ATOM 2436 C CA . LYS B 2 118 ? 26.295 34.888 27.024 1.00 46.99 117 LYS B CA 1
ATOM 2437 C C . LYS B 2 118 ? 25.565 34.921 25.681 1.00 51.84 117 LYS B C 1
ATOM 2438 O O . LYS B 2 118 ? 25.179 35.995 25.242 1.00 54.11 117 LYS B O 1
ATOM 2440 N N . ASN B 2 119 ? 25.365 33.760 25.028 1.00 44.29 118 ASN B N 1
ATOM 2441 C CA . ASN B 2 119 ? 24.792 33.795 23.694 1.00 44.23 118 ASN B CA 1
ATOM 2442 C C . ASN B 2 119 ? 23.264 33.605 23.710 1.00 41.12 118 ASN B C 1
ATOM 2443 O O . ASN B 2 119 ? 22.732 33.374 22.625 1.00 34.61 118 ASN B O 1
ATOM 2448 N N . VAL B 2 120 ? 22.593 33.846 24.851 1.00 35.86 119 VAL B N 1
ATOM 2449 C CA . VAL B 2 120 ? 21.122 33.705 24.893 1.00 36.21 119 VAL B CA 1
ATOM 2450 C C . VAL B 2 120 ? 20.509 35.061 24.573 1.00 35.99 119 VAL B C 1
ATOM 2451 O O . VAL B 2 120 ? 20.857 36.050 25.222 1.00 36.27 119 VAL B O 1
ATOM 2455 N N . PHE B 2 121 ? 19.543 35.119 23.649 1.00 33.97 120 PHE B N 1
ATOM 2456 C CA . PHE B 2 121 ? 18.945 36.394 23.256 1.00 33.47 120 PHE B CA 1
ATOM 2457 C C . PHE B 2 121 ? 17.466 36.166 22.926 1.00 29.06 120 PHE B C 1
ATOM 2458 O O . PHE B 2 121 ? 17.188 35.159 22.290 1.00 30.49 120 PHE B O 1
ATOM 2466 N N . PRO B 2 122 ? 16.568 37.101 23.305 1.00 29.76 121 PRO B N 1
ATOM 2467 C CA . PRO B 2 122 ? 15.118 36.972 23.015 1.00 31.11 121 PRO B CA 1
ATOM 2468 C C . PRO B 2 122 ? 14.935 37.397 21.559 1.00 32.96 121 PRO B C 1
ATOM 2469 O O . PRO B 2 122 ? 15.823 37.976 20.892 1.00 32.21 121 PRO B O 1
ATOM 2473 N N . PRO B 2 123 ? 13.807 37.024 20.936 1.00 28.48 122 PRO B N 1
ATOM 2474 C CA . PRO B 2 123 ? 13.514 37.473 19.587 1.00 29.40 122 PRO B CA 1
ATOM 2475 C C . PRO B 2 123 ? 13.134 38.945 19.523 1.00 27.98 122 PRO B C 1
ATOM 2476 O O . PRO B 2 123 ? 12.602 39.548 20.483 1.00 30.35 122 PRO B O 1
ATOM 2480 N N . GLU B 2 124 ? 13.433 39.533 18.354 1.00 30.07 123 GLU B N 1
ATOM 2481 C CA . GLU B 2 124 ? 12.735 40.724 17.975 1.00 30.14 123 GLU B CA 1
ATOM 2482 C C . GLU B 2 124 ? 11.627 40.286 16.974 1.00 28.53 123 GLU B C 1
ATOM 2483 O O . GLU B 2 124 ? 11.822 39.298 16.288 1.00 31.45 123 GLU B O 1
ATOM 2489 N N . VAL B 2 125 ? 10.505 41.002 16.937 1.00 28.95 124 VAL B N 1
ATOM 2490 C CA . VAL B 2 125 ? 9.355 40.544 16.144 1.00 27.40 124 VAL B CA 1
ATOM 2491 C C . VAL B 2 125 ? 8.871 41.686 15.244 1.00 27.71 124 VAL B C 1
ATOM 2492 O O . VAL B 2 125 ? 8.756 42.811 15.695 1.00 32.29 124 VAL B O 1
ATOM 2496 N N . ALA B 2 126 ? 8.560 41.412 13.967 1.00 26.18 125 ALA B N 1
ATOM 2497 C CA . ALA B 2 126 ? 8.027 42.435 13.068 1.00 26.53 125 ALA B CA 1
ATOM 2498 C C . ALA B 2 126 ? 6.943 41.796 12.205 1.00 27.78 125 ALA B C 1
ATOM 2499 O O . ALA B 2 126 ? 7.067 40.614 11.814 1.00 28.91 125 ALA B O 1
ATOM 2501 N N . VAL B 2 127 ? 5.886 42.568 11.948 1.00 28.31 126 VAL B N 1
ATOM 2502 C CA . VAL B 2 127 ? 4.762 42.161 11.067 1.00 27.01 126 VAL B CA 1
ATOM 2503 C C . VAL B 2 127 ? 4.871 42.965 9.791 1.00 27.63 126 VAL B C 1
ATOM 2504 O O . VAL B 2 127 ? 5.036 44.213 9.841 1.00 30.17 126 VAL B O 1
ATOM 2508 N N . PHE B 2 128 ? 4.847 42.275 8.665 1.00 24.11 127 PHE B N 1
ATOM 2509 C CA . PHE B 2 128 ? 4.885 42.952 7.372 1.00 28.42 127 PHE B CA 1
ATOM 2510 C C . PHE B 2 128 ? 3.491 42.917 6.738 1.00 33.11 127 PHE B C 1
ATOM 2511 O O . PHE B 2 128 ? 2.843 41.873 6.779 1.00 28.71 127 PHE B O 1
ATOM 2519 N N . GLU B 2 129 ? 2.981 44.085 6.304 1.00 30.54 128 GLU B N 1
ATOM 2520 C CA . GLU B 2 129 ? 1.584 44.173 5.945 1.00 31.09 128 GLU B CA 1
ATOM 2521 C C . GLU B 2 129 ? 1.382 43.673 4.519 1.00 32.57 128 GLU B C 1
ATOM 2522 O O . GLU B 2 129 ? 2.295 43.666 3.665 1.00 29.27 128 GLU B O 1
ATOM 2528 N N . PRO B 2 130 ? 0.162 43.175 4.200 1.00 31.10 129 PRO B N 1
ATOM 2529 C CA . PRO B 2 130 ? -0.109 42.658 2.851 1.00 33.29 129 PRO B CA 1
ATOM 2530 C C . PRO B 2 130 ? 0.161 43.624 1.687 1.00 32.23 129 PRO B C 1
ATOM 2531 O O . PRO B 2 130 ? -0.050 44.863 1.753 1.00 32.78 129 PRO B O 1
ATOM 2535 N N . SER B 2 131 ? 0.623 43.045 0.596 1.00 31.66 130 SER B N 1
ATOM 2536 C CA . SER B 2 131 ? 0.883 43.770 -0.664 1.00 38.71 130 SER B CA 1
ATOM 2537 C C . SER B 2 131 ? -0.429 44.235 -1.290 1.00 40.59 130 SER B C 1
ATOM 2538 O O . SER B 2 131 ? -1.366 43.439 -1.443 1.00 35.82 130 SER B O 1
ATOM 2541 N N . GLU B 2 132 ? -0.501 45.524 -1.652 1.00 37.18 131 GLU B N 1
ATOM 2542 C CA . GLU B 2 132 ? -1.651 45.993 -2.423 1.00 40.82 131 GLU B CA 1
ATOM 2543 C C . GLU B 2 132 ? -1.819 45.230 -3.751 1.00 36.76 131 GLU B C 1
ATOM 2544 O O . GLU B 2 132 ? -2.928 45.130 -4.275 1.00 36.54 131 GLU B O 1
ATOM 2550 N N . ALA B 2 133 ? -0.709 44.774 -4.323 1.00 33.51 132 ALA B N 1
ATOM 2551 C CA . ALA B 2 133 ? -0.686 43.980 -5.547 1.00 36.97 132 ALA B CA 1
ATOM 2552 C C . ALA B 2 133 ? -1.376 42.632 -5.286 1.00 34.74 132 ALA B C 1
ATOM 2553 O O . ALA B 2 133 ? -2.171 42.218 -6.114 1.00 33.63 132 ALA B O 1
ATOM 2555 N N . GLU B 2 134 ? -1.064 41.960 -4.159 1.00 30.46 133 GLU B N 1
ATOM 2556 C CA . GLU B 2 134 ? -1.757 40.700 -3.822 1.00 28.42 133 GLU B CA 1
ATOM 2557 C C . GLU B 2 134 ? -3.275 40.926 -3.656 1.00 32.03 133 GLU B C 1
ATOM 2558 O O . GLU B 2 134 ? -4.048 40.149 -4.248 1.00 32.42 133 GLU B O 1
ATOM 2564 N N . ILE B 2 135 ? -3.653 42.024 -2.987 1.00 29.86 134 ILE B N 1
ATOM 2565 C CA . ILE B 2 135 ? -5.060 42.304 -2.755 1.00 32.86 134 ILE B CA 1
ATOM 2566 C C . ILE B 2 135 ? -5.767 42.434 -4.107 1.00 33.38 134 ILE B C 1
ATOM 2567 O O . ILE B 2 135 ? -6.766 41.777 -4.351 1.00 32.98 134 ILE B O 1
ATOM 2572 N N . SER B 2 136 ? -5.168 43.219 -5.016 1.00 31.83 135 SER B N 1
ATOM 2573 C CA . SER B 2 136 ? -5.831 43.440 -6.294 1.00 37.27 135 SER B CA 1
ATOM 2574 C C . SER B 2 136 ? -5.830 42.188 -7.178 1.00 38.14 135 SER B C 1
ATOM 2575 O O . SER B 2 136 ? -6.692 42.033 -8.018 1.00 38.74 135 SER B O 1
ATOM 2578 N N . HIS B 2 137 ? -4.784 41.386 -7.104 1.00 33.72 136 HIS B N 1
ATOM 2579 C CA . HIS B 2 137 ? -4.670 40.215 -7.953 1.00 35.41 136 HIS B CA 1
ATOM 2580 C C . HIS B 2 137 ? -5.549 39.100 -7.435 1.00 36.18 136 HIS B C 1
ATOM 2581 O O . HIS B 2 137 ? -5.951 38.245 -8.230 1.00 35.33 136 HIS B O 1
ATOM 2588 N N . THR B 2 138 ? -5.777 38.996 -6.109 1.00 33.71 137 THR B N 1
ATOM 2589 C CA . THR B 2 138 ? -6.297 37.731 -5.602 1.00 29.61 137 THR B CA 1
ATOM 2590 C C . THR B 2 138 ? -7.564 37.887 -4.734 1.00 31.40 137 THR B C 1
ATOM 2591 O O . THR B 2 138 ? -8.076 36.881 -4.289 1.00 31.74 137 THR B O 1
ATOM 2595 N N . GLN B 2 139 ? -7.799 39.087 -4.237 1.00 30.12 138 GLN B N 1
ATOM 2596 C CA . GLN B 2 139 ? -8.808 39.420 -3.236 1.00 32.35 138 GLN B CA 1
ATOM 2597 C C . GLN B 2 139 ? -8.522 38.695 -1.923 1.00 32.62 138 GLN B C 1
ATOM 2598 O O . GLN B 2 139 ? -9.396 38.546 -1.052 1.00 28.46 138 GLN B O 1
ATOM 2604 N N . LYS B 2 140 ? -7.239 38.415 -1.678 1.00 29.30 139 LYS B N 1
ATOM 2605 C CA . LYS B 2 140 ? -6.815 37.919 -0.388 1.00 27.18 139 LYS B CA 1
ATOM 2606 C C . LYS B 2 140 ? -5.576 38.755 0.045 1.00 27.28 139 LYS B C 1
ATOM 2607 O O . LYS B 2 140 ? -5.016 39.560 -0.717 1.00 29.66 139 LYS B O 1
ATOM 2613 N N . ALA B 2 141 ? -5.208 38.624 1.308 1.00 26.70 140 ALA B N 1
ATOM 2614 C CA . ALA B 2 141 ? -4.212 39.494 1.921 1.00 27.25 140 ALA B CA 1
ATOM 2615 C C . ALA B 2 141 ? -3.385 38.661 2.890 1.00 25.27 140 ALA B C 1
ATOM 2616 O O . ALA B 2 141 ? -3.889 38.166 3.924 1.00 24.25 140 ALA B O 1
ATOM 2618 N N . THR B 2 142 ? -2.068 38.544 2.614 1.00 28.64 141 THR B N 1
ATOM 2619 C CA . THR B 2 142 ? -1.193 37.740 3.485 1.00 26.11 141 THR B CA 1
ATOM 2620 C C . THR B 2 142 ? -0.302 38.682 4.307 1.00 27.18 141 THR B C 1
ATOM 2621 O O . THR B 2 142 ? 0.421 39.499 3.747 1.00 29.22 141 THR B O 1
ATOM 2625 N N . LEU B 2 143 ? -0.341 38.566 5.632 1.00 27.09 142 LEU B N 1
ATOM 2626 C CA . LEU B 2 143 ? 0.611 39.217 6.566 1.00 26.03 142 LEU B CA 1
ATOM 2627 C C . LEU B 2 143 ? 1.733 38.220 6.794 1.00 27.08 142 LEU B C 1
ATOM 2628 O O . LEU B 2 143 ? 1.499 36.986 6.842 1.00 24.59 142 LEU B O 1
ATOM 2633 N N . VAL B 2 144 ? 2.957 38.757 7.029 1.00 24.53 143 VAL B N 1
ATOM 2634 C CA . VAL B 2 144 ? 4.068 37.856 7.316 1.00 23.64 143 VAL B CA 1
ATOM 2635 C C . VAL B 2 144 ? 4.591 38.343 8.653 1.00 22.64 143 VAL B C 1
ATOM 2636 O O . VAL B 2 144 ? 4.649 39.563 8.886 1.00 25.32 143 VAL B O 1
ATOM 2640 N N . CYS B 2 145 ? 4.928 37.410 9.557 1.00 25.88 144 CYS B N 1
ATOM 2641 C CA . CYS B 2 145 ? 5.607 37.771 10.812 1.00 27.38 144 CYS B CA 1
ATOM 2642 C C . CYS B 2 145 ? 7.040 37.211 10.747 1.00 24.41 144 CYS B C 1
ATOM 2643 O O . CYS B 2 145 ? 7.220 36.056 10.306 1.00 25.95 144 CYS B O 1
ATOM 2646 N N . LEU B 2 146 ? 8.026 38.019 11.189 1.00 25.20 145 LEU B N 1
ATOM 2647 C CA . LEU B 2 146 ? 9.377 37.468 11.301 1.00 27.14 145 LEU B CA 1
ATOM 2648 C C . LEU B 2 146 ? 9.854 37.600 12.744 1.00 24.87 145 LEU B C 1
ATOM 2649 O O . LEU B 2 146 ? 9.798 38.716 13.274 1.00 30.02 145 LEU B O 1
ATOM 2654 N N . ALA B 2 147 ? 10.316 36.483 13.330 1.00 27.44 146 ALA B N 1
ATOM 2655 C CA . ALA B 2 147 ? 10.931 36.575 14.659 1.00 26.35 146 ALA B CA 1
ATOM 2656 C C . ALA B 2 147 ? 12.422 36.422 14.391 1.00 27.90 146 ALA B C 1
ATOM 2657 O O . ALA B 2 147 ? 12.769 35.426 13.787 1.00 28.03 146 ALA B O 1
ATOM 2659 N N . THR B 2 148 ? 13.268 37.412 14.880 1.00 29.89 147 THR B N 1
ATOM 2660 C CA . THR B 2 148 ? 14.665 37.329 14.503 1.00 28.94 147 THR B CA 1
ATOM 2661 C C . THR B 2 148 ? 15.505 37.470 15.793 1.00 25.85 147 THR B C 1
ATOM 2662 O O . THR B 2 148 ? 15.054 38.068 16.782 1.00 31.84 147 THR B O 1
ATOM 2666 N N . GLY B 2 149 ? 16.759 37.057 15.628 1.00 30.55 148 GLY B N 1
ATOM 2667 C CA . GLY B 2 149 ? 17.789 37.316 16.646 1.00 35.36 148 GLY B CA 1
ATOM 2668 C C . GLY B 2 149 ? 17.754 36.433 17.890 1.00 35.70 148 GLY B C 1
ATOM 2669 O O . GLY B 2 149 ? 18.487 36.737 18.837 1.00 32.83 148 GLY B O 1
ATOM 2670 N N . PHE B 2 150 ? 16.882 35.394 17.957 1.00 31.42 149 PHE B N 1
ATOM 2671 C CA . PHE B 2 150 ? 16.771 34.667 19.220 1.00 30.60 149 PHE B CA 1
ATOM 2672 C C . PHE B 2 150 ? 17.728 33.473 19.289 1.00 29.82 149 PHE B C 1
ATOM 2673 O O . PHE B 2 150 ? 18.082 32.837 18.276 1.00 34.35 149 PHE B O 1
ATOM 2681 N N . TYR B 2 151 ? 18.048 33.075 20.531 1.00 31.37 150 TYR B N 1
ATOM 2682 C CA . TYR B 2 151 ? 18.840 31.863 20.733 1.00 30.88 150 TYR B CA 1
ATOM 2683 C C . TYR B 2 151 ? 18.691 31.480 22.210 1.00 29.50 150 TYR B C 1
ATOM 2684 O O . TYR B 2 151 ? 18.722 32.345 23.072 1.00 30.63 150 TYR B O 1
ATOM 2693 N N . PRO B 2 152 ? 18.411 30.221 22.573 1.00 30.54 151 PRO B N 1
ATOM 2694 C CA . PRO B 2 152 ? 18.363 29.092 21.630 1.00 31.50 151 PRO B CA 1
ATOM 2695 C C . PRO B 2 152 ? 17.004 29.068 20.940 1.00 32.09 151 PRO B C 1
ATOM 2696 O O . PRO B 2 152 ? 16.229 30.014 21.104 1.00 32.91 151 PRO B O 1
ATOM 2700 N N . ASP B 2 153 ? 16.752 28.010 20.176 1.00 31.43 152 ASP B N 1
ATOM 2701 C CA . ASP B 2 153 ? 15.498 27.928 19.410 1.00 34.29 152 ASP B CA 1
ATOM 2702 C C . ASP B 2 153 ? 14.346 27.494 20.334 1.00 33.36 152 ASP B C 1
ATOM 2703 O O . ASP B 2 153 ? 13.911 26.347 20.293 1.00 39.97 152 ASP B O 1
ATOM 2708 N N . HIS B 2 154 ? 14.028 28.284 21.355 1.00 35.52 153 HIS B N 1
ATOM 2709 C CA . HIS B 2 154 ? 12.990 27.921 22.314 1.00 33.62 153 HIS B CA 1
ATOM 2710 C C . HIS B 2 154 ? 11.840 28.927 22.138 1.00 27.92 153 HIS B C 1
ATOM 2711 O O . HIS B 2 154 ? 11.645 29.751 23.044 1.00 29.57 153 HIS B O 1
ATOM 2718 N N . VAL B 2 155 ? 11.040 28.813 21.073 1.00 28.09 154 VAL B N 1
ATOM 2719 C CA . VAL B 2 155 ? 9.976 29.820 20.839 1.00 27.85 154 VAL B CA 1
ATOM 2720 C C . VAL B 2 155 ? 8.674 29.155 20.444 1.00 28.62 154 VAL B C 1
ATOM 2721 O O . VAL B 2 155 ? 8.685 28.095 19.798 1.00 28.62 154 VAL B O 1
ATOM 2725 N N . GLU B 2 156 ? 7.564 29.853 20.773 1.00 26.14 155 GLU B N 1
ATOM 2726 C CA . GLU B 2 156 ? 6.251 29.449 20.221 1.00 25.58 155 GLU B CA 1
ATOM 2727 C C . GLU B 2 156 ? 5.553 30.673 19.627 1.00 22.89 155 GLU B C 1
ATOM 2728 O O . GLU B 2 156 ? 5.335 31.668 20.354 1.00 25.86 155 GLU B O 1
ATOM 2734 N N . LEU B 2 157 ? 5.294 30.623 18.312 1.00 25.16 156 LEU B N 1
ATOM 2735 C CA . LEU B 2 157 ? 4.705 31.795 17.629 1.00 26.88 156 LEU B CA 1
ATOM 2736 C C . LEU B 2 157 ? 3.196 31.576 17.429 1.00 26.91 156 LEU B C 1
ATOM 2737 O O . LEU B 2 157 ? 2.774 30.475 17.063 1.00 28.06 156 LEU B O 1
ATOM 2742 N N . SER B 2 158 ? 2.383 32.608 17.652 1.00 26.40 157 SER B N 1
ATOM 2743 C CA . SER B 2 158 ? 0.953 32.468 17.410 1.00 27.92 157 SER B CA 1
ATOM 2744 C C . SER B 2 158 ? 0.431 33.777 16.834 1.00 26.23 157 SER B C 1
ATOM 2745 O O . SER B 2 158 ? 1.072 34.842 16.999 1.00 25.80 157 SER B O 1
ATOM 2748 N N . TRP B 2 159 ? -0.779 33.684 16.215 1.00 26.08 158 TRP B N 1
ATOM 2749 C CA . TRP B 2 159 ? -1.382 34.895 15.703 1.00 26.36 158 TRP B CA 1
ATOM 2750 C C . TRP B 2 159 ? -2.686 35.171 16.490 1.00 28.19 158 TRP B C 1
ATOM 2751 O O . TRP B 2 159 ? -3.410 34.245 16.717 1.00 28.40 158 TRP B O 1
ATOM 2762 N N . TRP B 2 160 ? -3.023 36.448 16.681 1.00 28.22 159 TRP B N 1
ATOM 2763 C CA . TRP B 2 160 ? -4.169 36.909 17.471 1.00 29.28 159 TRP B CA 1
ATOM 2764 C C . TRP B 2 160 ? -4.838 37.989 16.662 1.00 31.77 159 TRP B C 1
ATOM 2765 O O . TRP B 2 160 ? -4.176 38.955 16.207 1.00 32.08 159 TRP B O 1
ATOM 2776 N N . VAL B 2 161 ? -6.159 37.793 16.396 1.00 29.06 160 VAL B N 1
ATOM 2777 C CA . VAL B 2 161 ? -6.879 38.734 15.576 1.00 29.88 160 VAL B CA 1
ATOM 2778 C C . VAL B 2 161 ? -7.955 39.291 16.509 1.00 35.47 160 VAL B C 1
ATOM 2779 O O . VAL B 2 161 ? -8.616 38.430 17.091 1.00 32.63 160 VAL B O 1
ATOM 2783 N N . ASN B 2 162 ? -7.912 40.592 16.809 1.00 34.45 161 ASN B N 1
ATOM 2784 C CA . ASN B 2 162 ? -8.914 41.231 17.684 1.00 38.32 161 ASN B CA 1
ATOM 2785 C C . ASN B 2 162 ? -8.942 40.540 19.035 1.00 37.75 161 ASN B C 1
ATOM 2786 O O . ASN B 2 162 ? -9.985 40.354 19.675 1.00 42.58 161 ASN B O 1
ATOM 2791 N N . GLY B 2 163 ? -7.753 40.144 19.471 1.00 37.54 162 GLY B N 1
ATOM 2792 C CA . GLY B 2 163 ? -7.508 39.679 20.809 1.00 37.32 162 GLY B CA 1
ATOM 2793 C C . GLY B 2 163 ? -7.760 38.203 21.029 1.00 37.69 162 GLY B C 1
ATOM 2794 O O . GLY B 2 163 ? -7.676 37.730 22.167 1.00 40.34 162 GLY B O 1
ATOM 2795 N N . LYS B 2 164 ? -8.052 37.467 19.960 1.00 35.41 163 LYS B N 1
ATOM 2796 C CA . LYS B 2 164 ? -8.241 36.039 20.088 1.00 37.23 163 LYS B CA 1
ATOM 2797 C C . LYS B 2 164 ? -7.295 35.289 19.135 1.00 36.62 163 LYS B C 1
ATOM 2798 O O . LYS B 2 164 ? -7.176 35.630 17.958 1.00 35.32 163 LYS B O 1
ATOM 2800 N N . GLU B 2 165 ? -6.767 34.187 19.618 1.00 31.86 164 GLU B N 1
ATOM 2801 C CA . GLU B 2 165 ? -5.872 33.375 18.782 1.00 34.03 164 GLU B CA 1
ATOM 2802 C C . GLU B 2 165 ? -6.573 32.746 17.578 1.00 33.91 164 GLU B C 1
ATOM 2803 O O . GLU B 2 165 ? -7.729 32.316 17.661 1.00 34.16 164 GLU B O 1
ATOM 2809 N N . VAL B 2 166 ? -5.877 32.728 16.423 1.00 28.51 165 VAL B N 1
ATOM 2810 C CA . VAL B 2 166 ? -6.380 32.167 15.163 1.00 31.28 165 VAL B CA 1
ATOM 2811 C C . VAL B 2 166 ? -5.464 31.034 14.715 1.00 36.59 165 VAL B C 1
ATOM 2812 O O . VAL B 2 166 ? -4.260 31.053 14.991 1.00 33.72 165 VAL B O 1
ATOM 2816 N N . HIS B 2 167 ? -6.054 30.031 14.057 1.00 35.09 166 HIS B N 1
ATOM 2817 C CA . HIS B 2 167 ? -5.218 28.991 13.483 1.00 36.71 166 HIS B CA 1
ATOM 2818 C C . HIS B 2 167 ? -5.506 28.856 11.982 1.00 35.51 166 HIS B C 1
ATOM 2819 O O . HIS B 2 167 ? -4.641 28.448 11.188 1.00 35.83 166 HIS B O 1
ATOM 2826 N N . SER B 2 168 ? -6.736 29.102 11.585 1.00 32.70 167 SER B N 1
ATOM 2827 C CA . SER B 2 168 ? -7.053 28.997 10.174 1.00 34.02 167 SER B CA 1
ATOM 2828 C C . SER B 2 168 ? -6.270 30.013 9.336 1.00 34.28 167 SER B C 1
ATOM 2829 O O . SER B 2 168 ? -6.055 31.165 9.735 1.00 34.52 167 SER B O 1
ATOM 2832 N N . GLY B 2 169 ? -5.765 29.575 8.177 1.00 33.50 168 GLY B N 1
ATOM 2833 C CA . GLY B 2 169 ? -5.098 30.509 7.278 1.00 31.32 168 GLY B CA 1
ATOM 2834 C C . GLY B 2 169 ? -3.681 30.877 7.763 1.00 31.23 168 GLY B C 1
ATOM 2835 O O . GLY B 2 169 ? -3.055 31.746 7.132 1.00 34.51 168 GLY B O 1
ATOM 2836 N N . VAL B 2 170 ? -3.111 30.101 8.672 1.00 30.06 169 VAL B N 1
ATOM 2837 C CA . VAL B 2 170 ? -1.743 30.281 9.208 1.00 27.84 169 VAL B CA 1
ATOM 2838 C C . VAL B 2 170 ? -0.837 29.179 8.720 1.00 31.65 169 VAL B C 1
ATOM 2839 O O . VAL B 2 170 ? -1.259 28.001 8.704 1.00 27.36 169 VAL B O 1
ATOM 2843 N N . CYS B 2 171 ? 0.438 29.538 8.427 1.00 28.92 170 CYS B N 1
ATOM 2844 C CA . CYS B 2 171 ? 1.390 28.464 8.508 1.00 29.02 170 CYS B CA 1
ATOM 2845 C C . CYS B 2 171 ? 2.753 29.022 8.909 1.00 31.07 170 CYS B C 1
ATOM 2846 O O . CYS B 2 171 ? 3.083 30.167 8.514 1.00 27.78 170 CYS B O 1
ATOM 2849 N N . THR B 2 172 ? 3.367 28.335 9.864 1.00 27.84 171 THR B N 1
ATOM 2850 C CA . THR B 2 172 ? 4.642 28.772 10.497 1.00 28.48 171 THR B CA 1
ATOM 2851 C C . THR B 2 172 ? 5.757 27.813 10.063 1.00 28.15 171 THR B C 1
ATOM 2852 O O . THR B 2 172 ? 5.517 26.610 10.021 1.00 30.59 171 THR B O 1
ATOM 2856 N N . ASP B 2 173 ? 6.958 28.300 9.830 1.00 29.40 172 ASP B N 1
ATOM 2857 C CA . ASP B 2 173 ? 8.028 27.355 9.417 1.00 29.30 172 ASP B CA 1
ATOM 2858 C C . ASP B 2 173 ? 8.141 26.262 10.457 1.00 32.72 172 ASP B C 1
ATOM 2859 O O . ASP B 2 173 ? 8.191 26.518 11.658 1.00 35.44 172 ASP B O 1
ATOM 2864 N N . PRO B 2 174 ? 8.363 24.985 10.035 1.00 39.07 173 PRO B N 1
ATOM 2865 C CA . PRO B 2 174 ? 8.568 23.907 11.012 1.00 39.55 173 PRO B CA 1
ATOM 2866 C C . PRO B 2 174 ? 9.859 24.046 11.835 1.00 42.58 173 PRO B C 1
ATOM 2867 O O . PRO B 2 174 ? 9.883 23.680 13.013 1.00 44.20 173 PRO B O 1
ATOM 2871 N N . GLN B 2 175 ? 10.912 24.633 11.252 1.00 41.28 174 GLN B N 1
ATOM 2872 C CA . GLN B 2 175 ? 12.140 24.992 11.988 1.00 44.28 174 GLN B CA 1
ATOM 2873 C C . GLN B 2 175 ? 12.623 26.376 11.606 1.00 40.25 174 GLN B C 1
ATOM 2874 O O . GLN B 2 175 ? 12.409 26.841 10.477 1.00 39.78 174 GLN B O 1
ATOM 2880 N N . PRO B 2 176 ? 13.305 27.100 12.539 1.00 42.43 175 PRO B N 1
ATOM 2881 C CA . PRO B 2 176 ? 13.935 28.367 12.181 1.00 45.09 175 PRO B CA 1
ATOM 2882 C C . PRO B 2 176 ? 15.151 28.090 11.316 1.00 43.68 175 PRO B C 1
ATOM 2883 O O . PRO B 2 176 ? 15.604 26.949 11.215 1.00 45.52 175 PRO B O 1
ATOM 2887 N N . LEU B 2 177 ? 15.708 29.165 10.787 1.00 41.16 176 LEU B N 1
ATOM 2888 C CA . LEU B 2 177 ? 16.990 29.103 10.093 1.00 49.13 176 LEU B CA 1
ATOM 2889 C C . LEU B 2 177 ? 17.998 29.932 10.878 1.00 43.58 176 LEU B C 1
ATOM 2890 O O . LEU B 2 177 ? 17.590 30.732 11.707 1.00 41.22 176 LEU B O 1
ATOM 2895 N N . LYS B 2 178 ? 19.333 29.776 10.617 1.00 42.49 177 LYS B N 1
ATOM 2896 C CA . LYS B 2 178 ? 20.302 30.582 11.336 1.00 36.86 177 LYS B CA 1
ATOM 2897 C C . LYS B 2 178 ? 20.596 31.867 10.603 1.00 36.14 177 LYS B C 1
ATOM 2898 O O . LYS B 2 178 ? 20.877 31.870 9.405 1.00 43.57 177 LYS B O 1
ATOM 2904 N N . GLU B 2 179 ? 20.612 32.990 11.329 1.00 36.44 178 GLU B N 1
ATOM 2905 C CA . GLU B 2 179 ? 20.824 34.299 10.731 1.00 43.68 178 GLU B CA 1
ATOM 2906 C C . GLU B 2 179 ? 22.292 34.578 10.406 1.00 49.80 178 GLU B C 1
ATOM 2907 O O . GLU B 2 179 ? 22.623 35.405 9.552 1.00 50.74 178 GLU B O 1
ATOM 2913 N N . GLN B 2 180 ? 23.186 33.978 11.179 1.00 46.98 179 GLN B N 1
ATOM 2914 C CA . GLN B 2 180 ? 24.604 34.287 11.044 1.00 51.73 179 GLN B CA 1
ATOM 2915 C C . GLN B 2 180 ? 25.355 32.967 11.127 1.00 43.99 179 GLN B C 1
ATOM 2916 O O . GLN B 2 180 ? 26.175 32.771 12.037 1.00 45.20 179 GLN B O 1
ATOM 2922 N N . PRO B 2 181 ? 25.055 32.029 10.183 1.00 47.89 180 PRO B N 1
ATOM 2923 C CA . PRO B 2 181 ? 25.484 30.636 10.326 1.00 50.77 180 PRO B CA 1
ATOM 2924 C C . PRO B 2 181 ? 27.023 30.621 10.164 1.00 49.11 180 PRO B C 1
ATOM 2925 O O . PRO B 2 181 ? 27.667 29.622 10.508 1.00 52.26 180 PRO B O 1
ATOM 2929 N N . ALA B 2 182 ? 27.598 31.779 9.747 1.00 51.23 181 ALA B N 1
ATOM 2930 C CA . ALA B 2 182 ? 29.058 31.995 9.702 1.00 57.94 181 ALA B CA 1
ATOM 2931 C C . ALA B 2 182 ? 29.690 32.156 11.106 1.00 65.06 181 ALA B C 1
ATOM 2932 O O . ALA B 2 182 ? 30.935 32.093 11.312 1.00 54.24 181 ALA B O 1
ATOM 2934 N N . LEU B 2 183 ? 28.837 32.436 12.111 1.00 66.35 182 LEU B N 1
ATOM 2935 C CA . LEU B 2 183 ? 29.327 32.641 13.482 1.00 70.44 182 LEU B CA 1
ATOM 2936 C C . LEU B 2 183 ? 28.915 31.436 14.331 1.00 69.06 182 LEU B C 1
ATOM 2937 O O . LEU B 2 183 ? 27.969 30.746 13.964 1.00 51.24 182 LEU B O 1
ATOM 2942 N N . ASN B 2 184 ? 29.607 31.214 15.460 1.00 63.45 183 ASN B N 1
ATOM 2943 C CA . ASN B 2 184 ? 29.239 30.182 16.423 1.00 70.23 183 ASN B CA 1
ATOM 2944 C C . ASN B 2 184 ? 27.946 30.548 17.170 1.00 68.39 183 ASN B C 1
ATOM 2945 O O . ASN B 2 184 ? 27.669 31.715 17.474 1.00 60.04 183 ASN B O 1
ATOM 2950 N N . ASP B 2 185 ? 27.156 29.528 17.515 1.00 60.96 184 ASP B N 1
ATOM 2951 C CA . ASP B 2 185 ? 25.900 29.786 18.208 1.00 65.43 184 ASP B CA 1
ATOM 2952 C C . ASP B 2 185 ? 25.077 30.867 17.492 1.00 53.07 184 ASP B C 1
ATOM 2953 O O . ASP B 2 185 ? 24.669 31.834 18.126 1.00 51.66 184 ASP B O 1
ATOM 2958 N N . SER B 2 186 ? 24.966 30.781 16.161 1.00 48.19 185 SER B N 1
ATOM 2959 C CA . SER B 2 186 ? 24.086 31.634 15.375 1.00 46.40 185 SER B CA 1
ATOM 2960 C C . SER B 2 186 ? 22.705 31.753 16.023 1.00 40.21 185 SER B C 1
ATOM 2961 O O . SER B 2 186 ? 22.086 30.732 16.266 1.00 41.20 185 SER B O 1
ATOM 2964 N N . ARG B 2 187 ? 22.304 33.019 16.257 1.00 39.53 186 ARG B N 1
ATOM 2965 C CA . ARG B 2 187 ? 20.911 33.395 16.497 1.00 37.52 186 ARG B CA 1
ATOM 2966 C C . ARG B 2 187 ? 20.019 32.944 15.331 1.00 37.62 186 ARG B C 1
ATOM 2967 O O . ARG B 2 187 ? 20.465 32.654 14.211 1.00 35.63 186 ARG B O 1
ATOM 2975 N N . TYR B 2 188 ? 18.687 32.904 15.584 1.00 32.74 187 TYR B N 1
ATOM 2976 C CA . TYR B 2 188 ? 17.856 32.181 14.637 1.00 32.43 187 TYR B CA 1
ATOM 2977 C C . TYR B 2 188 ? 16.771 33.100 14.173 1.00 29.75 187 TYR B C 1
ATOM 2978 O O . TYR B 2 188 ? 16.544 34.132 14.797 1.00 31.62 187 TYR B O 1
ATOM 2987 N N . ALA B 2 189 ? 16.108 32.743 13.047 1.00 33.30 188 ALA B N 1
ATOM 2988 C CA . ALA B 2 189 ? 14.958 33.554 12.629 1.00 31.82 188 ALA B CA 1
ATOM 2989 C C . ALA B 2 189 ? 13.840 32.575 12.274 1.00 31.33 188 ALA B C 1
ATOM 2990 O O . ALA B 2 189 ? 14.111 31.454 11.876 1.00 36.43 188 ALA B O 1
ATOM 2992 N N . LEU B 2 190 ? 12.572 33.033 12.339 1.00 29.48 189 LEU B N 1
ATOM 2993 C CA . LEU B 2 190 ? 11.477 32.078 12.055 1.00 26.51 189 LEU B CA 1
ATOM 2994 C C . LEU B 2 190 ? 10.388 32.958 11.374 1.00 26.67 189 LEU B C 1
ATOM 2995 O O . LEU B 2 190 ? 10.213 34.110 11.759 1.00 28.28 189 LEU B O 1
ATOM 3000 N N . SER B 2 191 ? 9.730 32.471 10.311 1.00 25.53 190 SER B N 1
ATOM 3001 C CA . SER B 2 191 ? 8.683 33.273 9.677 1.00 26.19 190 SER B CA 1
ATOM 3002 C C . SER B 2 191 ? 7.364 32.501 9.747 1.00 25.40 190 SER B C 1
ATOM 3003 O O . SER B 2 191 ? 7.307 31.274 9.945 1.00 30.16 190 SER B O 1
ATOM 3006 N N . SER B 2 192 ? 6.262 33.283 9.700 1.00 25.20 191 SER B N 1
ATOM 3007 C CA . SER B 2 192 ? 4.919 32.704 9.670 1.00 25.92 191 SER B CA 1
ATOM 3008 C C . SER B 2 192 ? 4.052 33.591 8.778 1.00 25.35 191 SER B C 1
ATOM 3009 O O . SER B 2 192 ? 4.373 34.797 8.581 1.00 25.21 191 SER B O 1
ATOM 3012 N N . ARG B 2 193 ? 2.957 33.012 8.196 1.00 23.11 192 ARG B N 1
ATOM 3013 C CA . ARG B 2 193 ? 2.087 33.759 7.353 1.00 23.30 192 ARG B CA 1
ATOM 3014 C C . ARG B 2 193 ? 0.667 33.599 7.927 1.00 24.64 192 ARG B C 1
ATOM 3015 O O . ARG B 2 193 ? 0.326 32.544 8.467 1.00 24.99 192 ARG B O 1
ATOM 3023 N N . LEU B 2 194 ? -0.087 34.694 7.842 1.00 25.17 193 LEU B N 1
ATOM 3024 C CA . LEU B 2 194 ? -1.545 34.629 8.123 1.00 23.45 193 LEU B CA 1
ATOM 3025 C C . LEU B 2 194 ? -2.228 35.246 6.911 1.00 25.90 193 LEU B C 1
ATOM 3026 O O . LEU B 2 194 ? -2.039 36.399 6.590 1.00 26.55 193 LEU B O 1
ATOM 3031 N N . ARG B 2 195 ? -3.166 34.518 6.266 1.00 24.92 194 ARG B N 1
ATOM 3032 C CA . ARG B 2 195 ? -3.840 35.053 5.100 1.00 23.30 194 ARG B CA 1
ATOM 3033 C C . ARG B 2 195 ? -5.372 35.180 5.399 1.00 23.70 194 ARG B C 1
ATOM 3034 O O . ARG B 2 195 ? -5.945 34.280 6.029 1.00 25.37 194 ARG B O 1
ATOM 3042 N N . VAL B 2 196 ? -5.884 36.343 5.094 1.00 26.07 195 VAL B N 1
ATOM 3043 C CA . VAL B 2 196 ? -7.286 36.652 5.365 1.00 28.53 195 VAL B CA 1
ATOM 3044 C C . VAL B 2 196 ? -7.860 37.137 4.043 1.00 29.59 195 VAL B C 1
ATOM 3045 O O . VAL B 2 196 ? -7.170 37.456 3.046 1.00 27.50 195 VAL B O 1
ATOM 3049 N N . SER B 2 197 ? -9.213 37.340 4.007 1.00 28.58 196 SER B N 1
ATOM 3050 C CA . SER B 2 197 ? -9.762 37.922 2.788 1.00 29.76 196 SER B CA 1
ATOM 3051 C C . SER B 2 197 ? -9.402 39.389 2.674 1.00 31.16 196 SER B C 1
ATOM 3052 O O . SER B 2 197 ? -9.168 40.061 3.676 1.00 33.30 196 SER B O 1
ATOM 3055 N N . ALA B 2 198 ? -9.390 39.954 1.456 1.00 31.63 197 ALA B N 1
ATOM 3056 C CA . ALA B 2 198 ? -9.202 41.395 1.305 1.00 34.30 197 ALA B CA 1
ATOM 3057 C C . ALA B 2 198 ? -10.195 42.217 2.124 1.00 35.04 197 ALA B C 1
ATOM 3058 O O . ALA B 2 198 ? -9.745 43.187 2.739 1.00 38.37 197 ALA B O 1
ATOM 3060 N N . THR B 2 199 ? -11.487 41.814 2.150 1.00 35.31 198 THR B N 1
ATOM 3061 C CA . THR B 2 199 ? -12.529 42.519 2.914 1.00 38.56 198 THR B CA 1
ATOM 3062 C C . THR B 2 199 ? -12.092 42.670 4.372 1.00 37.16 198 THR B C 1
ATOM 3063 O O . THR B 2 199 ? -12.202 43.751 4.951 1.00 37.80 198 THR B O 1
ATOM 3067 N N . PHE B 2 200 ? -11.590 41.565 4.931 1.00 34.35 199 PHE B N 1
ATOM 3068 C CA . PHE B 2 200 ? -11.226 41.522 6.319 1.00 33.50 199 PHE B CA 1
ATOM 3069 C C . PHE B 2 200 ? -10.021 42.419 6.580 1.00 36.43 199 PHE B C 1
ATOM 3070 O O . PHE B 2 200 ? -10.043 43.137 7.588 1.00 37.82 199 PHE B O 1
ATOM 3078 N N . TRP B 2 201 ? -8.939 42.329 5.765 1.00 31.83 200 TRP B N 1
ATOM 3079 C CA . TRP B 2 201 ? -7.796 43.182 5.944 1.00 33.15 200 TRP B CA 1
ATOM 3080 C C . TRP B 2 201 ? -8.203 44.662 5.813 1.00 37.03 200 TRP B C 1
ATOM 3081 O O . TRP B 2 201 ? -7.626 45.515 6.443 1.00 36.78 200 TRP B O 1
ATOM 3092 N N . GLN B 2 202 ? -9.120 44.985 4.911 1.00 37.63 201 GLN B N 1
ATOM 3093 C CA . GLN B 2 202 ? -9.504 46.349 4.581 1.00 41.37 201 GLN B CA 1
ATOM 3094 C C . GLN B 2 202 ? -10.175 47.101 5.734 1.00 46.96 201 GLN B C 1
ATOM 3095 O O . GLN B 2 202 ? -10.211 48.352 5.739 1.00 49.52 201 GLN B O 1
ATOM 3101 N N . ASN B 2 203 ? -10.690 46.371 6.712 1.00 38.15 202 ASN B N 1
ATOM 3102 C CA . ASN B 2 203 ? -11.417 47.048 7.784 1.00 39.62 202 ASN B CA 1
ATOM 3103 C C . ASN B 2 203 ? -10.412 47.583 8.834 1.00 39.39 202 ASN B C 1
ATOM 3104 O O . ASN B 2 203 ? -9.806 46.809 9.531 1.00 37.68 202 ASN B O 1
ATOM 3109 N N . PRO B 2 204 ? -10.311 48.911 9.084 1.00 41.84 203 PRO B N 1
ATOM 3110 C CA . PRO B 2 204 ? -9.315 49.478 10.018 1.00 38.39 203 PRO B CA 1
ATOM 3111 C C . PRO B 2 204 ? -9.588 49.117 11.467 1.00 34.20 203 PRO B C 1
ATOM 3112 O O . PRO B 2 204 ? -8.757 49.350 12.375 1.00 34.63 203 PRO B O 1
ATOM 3116 N N . ARG B 2 205 ? -10.766 48.508 11.734 1.00 34.17 204 ARG B N 1
ATOM 3117 C CA . ARG B 2 205 ? -11.019 48.094 13.109 1.00 32.58 204 ARG B CA 1
ATOM 3118 C C . ARG B 2 205 ? -10.353 46.743 13.390 1.00 36.81 204 ARG B C 1
ATOM 3119 O O . ARG B 2 205 ? -10.259 46.368 14.538 1.00 35.25 204 ARG B O 1
ATOM 3127 N N . ASN B 2 206 ? -9.890 46.008 12.368 1.00 31.38 205 ASN B N 1
ATOM 3128 C CA . ASN B 2 206 ? -9.389 44.685 12.652 1.00 33.85 205 ASN B CA 1
ATOM 3129 C C . ASN B 2 206 ? -7.916 44.846 13.089 1.00 30.22 205 ASN B C 1
ATOM 3130 O O . ASN B 2 206 ? -7.187 45.604 12.442 1.00 33.10 205 ASN B O 1
ATOM 3135 N N . HIS B 2 207 ? -7.504 44.128 14.139 1.00 31.34 206 HIS B N 1
ATOM 3136 C CA . HIS B 2 207 ? -6.172 44.292 14.716 1.00 35.08 206 HIS B CA 1
ATOM 3137 C C . HIS B 2 207 ? -5.497 42.914 14.655 1.00 35.78 206 HIS B C 1
ATOM 3138 O O . HIS B 2 207 ? -6.104 41.897 15.075 1.00 35.22 206 HIS B O 1
ATOM 3145 N N . PHE B 2 208 ? -4.243 42.898 14.171 1.00 30.48 207 PHE B N 1
ATOM 3146 C CA . PHE B 2 208 ? -3.573 41.616 13.974 1.00 29.42 207 PHE B CA 1
ATOM 3147 C C . PHE B 2 208 ? -2.263 41.647 14.780 1.00 30.73 207 PHE B C 1
ATOM 3148 O O . PHE B 2 208 ? -1.551 42.641 14.719 1.00 36.70 207 PHE B O 1
ATOM 3156 N N . ARG B 2 209 ? -1.979 40.593 15.574 1.00 28.18 208 ARG B N 1
ATOM 3157 C CA . ARG B 2 209 ? -0.768 40.582 16.380 1.00 28.70 208 ARG B CA 1
ATOM 3158 C C . ARG B 2 209 ? -0.058 39.234 16.198 1.00 29.89 208 ARG B C 1
ATOM 3159 O O . ARG B 2 209 ? -0.672 38.201 16.269 1.00 28.02 208 ARG B O 1
ATOM 3167 N N . CYS B 2 210 ? 1.246 39.283 15.927 1.00 26.20 209 CYS B N 1
ATOM 3168 C CA . CYS B 2 210 ? 2.088 38.108 15.870 1.00 27.02 209 CYS B CA 1
ATOM 3169 C C . CYS B 2 210 ? 2.808 38.085 17.219 1.00 26.51 209 CYS B C 1
ATOM 3170 O O . CYS B 2 210 ? 3.458 39.046 17.604 1.00 29.12 209 CYS B O 1
ATOM 3173 N N . GLN B 2 211 ? 2.536 37.059 18.017 1.00 27.87 210 GLN B N 1
ATOM 3174 C CA . GLN B 2 211 ? 3.041 36.934 19.382 1.00 29.23 210 GLN B CA 1
ATOM 3175 C C . GLN B 2 211 ? 4.085 35.825 19.431 1.00 26.35 210 GLN B C 1
ATOM 3176 O O . GLN B 2 211 ? 3.881 34.711 18.930 1.00 27.36 210 GLN B O 1
ATOM 3182 N N . VAL B 2 212 ? 5.278 36.123 19.977 1.00 27.02 211 VAL B N 1
ATOM 3183 C CA . VAL B 2 212 ? 6.267 35.072 20.124 1.00 27.34 211 VAL B CA 1
ATOM 3184 C C . VAL B 2 212 ? 6.577 34.909 21.601 1.00 28.49 211 VAL B C 1
ATOM 3185 O O . VAL B 2 212 ? 7.181 35.811 22.221 1.00 27.43 211 VAL B O 1
ATOM 3189 N N . GLN B 2 213 ? 6.200 33.743 22.164 1.00 27.60 212 GLN B N 1
ATOM 3190 C CA . GLN B 2 213 ? 6.671 33.363 23.499 1.00 27.26 212 GLN B CA 1
ATOM 3191 C C . GLN B 2 213 ? 8.089 32.787 23.403 1.00 26.23 212 GLN B C 1
ATOM 3192 O O . GLN B 2 213 ? 8.326 31.863 22.642 1.00 26.88 212 GLN B O 1
ATOM 3198 N N . PHE B 2 214 ? 9.041 33.379 24.127 1.00 28.17 213 PHE B N 1
ATOM 3199 C CA . PHE B 2 214 ? 10.447 32.976 24.169 1.00 28.64 213 PHE B CA 1
ATOM 3200 C C . PHE B 2 214 ? 10.602 32.355 25.552 1.00 27.84 213 PHE B C 1
ATOM 3201 O O . PHE B 2 214 ? 10.128 32.917 26.552 1.00 29.15 213 PHE B O 1
ATOM 3209 N N . TYR B 2 215 ? 11.295 31.212 25.617 1.00 28.38 214 TYR B N 1
ATOM 3210 C CA . TYR B 2 215 ? 11.590 30.677 26.927 1.00 29.59 214 TYR B CA 1
ATOM 3211 C C . TYR B 2 215 ? 13.107 30.796 27.114 1.00 30.25 214 TYR B C 1
ATOM 3212 O O . TYR B 2 215 ? 13.847 30.284 26.283 1.00 30.17 214 TYR B O 1
ATOM 3221 N N . GLY B 2 216 ? 13.488 31.554 28.136 1.00 31.50 215 GLY B N 1
ATOM 3222 C CA . GLY B 2 216 ? 14.877 31.948 28.305 1.00 34.93 215 GLY B CA 1
ATOM 3223 C C . GLY B 2 216 ? 15.324 31.707 29.734 1.00 34.26 215 GLY B C 1
ATOM 3224 O O . GLY B 2 216 ? 15.000 30.700 30.332 1.00 34.09 215 GLY B O 1
ATOM 3225 N N . LEU B 2 217 ? 16.083 32.642 30.287 1.00 34.60 216 LEU B N 1
ATOM 3226 C CA . LEU B 2 217 ? 16.616 32.433 31.614 1.00 37.35 216 LEU B CA 1
ATOM 3227 C C . LEU B 2 217 ? 15.552 32.636 32.694 1.00 42.64 216 LEU B C 1
ATOM 3228 O O . LEU B 2 217 ? 14.488 33.258 32.503 1.00 45.94 216 LEU B O 1
ATOM 3233 N N . SER B 2 218 ? 15.847 32.069 33.871 1.00 44.73 217 SER B N 1
ATOM 3234 C CA . SER B 2 218 ? 14.892 32.218 34.969 1.00 49.11 217 SER B CA 1
ATOM 3235 C C . SER B 2 218 ? 15.396 33.283 35.920 1.00 53.39 217 SER B C 1
ATOM 3236 O O . SER B 2 218 ? 16.548 33.709 35.786 1.00 53.86 217 SER B O 1
ATOM 3239 N N . GLU B 2 219 ? 14.527 33.652 36.882 1.00 57.25 218 GLU B N 1
ATOM 3240 C CA . GLU B 2 219 ? 14.776 34.620 37.951 1.00 56.13 218 GLU B CA 1
ATOM 3241 C C . GLU B 2 219 ? 16.165 34.415 38.538 1.00 57.54 218 GLU B C 1
ATOM 3242 O O . GLU B 2 219 ? 16.912 35.374 38.690 1.00 68.25 218 GLU B O 1
ATOM 3244 N N . ASN B 2 220 ? 16.509 33.164 38.815 1.00 58.19 219 ASN B N 1
ATOM 3245 C CA . ASN B 2 220 ? 17.675 32.816 39.596 1.00 61.56 219 ASN B CA 1
ATOM 3246 C C . ASN B 2 220 ? 18.949 32.927 38.780 1.00 65.95 219 ASN B C 1
ATOM 3247 O O . ASN B 2 220 ? 19.984 33.184 39.382 1.00 68.97 219 ASN B O 1
ATOM 3252 N N . ASP B 2 221 ? 18.883 32.699 37.450 1.00 53.37 220 ASP B N 1
ATOM 3253 C CA . ASP B 2 221 ? 20.075 32.742 36.612 1.00 55.17 220 ASP B CA 1
ATOM 3254 C C . ASP B 2 221 ? 20.797 34.067 36.834 1.00 51.36 220 ASP B C 1
ATOM 3255 O O . ASP B 2 221 ? 20.151 35.121 36.860 1.00 50.94 220 ASP B O 1
ATOM 3260 N N . GLU B 2 222 ? 22.119 33.991 37.001 1.00 48.00 221 GLU B N 1
ATOM 3261 C CA . GLU B 2 222 ? 22.970 35.169 37.126 1.00 53.67 221 GLU B CA 1
ATOM 3262 C C . GLU B 2 222 ? 23.155 35.771 35.738 1.00 49.10 221 GLU B C 1
ATOM 3263 O O . GLU B 2 222 ? 23.282 35.042 34.760 1.00 52.90 221 GLU B O 1
ATOM 3265 N N . TRP B 2 223 ? 23.161 37.101 35.662 1.00 49.79 222 TRP B N 1
ATOM 3266 C CA . TRP B 2 223 ? 23.331 37.811 34.410 1.00 46.73 222 TRP B CA 1
ATOM 3267 C C . TRP B 2 223 ? 24.321 38.967 34.631 1.00 48.36 222 TRP B C 1
ATOM 3268 O O . TRP B 2 223 ? 24.096 39.766 35.528 1.00 48.69 222 TRP B O 1
ATOM 3279 N N . THR B 2 224 ? 25.335 39.103 33.763 1.00 51.37 223 THR B N 1
ATOM 3280 C CA . THR B 2 224 ? 26.393 40.091 33.950 1.00 53.85 223 THR B CA 1
ATOM 3281 C C . THR B 2 224 ? 26.709 40.853 32.658 1.00 57.04 223 THR B C 1
ATOM 3282 O O . THR B 2 224 ? 27.594 41.701 32.632 1.00 54.93 223 THR B O 1
ATOM 3286 N N . GLN B 2 225 ? 25.978 40.602 31.580 1.00 52.96 224 GLN B N 1
ATOM 3287 C CA . GLN B 2 225 ? 26.240 41.338 30.359 1.00 53.31 224 GLN B CA 1
ATOM 3288 C C . GLN B 2 225 ? 25.504 42.658 30.499 1.00 57.29 224 GLN B C 1
ATOM 3289 O O . GLN B 2 225 ? 24.614 42.786 31.363 1.00 52.04 224 GLN B O 1
ATOM 3295 N N . ASP B 2 226 ? 25.877 43.608 29.628 1.00 58.47 225 ASP B N 1
ATOM 3296 C CA . ASP B 2 226 ? 25.295 44.940 29.712 1.00 67.37 225 ASP B CA 1
ATOM 3297 C C . ASP B 2 226 ? 23.779 44.936 29.495 1.00 62.18 225 ASP B C 1
ATOM 3298 O O . ASP B 2 226 ? 23.054 45.567 30.259 1.00 69.04 225 ASP B O 1
ATOM 3303 N N . ARG B 2 227 ? 23.316 44.222 28.472 1.00 56.54 226 ARG B N 1
ATOM 3304 C CA . ARG B 2 227 ? 21.936 44.267 27.997 1.00 54.74 226 ARG B CA 1
ATOM 3305 C C . ARG B 2 227 ? 20.964 43.557 28.947 1.00 49.33 226 ARG B C 1
ATOM 3306 O O . ARG B 2 227 ? 21.322 42.886 29.913 1.00 47.33 226 ARG B O 1
ATOM 3314 N N . ALA B 2 228 ? 19.688 43.766 28.698 1.00 43.18 227 ALA B N 1
ATOM 3315 C CA . ALA B 2 228 ? 18.667 43.257 29.580 1.00 47.95 227 ALA B CA 1
ATOM 3316 C C . ALA B 2 228 ? 18.763 41.727 29.626 1.00 48.62 227 ALA B C 1
ATOM 3317 O O . ALA B 2 228 ? 19.115 41.092 28.615 1.00 47.70 227 ALA B O 1
ATOM 3319 N N . LYS B 2 229 ? 18.524 41.173 30.823 1.00 45.12 228 LYS B N 1
ATOM 3320 C CA . LYS B 2 229 ? 18.603 39.721 30.992 1.00 44.11 228 LYS B CA 1
ATOM 3321 C C . LYS B 2 229 ? 17.577 39.051 30.048 1.00 38.14 228 LYS B C 1
ATOM 3322 O O . LYS B 2 229 ? 16.408 39.444 30.095 1.00 42.47 228 LYS B O 1
ATOM 3328 N N . PRO B 2 230 ? 17.971 38.053 29.216 1.00 39.33 229 PRO B N 1
ATOM 3329 C CA . PRO B 2 230 ? 17.032 37.334 28.296 1.00 33.88 229 PRO B CA 1
ATOM 3330 C C . PRO B 2 230 ? 16.133 36.312 28.982 1.00 34.90 229 PRO B C 1
ATOM 3331 O O . PRO B 2 230 ? 16.270 35.067 28.797 1.00 33.69 229 PRO B O 1
ATOM 3335 N N . VAL B 2 231 ? 15.225 36.864 29.813 1.00 33.61 230 VAL B N 1
ATOM 3336 C CA . VAL B 2 231 ? 14.348 35.995 30.584 1.00 36.14 230 VAL B CA 1
ATOM 3337 C C . VAL B 2 231 ? 13.246 35.462 29.642 1.00 37.97 230 VAL B C 1
ATOM 3338 O O . VAL B 2 231 ? 13.034 36.031 28.568 1.00 35.00 230 VAL B O 1
ATOM 3342 N N . THR B 2 232 ? 12.527 34.427 30.072 1.00 35.13 231 THR B N 1
ATOM 3343 C CA . THR B 2 232 ? 11.252 34.038 29.485 1.00 35.25 231 THR B CA 1
ATOM 3344 C C . THR B 2 232 ? 10.391 35.277 29.348 1.00 32.70 231 THR B C 1
ATOM 3345 O O . THR B 2 232 ? 10.286 36.069 30.291 1.00 34.47 231 THR B O 1
ATOM 3349 N N . GLN B 2 233 ? 9.773 35.468 28.156 1.00 33.13 232 GLN B N 1
ATOM 3350 C CA . GLN B 2 233 ? 8.979 36.657 27.897 1.00 34.59 232 GLN B CA 1
ATOM 3351 C C . GLN B 2 233 ? 8.200 36.485 26.579 1.00 35.85 232 GLN B C 1
ATOM 3352 O O . GLN B 2 233 ? 8.620 35.698 25.719 1.00 30.51 232 GLN B O 1
ATOM 3358 N N . ILE B 2 234 ? 7.153 37.304 26.416 1.00 31.72 233 ILE B N 1
ATOM 3359 C CA . ILE B 2 234 ? 6.487 37.452 25.122 1.00 30.82 233 ILE B CA 1
ATOM 3360 C C . ILE B 2 234 ? 6.981 38.708 24.411 1.00 31.36 233 ILE B C 1
ATOM 3361 O O . ILE B 2 234 ? 7.105 39.824 24.980 1.00 32.87 233 ILE B O 1
ATOM 3366 N N . VAL B 2 235 ? 7.253 38.565 23.103 1.00 30.21 234 VAL B N 1
ATOM 3367 C CA . VAL B 2 235 ? 7.539 39.719 22.268 1.00 31.30 234 VAL B CA 1
ATOM 3368 C C . VAL B 2 235 ? 6.564 39.665 21.089 1.00 32.84 234 VAL B C 1
ATOM 3369 O O . VAL B 2 235 ? 6.376 38.596 20.509 1.00 27.65 234 VAL B O 1
ATOM 3373 N N . SER B 2 236 ? 5.843 40.782 20.825 1.00 32.26 235 SER B N 1
ATOM 3374 C CA . SER B 2 236 ? 4.799 40.838 19.792 1.00 31.24 235 SER B CA 1
ATOM 3375 C C . SER B 2 236 ? 5.074 41.979 18.818 1.00 31.74 235 SER B C 1
ATOM 3376 O O . SER B 2 236 ? 5.891 42.896 19.118 1.00 33.41 235 SER B O 1
ATOM 3379 N N . ALA B 2 237 ? 4.424 41.926 17.640 1.00 30.33 236 ALA B N 1
ATOM 3380 C CA . ALA B 2 237 ? 4.338 43.080 16.772 1.00 29.74 236 ALA B CA 1
ATOM 3381 C C . ALA B 2 237 ? 2.927 43.088 16.225 1.00 31.35 236 ALA B C 1
ATOM 3382 O O . ALA B 2 237 ? 2.282 42.044 16.190 1.00 27.72 236 ALA B O 1
ATOM 3384 N N . GLU B 2 238 ? 2.453 44.249 15.764 1.00 31.55 237 GLU B N 1
ATOM 3385 C CA . GLU B 2 238 ? 1.039 44.370 15.431 1.00 34.68 237 GLU B CA 1
ATOM 3386 C C . GLU B 2 238 ? 0.862 45.163 14.143 1.00 35.72 237 GLU B C 1
ATOM 3387 O O . GLU B 2 238 ? 1.743 45.944 13.752 1.00 33.85 237 GLU B O 1
ATOM 3393 N N . ALA B 2 239 ? -0.332 45.042 13.548 1.00 32.82 238 ALA B N 1
ATOM 3394 C CA . ALA B 2 239 ? -0.720 45.816 12.380 1.00 33.22 238 ALA B CA 1
ATOM 3395 C C . ALA B 2 239 ? -2.214 46.007 12.531 1.00 34.91 238 ALA B C 1
ATOM 3396 O O . ALA B 2 239 ? -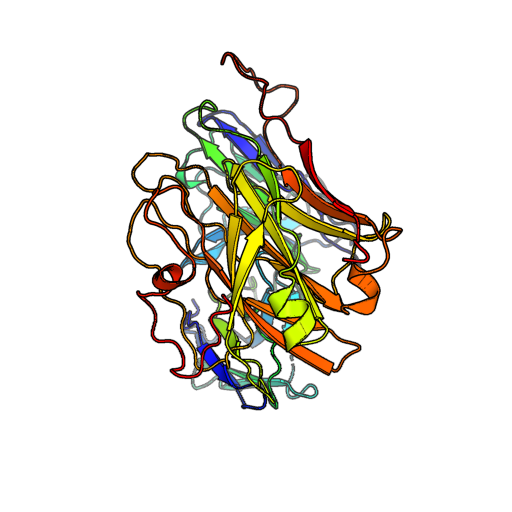2.861 45.106 13.011 1.00 33.26 238 ALA B O 1
ATOM 3398 N N . TRP B 2 240 ? -2.713 47.160 12.046 1.00 34.02 239 TRP B N 1
ATOM 3399 C CA . TRP B 2 240 ? -4.167 47.342 11.906 1.00 34.73 239 TRP B CA 1
ATOM 3400 C C . TRP B 2 240 ? -4.561 47.237 10.446 1.00 30.78 239 TRP B C 1
ATOM 3401 O O . TRP B 2 240 ? -3.788 47.583 9.521 1.00 32.63 239 TRP B O 1
ATOM 3412 N N . GLY B 2 241 ? -5.824 46.838 10.194 1.00 30.06 240 GLY B N 1
ATOM 3413 C CA . GLY B 2 241 ? -6.302 46.912 8.833 1.00 30.72 240 GLY B CA 1
ATOM 3414 C C . GLY B 2 241 ? -6.279 48.322 8.267 1.00 37.24 240 GLY B C 1
ATOM 3415 O O . GLY B 2 241 ? -6.157 49.307 8.987 1.00 36.22 240 GLY B O 1
ATOM 3416 N N . ARG B 2 242 ? -6.408 48.403 6.956 1.00 41.03 241 ARG B N 1
ATOM 3417 C CA . ARG B 2 242 ? -6.277 49.640 6.197 1.00 47.39 241 ARG B CA 1
ATOM 3418 C C . ARG B 2 242 ? -7.311 49.568 5.072 1.00 52.13 241 ARG B C 1
ATOM 3419 O O . ARG B 2 242 ? -7.364 48.568 4.362 1.00 47.21 241 ARG B O 1
ATOM 3424 N N . ALA B 2 243 ? -8.158 50.600 4.911 1.00 60.71 242 ALA B N 1
ATOM 3425 C CA . ALA B 2 243 ? -9.020 50.763 3.733 1.00 64.14 242 ALA B CA 1
ATOM 3426 C C . ALA B 2 243 ? -8.242 50.685 2.402 1.00 71.25 242 ALA B C 1
ATOM 3427 O O . ALA B 2 243 ? -8.751 50.127 1.418 1.00 72.21 242 ALA B O 1
ATOM 3429 N N . ASP B 2 244 ? -7.003 51.233 2.376 1.00 71.17 243 ASP B N 1
ATOM 3430 C CA . ASP B 2 244 ? -6.191 51.515 1.190 1.00 75.37 243 ASP B CA 1
ATOM 3431 C C . ASP B 2 244 ? -6.907 51.094 -0.112 1.00 81.86 243 ASP B C 1
ATOM 3432 O O . ASP B 2 244 ? -6.690 49.946 -0.588 1.00 80.00 243 ASP B O 1
#